Protein AF-A0AAE1GX03-F1 (afdb_monomer_lite)

Organism: NCBI:txid407009

Sequence (521 aa):
MDFDFDEEFEVDSPDGASASSSKTTLKSKRRRRGELNSQEKTEDAKAREKKFCDKWLGEDMFKGWVAPVEGNKKYVRCIPCGRNLAAGRSELMRHADTEVHQKNAKGLKGVKNTAEALQQPPRHRRAEEELKEVVKKSEIKISSFYAEHNIAILTADHLVELCKKCFPDCKIAQNMSLDRTKCTAIIQNVLGATEKEDLANDLRNCKLSVLVDESTDKGNTKNMCAVVVCPRTGSLVTQLLELIELDPTDCSAANIFGKFRETLEGYNIPLTNIVGLACDNAPVMVGVHNSFFSRLKEICPWLILLNCICHSAAIAASHACKKLPAKVEALIRRVANYVSGSPKRSAILEEFQEYYHQAQLKMINPSRTRWLVLHPCVVRLLDNKVPLQEFFTLMALEDKKDAEAAELLDLLRNPIIHANLLFLKYTLQYFNKMNALFQTEDIMIHKLKEVSLTYLKQLCQNYMRPNVLPSVVTIDVPLEEVYLGPGVEEALKDIPLPNDPGKSEIQLVQMRNNEIKTFRL

InterPro domains:
  IPR012337 Ribonuclease H-like superfamily [SSF53098] (207-442)

Secondary structure (DSSP, 8-state):
-----------------------------------------------------GGGGTSTTTTTTEEEPTT-TTEEEETTTTEEEES-HHHHHHHHTSHHHHHHHHTTTT-S--HHHHSS-HHHHHHHHHHHHHHHHHHHHHHHHHHHTT--GGGHHHHHHHHHHH-TT-HHHHH----HHHHHHHIIIIIIHHHHHHHHHHHHHS-EEEEEEEEE-TTS-EEEEEEEEEEETTEEEEEEEEEEEE-TT---HHHHHHHHHHHHHHTT--GGGEEEEEE---HHHH-SSSSHHHHHHHH-TTPEEEE-HHHHHHHHHHHHHTTS-HHHHHHHHHHHHHHHT-HHHHHHHHHHHHHTT---PPPPPPPSS-GGGHHHHHHHHHHTHHHHHHHHHHHHHHSTT-HHHHHHHHHHH-HHHHHHHHHHHHHHHHHHHHHHHHTSSS--GGGHHHHHHHHHHHHHHHHS-GGGGGGTTS----GGG----HHHHHHHHTPPPP--TTS-HHHHHHHHHHHHHHHH-

Structure (mmCIF, N/CA/C/O backbone):
data_AF-A0AAE1GX03-F1
#
_entry.id   AF-A0AAE1GX03-F1
#
loop_
_atom_site.group_PDB
_atom_site.id
_atom_site.type_symbol
_atom_site.label_atom_id
_atom_site.label_alt_id
_atom_site.label_comp_id
_atom_site.label_asym_id
_atom_site.label_entity_id
_atom_site.label_seq_id
_atom_site.pdbx_PDB_ins_code
_atom_site.Cartn_x
_atom_site.Cartn_y
_atom_site.Cartn_z
_atom_site.occupancy
_atom_site.B_iso_or_equiv
_atom_site.auth_seq_id
_atom_site.auth_comp_id
_atom_site.auth_asym_id
_atom_site.auth_atom_id
_atom_site.pdbx_PDB_model_num
ATOM 1 N N . MET A 1 1 ? 27.630 -15.594 4.063 1.00 29.42 1 MET A N 1
ATOM 2 C CA . MET A 1 1 ? 28.737 -14.986 4.828 1.00 29.42 1 M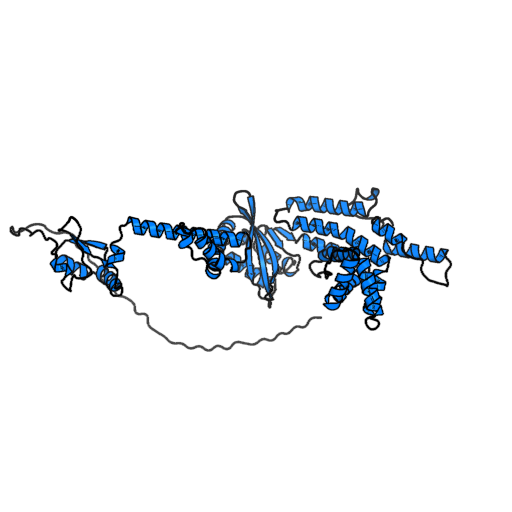ET A CA 1
ATOM 3 C C . MET A 1 1 ? 28.123 -14.672 6.164 1.00 29.42 1 MET A C 1
ATOM 5 O O . MET A 1 1 ? 27.491 -13.634 6.305 1.00 29.42 1 MET A O 1
ATOM 9 N N . ASP A 1 2 ? 28.188 -15.670 7.033 1.00 24.14 2 ASP A N 1
ATOM 10 C CA . ASP A 1 2 ? 27.585 -15.691 8.358 1.00 24.14 2 ASP A CA 1
ATOM 11 C C . ASP A 1 2 ? 28.599 -15.136 9.357 1.00 24.14 2 ASP A C 1
ATOM 13 O O . ASP A 1 2 ? 29.795 -15.398 9.220 1.00 24.14 2 ASP A O 1
ATOM 17 N N . PHE A 1 3 ? 28.128 -14.359 10.327 1.00 25.52 3 PHE A N 1
ATOM 18 C CA . PHE A 1 3 ? 28.898 -14.002 11.512 1.00 25.52 3 PHE A CA 1
ATOM 19 C C . PHE A 1 3 ? 27.971 -14.085 12.723 1.00 25.52 3 PHE A C 1
ATOM 21 O O . PHE A 1 3 ? 27.114 -13.223 12.918 1.00 25.52 3 PHE A O 1
ATOM 28 N N . ASP A 1 4 ? 28.161 -15.167 13.474 1.00 24.17 4 ASP A N 1
ATOM 29 C CA . ASP A 1 4 ? 27.693 -15.385 14.838 1.00 24.17 4 ASP A CA 1
ATOM 30 C C . ASP A 1 4 ? 28.392 -14.415 15.799 1.00 24.17 4 ASP A C 1
ATOM 32 O O . ASP A 1 4 ? 29.588 -14.146 15.654 1.00 24.17 4 ASP A O 1
ATOM 36 N N . PHE A 1 5 ? 27.662 -13.939 16.805 1.00 26.14 5 PHE A N 1
ATOM 37 C CA . PHE A 1 5 ? 28.234 -13.441 18.054 1.00 26.14 5 PHE A CA 1
ATOM 38 C C . PHE A 1 5 ? 27.310 -13.855 19.204 1.00 26.14 5 PHE A C 1
ATOM 40 O O . PHE A 1 5 ? 26.264 -13.247 19.429 1.00 26.14 5 PHE A O 1
ATOM 47 N N . ASP A 1 6 ? 27.715 -14.926 19.885 1.00 22.73 6 ASP A N 1
ATOM 48 C CA . ASP A 1 6 ? 27.314 -15.261 21.247 1.00 22.73 6 ASP A CA 1
ATOM 49 C C . ASP A 1 6 ? 28.040 -14.322 22.220 1.00 22.73 6 ASP A C 1
ATOM 51 O O . ASP A 1 6 ? 29.251 -14.137 22.103 1.00 22.73 6 ASP A O 1
ATOM 55 N N . GLU A 1 7 ? 27.332 -13.782 23.213 1.00 26.62 7 GLU A N 1
ATOM 56 C CA . GLU A 1 7 ? 27.939 -13.456 24.508 1.00 26.62 7 GLU A CA 1
ATOM 57 C C . GLU A 1 7 ? 26.865 -13.466 25.610 1.00 26.62 7 GLU A C 1
ATOM 59 O O . GLU A 1 7 ? 25.967 -12.623 25.668 1.00 26.62 7 GLU A O 1
ATOM 64 N N . GLU A 1 8 ? 26.954 -14.493 26.457 1.00 23.02 8 GLU A N 1
ATOM 65 C CA . GLU A 1 8 ? 26.231 -14.677 27.715 1.00 23.02 8 GLU A CA 1
ATOM 66 C C . GLU A 1 8 ? 26.695 -13.653 28.760 1.00 23.02 8 GLU A C 1
ATOM 68 O O . GLU A 1 8 ? 27.891 -13.409 28.892 1.00 23.02 8 GLU A O 1
ATOM 73 N N . PHE A 1 9 ? 25.780 -13.143 29.591 1.00 25.16 9 PHE A N 1
ATOM 74 C CA . PHE A 1 9 ? 26.140 -12.660 30.927 1.00 25.16 9 PHE A CA 1
ATOM 75 C C . PHE A 1 9 ? 25.072 -13.046 31.954 1.00 25.16 9 PHE A C 1
ATOM 77 O O . PHE A 1 9 ? 23.894 -12.708 31.827 1.00 25.16 9 PHE A O 1
ATOM 84 N N . GLU A 1 10 ? 25.529 -13.790 32.960 1.00 23.91 10 GLU A N 1
ATOM 85 C CA . GLU A 1 10 ? 24.769 -14.287 34.098 1.00 23.91 10 GLU A CA 1
ATOM 86 C C . GLU A 1 10 ? 24.380 -13.197 35.112 1.00 23.91 10 GLU A C 1
ATOM 88 O O . GLU A 1 10 ? 25.053 -12.192 35.331 1.00 23.91 10 GLU A O 1
ATOM 93 N N . VAL A 1 11 ? 23.246 -13.521 35.727 1.00 26.22 11 VAL A N 1
ATOM 94 C CA . VAL A 1 11 ? 22.568 -13.090 36.952 1.00 26.22 11 VAL A CA 1
ATOM 95 C C . VAL A 1 11 ? 23.462 -12.593 38.095 1.00 26.22 11 VAL A C 1
ATOM 97 O O . VAL A 1 11 ? 24.418 -13.258 38.474 1.00 26.22 11 VAL A O 1
ATOM 100 N N . ASP A 1 12 ? 23.002 -11.542 38.786 1.00 24.73 12 ASP A N 1
ATOM 101 C CA . ASP A 1 12 ? 23.151 -11.474 40.244 1.00 24.73 12 ASP A CA 1
ATOM 102 C C . ASP A 1 12 ? 21.962 -10.751 40.907 1.00 24.73 12 ASP A C 1
ATOM 104 O O . ASP A 1 12 ? 21.560 -9.655 40.513 1.00 24.73 12 ASP A O 1
ATOM 108 N N . SER A 1 13 ? 21.374 -11.405 41.911 1.00 27.41 13 SER A N 1
ATOM 109 C CA . SER A 1 13 ? 20.375 -10.857 42.844 1.00 27.41 13 SER A CA 1
ATOM 110 C C . SER A 1 13 ? 21.037 -10.633 44.202 1.00 27.41 13 SER A C 1
ATOM 112 O O . SER A 1 13 ? 21.976 -11.349 44.546 1.00 27.41 13 SER A O 1
ATOM 114 N N . PRO A 1 14 ? 20.486 -9.748 45.049 1.00 30.22 14 PRO A N 1
ATOM 115 C CA . PRO A 1 14 ? 20.321 -10.200 46.427 1.00 30.22 14 PRO A CA 1
ATOM 116 C C . PRO A 1 14 ? 18.992 -9.814 47.083 1.00 30.22 14 PRO A C 1
ATOM 118 O O . PRO A 1 14 ? 18.425 -8.739 46.886 1.00 30.22 14 PRO A O 1
ATOM 121 N N . ASP A 1 15 ? 18.571 -10.753 47.927 1.00 25.36 15 ASP A N 1
ATOM 122 C CA . ASP A 1 15 ? 17.504 -10.718 48.918 1.00 25.36 15 ASP A CA 1
ATOM 123 C C . ASP A 1 15 ? 17.563 -9.535 49.899 1.00 25.36 15 ASP A C 1
ATOM 125 O O . ASP A 1 15 ? 18.625 -9.041 50.279 1.00 25.36 15 ASP A O 1
ATOM 129 N N . GLY A 1 16 ? 16.389 -9.179 50.433 1.00 26.14 16 GLY A N 1
ATOM 130 C CA . GLY A 1 16 ? 16.248 -8.269 51.569 1.00 26.14 16 GLY A CA 1
ATOM 131 C C . GLY A 1 16 ? 14.860 -8.334 52.208 1.00 26.14 16 GLY A C 1
ATOM 132 O O . GLY A 1 16 ? 13.959 -7.581 51.853 1.00 26.14 16 GLY A O 1
ATOM 133 N N . ALA A 1 17 ? 14.697 -9.252 53.160 1.00 25.89 17 ALA A N 1
ATOM 134 C CA . ALA A 1 17 ? 13.492 -9.502 53.948 1.00 25.89 17 ALA A CA 1
ATOM 135 C C . ALA A 1 17 ? 13.091 -8.354 54.904 1.00 25.89 17 ALA A C 1
ATOM 137 O O . ALA A 1 17 ? 13.948 -7.674 55.459 1.00 25.89 17 ALA A O 1
ATOM 138 N N . SER A 1 18 ? 11.796 -8.240 55.237 1.00 26.39 18 SER A N 1
ATOM 139 C CA . SER A 1 18 ? 11.341 -8.101 56.639 1.00 26.39 18 SER A CA 1
ATOM 140 C C . SER A 1 18 ? 9.818 -8.249 56.816 1.00 26.39 18 SER A C 1
ATOM 142 O O . SER A 1 18 ? 9.011 -7.882 55.969 1.00 26.39 18 SER A O 1
ATOM 144 N N . ALA A 1 19 ? 9.473 -8.863 57.951 1.00 26.05 19 ALA A N 1
ATOM 145 C CA . ALA A 1 19 ? 8.168 -9.310 58.445 1.00 26.05 19 ALA A CA 1
ATOM 146 C C . ALA A 1 19 ? 7.257 -8.132 58.907 1.00 26.05 19 ALA A C 1
ATOM 148 O O . ALA A 1 19 ? 7.712 -7.002 58.986 1.00 26.05 19 ALA A O 1
ATOM 149 N N . SER A 1 20 ? 5.983 -8.248 59.310 1.00 24.80 20 SER A N 1
ATOM 150 C CA . SER A 1 20 ? 5.304 -9.285 60.097 1.00 24.80 20 SER A CA 1
ATOM 151 C C . SER A 1 20 ? 3.801 -8.961 60.287 1.00 24.80 20 SER A C 1
ATOM 153 O O . SER A 1 20 ? 3.383 -7.810 60.210 1.00 24.80 20 SER A O 1
ATOM 155 N N . SER A 1 21 ? 3.047 -9.986 60.713 1.00 26.59 21 SER A N 1
ATOM 156 C CA . SER A 1 21 ? 1.960 -9.920 61.713 1.00 26.59 21 SER A CA 1
ATOM 157 C C . SER A 1 21 ? 0.537 -9.504 61.282 1.00 26.59 21 SER A C 1
ATOM 159 O O . SER A 1 21 ? 0.031 -8.427 61.598 1.00 26.59 21 SER A O 1
ATOM 161 N N . SER A 1 22 ? -0.190 -10.488 60.751 1.00 23.47 22 SER A N 1
ATOM 162 C CA . SER A 1 22 ? -1.652 -10.624 60.795 1.00 23.47 22 SER A CA 1
ATOM 163 C C . SER A 1 22 ? -2.140 -11.152 62.160 1.00 23.47 22 SER A C 1
ATOM 165 O O . SER A 1 22 ? -1.664 -12.186 62.629 1.00 23.47 22 SER A O 1
ATOM 167 N N . LYS A 1 23 ? -3.132 -10.488 62.777 1.00 28.56 23 LYS A N 1
ATOM 168 C CA . LYS A 1 23 ? -3.897 -10.993 63.936 1.00 28.56 23 LYS A CA 1
ATOM 169 C C . LYS A 1 23 ? -5.385 -11.116 63.610 1.00 28.56 23 LYS A C 1
ATOM 171 O O . LYS A 1 23 ? -6.007 -10.205 63.073 1.00 28.56 23 LYS A O 1
ATOM 176 N N . THR A 1 24 ? -5.930 -12.262 63.990 1.00 24.70 24 THR A N 1
ATOM 177 C CA . THR A 1 24 ? -7.277 -12.759 63.715 1.00 24.70 24 THR A CA 1
ATOM 178 C C . THR A 1 24 ? -8.225 -12.518 64.900 1.00 24.70 24 THR A C 1
ATOM 180 O O . THR A 1 24 ? -7.845 -12.713 66.050 1.00 24.70 24 THR A O 1
ATOM 183 N N . THR A 1 25 ? -9.502 -12.272 64.573 1.00 23.62 25 THR A N 1
ATOM 184 C CA . THR A 1 25 ? -10.749 -12.606 65.314 1.00 23.62 25 THR A CA 1
ATOM 185 C C . THR A 1 25 ? -11.120 -11.917 66.638 1.00 23.62 25 THR A C 1
ATOM 187 O O . THR A 1 25 ? -10.428 -12.041 67.636 1.00 23.62 25 THR A O 1
ATOM 190 N N . LEU A 1 26 ? -12.373 -11.427 66.700 1.00 25.77 26 LEU A N 1
ATOM 191 C CA . LEU A 1 26 ? -13.435 -12.040 67.523 1.00 25.77 26 LEU A CA 1
ATOM 192 C C . LEU A 1 26 ? -14.845 -11.551 67.124 1.00 25.77 26 LEU A C 1
ATOM 194 O O . LEU A 1 26 ? -15.121 -10.360 67.017 1.00 25.77 26 LEU A O 1
ATOM 198 N N . LYS A 1 27 ? -15.741 -12.521 66.906 1.00 25.91 27 LYS A N 1
ATOM 199 C CA . LYS A 1 27 ? -17.186 -12.371 66.672 1.00 25.91 27 LYS A CA 1
ATOM 200 C C . LYS A 1 27 ? -17.896 -12.070 67.998 1.00 25.91 27 LYS A C 1
ATOM 202 O O . LYS A 1 27 ? -17.660 -12.783 68.970 1.00 25.91 27 LYS A O 1
ATOM 207 N N . SER A 1 28 ? -18.859 -11.144 68.021 1.00 27.75 28 SER A N 1
ATOM 208 C CA . SER A 1 28 ? -19.864 -11.083 69.094 1.00 27.75 28 SER A CA 1
ATOM 209 C C . SER A 1 28 ? -21.295 -11.082 68.537 1.00 27.75 28 SER A C 1
ATOM 211 O O . SER A 1 28 ? -21.634 -10.430 67.551 1.00 27.75 28 SER A O 1
ATOM 213 N N . LYS A 1 29 ? -22.112 -11.944 69.150 1.00 26.94 29 LYS A N 1
ATOM 214 C CA . LYS A 1 29 ? -23.493 -12.306 68.812 1.00 26.94 29 LYS A CA 1
ATOM 215 C C . LYS A 1 29 ? -24.448 -11.122 69.000 1.00 26.94 29 LYS A C 1
ATOM 217 O O . LYS A 1 29 ? -24.586 -10.619 70.111 1.00 26.94 29 LYS A O 1
ATOM 222 N N . ARG A 1 30 ? -25.229 -10.779 67.970 1.00 26.91 30 ARG A N 1
ATOM 223 C CA . ARG A 1 30 ? -26.419 -9.919 68.105 1.00 26.91 30 ARG A CA 1
ATOM 224 C C . ARG A 1 30 ? -27.655 -10.799 68.332 1.00 26.91 30 ARG A C 1
ATOM 226 O O . ARG A 1 30 ? -28.117 -11.481 67.421 1.00 26.91 30 ARG A O 1
ATOM 233 N N . ARG A 1 31 ? -28.166 -10.815 69.567 1.00 27.69 31 ARG A N 1
ATOM 234 C CA . ARG A 1 31 ? -29.454 -11.430 69.935 1.00 27.69 31 ARG A CA 1
ATOM 235 C C . ARG A 1 31 ? -30.603 -10.574 69.388 1.00 27.69 31 ARG A C 1
ATOM 237 O O . ARG A 1 31 ? -30.672 -9.384 69.681 1.00 27.69 31 ARG A O 1
ATOM 244 N N . ARG A 1 32 ? -31.508 -11.192 68.621 1.00 28.06 32 ARG A N 1
ATOM 245 C CA . ARG A 1 32 ? -32.855 -10.671 68.337 1.00 28.06 32 ARG A CA 1
ATOM 246 C C . ARG A 1 32 ? -33.685 -10.733 69.621 1.00 28.06 32 ARG A C 1
ATOM 248 O O . ARG A 1 32 ? -33.669 -11.758 70.298 1.00 28.06 32 ARG A O 1
ATOM 255 N N . ARG A 1 33 ? -34.439 -9.676 69.920 1.00 28.39 33 ARG A N 1
ATOM 256 C CA . ARG A 1 33 ? -35.580 -9.739 70.838 1.00 28.39 33 ARG A CA 1
ATOM 257 C C . ARG A 1 33 ? -36.678 -8.834 70.288 1.00 28.39 33 ARG A C 1
ATOM 259 O O . ARG A 1 33 ? -36.661 -7.626 70.497 1.00 28.39 33 ARG A O 1
ATOM 266 N N . GLY A 1 34 ? -37.542 -9.438 69.480 1.00 26.61 34 GLY A N 1
ATOM 267 C CA . GLY A 1 34 ? -38.905 -8.965 69.307 1.00 26.61 34 GLY A CA 1
ATOM 268 C C . GLY A 1 34 ? -39.743 -9.451 70.486 1.00 26.61 34 GLY A C 1
ATOM 269 O O . GLY A 1 34 ? -39.418 -10.478 71.080 1.00 26.61 34 GLY A O 1
ATOM 270 N N . GLU A 1 35 ? -40.780 -8.668 70.765 1.00 29.36 35 GLU A N 1
ATOM 271 C CA . GLU A 1 35 ? -41.997 -9.029 71.494 1.00 29.36 35 GLU A CA 1
ATOM 272 C C . GLU A 1 35 ? -41.838 -9.321 72.993 1.00 29.36 35 GLU A C 1
ATOM 274 O O . GLU A 1 35 ? -41.256 -10.317 73.412 1.00 29.36 35 GLU A O 1
ATOM 279 N N . LEU A 1 36 ? -42.397 -8.423 73.812 1.00 28.33 36 LEU A N 1
ATOM 280 C CA . LEU A 1 36 ? -43.455 -8.766 74.765 1.00 28.33 36 LEU A CA 1
ATOM 281 C C . LEU A 1 36 ? -44.051 -7.503 75.415 1.00 28.33 36 LEU A C 1
ATOM 283 O O . LEU A 1 36 ? -43.335 -6.632 75.900 1.00 28.33 36 LEU A O 1
ATOM 287 N N . ASN A 1 37 ? -45.383 -7.517 75.433 1.00 26.98 37 ASN A N 1
ATOM 288 C CA . ASN A 1 37 ? -46.336 -6.876 76.337 1.00 26.98 37 ASN A CA 1
ATOM 289 C C . ASN A 1 37 ? -46.520 -5.353 76.367 1.00 26.98 37 ASN A C 1
ATOM 291 O O . ASN A 1 37 ? -45.871 -4.595 77.080 1.00 26.98 37 ASN A O 1
ATOM 295 N N . SER A 1 38 ? -47.585 -4.982 75.658 1.00 27.56 38 SER A N 1
ATOM 296 C CA . SER A 1 38 ? -48.619 -4.026 76.041 1.00 27.56 38 SER A CA 1
ATOM 297 C C . SER A 1 38 ? -49.157 -4.193 77.473 1.00 27.56 38 SER A C 1
ATOM 299 O O . SER A 1 38 ? -49.309 -5.318 77.942 1.00 27.56 38 SER A O 1
ATOM 301 N N . GLN A 1 39 ? -49.601 -3.052 78.020 1.00 28.19 39 GLN A N 1
ATOM 302 C CA . GLN A 1 39 ? -50.439 -2.807 79.210 1.00 28.19 39 GLN A CA 1
ATOM 303 C C . GLN A 1 39 ? -49.694 -2.505 80.522 1.00 28.19 39 GLN A C 1
ATOM 305 O O . GLN A 1 39 ? -49.346 -3.402 81.274 1.00 28.19 39 GLN A O 1
ATOM 310 N N . GLU A 1 40 ? -49.509 -1.215 80.831 1.00 28.78 40 GLU A N 1
ATOM 311 C CA . GLU A 1 40 ? -50.354 -0.481 81.796 1.00 28.78 40 GLU A CA 1
ATOM 312 C C . GLU A 1 40 ? -49.857 0.964 82.029 1.00 28.78 40 GLU A C 1
ATOM 314 O O . GLU A 1 40 ? -48.661 1.177 82.203 1.00 28.78 40 GLU A O 1
ATOM 319 N N . LYS A 1 41 ? -50.828 1.895 82.152 1.00 25.89 41 LYS A N 1
ATOM 320 C CA . LYS A 1 41 ? -50.782 3.222 82.823 1.00 25.89 41 LYS A CA 1
ATOM 321 C C . LYS A 1 41 ? -49.986 4.328 82.095 1.00 25.89 41 LYS A C 1
ATOM 323 O O . LYS A 1 41 ? -48.887 4.100 81.620 1.00 25.89 41 LYS A O 1
ATOM 328 N N . THR A 1 42 ? -50.454 5.564 81.915 1.00 27.34 42 THR A N 1
ATOM 329 C CA . THR A 1 42 ? -51.544 6.369 82.503 1.00 27.34 42 THR A CA 1
ATOM 330 C C . THR A 1 42 ? -51.787 7.584 81.596 1.00 27.34 42 THR A C 1
ATOM 332 O O . THR A 1 42 ? -50.904 7.981 80.834 1.00 27.34 42 THR A O 1
ATOM 335 N N . GLU A 1 43 ? -52.984 8.157 81.686 1.00 34.50 43 GLU A N 1
ATOM 336 C CA . GLU A 1 43 ? -53.406 9.401 81.037 1.00 34.50 43 GLU A CA 1
ATOM 337 C C . GLU A 1 43 ? -52.559 10.625 81.450 1.00 34.50 43 GLU A C 1
ATOM 339 O O . GLU A 1 43 ? -51.859 10.609 82.459 1.00 34.50 43 GLU A O 1
ATOM 344 N N . ASP A 1 44 ? -52.681 11.681 80.638 1.00 34.44 44 ASP A N 1
ATOM 345 C CA . ASP A 1 44 ? -52.125 13.038 80.763 1.00 34.44 44 ASP A CA 1
ATOM 346 C C . ASP A 1 44 ? -50.686 13.317 80.293 1.00 34.44 44 ASP A C 1
ATOM 348 O O . ASP A 1 44 ? -49.773 13.646 81.045 1.00 34.44 44 ASP A O 1
ATOM 352 N N . ALA A 1 45 ? -50.550 13.418 78.967 1.00 30.38 45 ALA A N 1
ATOM 353 C CA . ALA A 1 45 ? -49.832 14.540 78.366 1.00 30.38 45 ALA A CA 1
ATOM 354 C C . ALA A 1 45 ? -50.452 14.867 77.000 1.00 30.38 45 ALA A C 1
ATOM 356 O O . ALA A 1 45 ? -50.216 14.164 76.017 1.00 30.38 45 ALA A O 1
ATOM 357 N N . LYS A 1 46 ? -51.226 15.958 76.896 1.00 35.19 46 LYS A N 1
ATOM 358 C CA . LYS A 1 46 ? -51.528 16.572 75.590 1.00 35.19 46 LYS A CA 1
ATOM 359 C C . LYS A 1 46 ? -50.190 16.860 74.904 1.00 35.19 46 LYS A C 1
ATOM 361 O O . LYS A 1 46 ? -49.500 17.810 75.273 1.00 35.19 46 LYS A O 1
ATOM 366 N N . ALA A 1 47 ? -49.807 16.032 73.932 1.00 39.19 47 ALA A N 1
ATOM 367 C CA . ALA A 1 47 ? -48.595 16.226 73.153 1.00 39.19 47 ALA A CA 1
ATOM 368 C C . ALA A 1 47 ? -48.707 17.571 72.427 1.00 39.19 47 ALA A C 1
ATOM 370 O O . ALA A 1 47 ? -49.442 17.718 71.452 1.00 39.19 47 ALA A O 1
ATOM 371 N N . ARG A 1 48 ? -48.015 18.584 72.957 1.00 49.00 48 ARG A N 1
ATOM 372 C CA . ARG A 1 48 ? -47.935 19.919 72.366 1.00 49.00 48 ARG A CA 1
ATOM 373 C C . ARG A 1 48 ? -47.432 19.746 70.936 1.00 49.00 48 ARG A C 1
ATOM 375 O O . ARG A 1 48 ? -46.342 19.218 70.724 1.00 49.00 48 ARG A O 1
ATOM 382 N N . GLU A 1 49 ? -48.247 20.140 69.966 1.00 50.31 49 GLU A N 1
ATOM 383 C CA . GLU A 1 49 ? -47.930 19.992 68.550 1.00 50.31 49 GLU A CA 1
ATOM 384 C C . GLU A 1 49 ? -46.644 20.779 68.253 1.00 50.31 49 GLU A C 1
ATOM 386 O O . GLU A 1 49 ? -46.632 22.012 68.298 1.00 50.31 49 GLU A O 1
ATOM 391 N N . LYS A 1 50 ? -45.531 20.064 68.050 1.00 64.75 50 LYS A N 1
ATOM 392 C CA . LYS A 1 50 ? -44.211 20.677 67.894 1.00 64.75 50 LYS A CA 1
ATOM 393 C C . LYS A 1 50 ? -44.152 21.343 66.518 1.00 64.75 50 LYS A C 1
ATOM 395 O O . LYS A 1 50 ? -44.226 20.671 65.490 1.00 64.75 50 LYS A O 1
ATOM 400 N N . LYS A 1 51 ? -44.106 22.674 66.514 1.00 70.75 51 LYS A N 1
ATOM 401 C CA . LYS A 1 51 ? -44.042 23.508 65.311 1.00 70.75 51 LYS A CA 1
ATOM 402 C C . LYS A 1 51 ? -42.652 24.118 65.198 1.00 70.75 51 LYS A C 1
ATOM 404 O O . LYS A 1 51 ? -42.011 24.397 66.210 1.00 70.75 51 LYS A O 1
ATOM 409 N N . PHE A 1 52 ? -42.208 24.325 63.965 1.00 74.06 52 PHE A N 1
ATOM 410 C CA . PHE A 1 52 ? -40.952 24.988 63.655 1.00 74.06 52 PHE A CA 1
ATOM 411 C C . PHE A 1 52 ? -40.889 26.360 64.333 1.00 74.06 52 PHE A C 1
ATOM 413 O O . PHE A 1 52 ? -41.864 27.113 64.312 1.00 74.06 52 PHE A O 1
ATOM 420 N N . CYS A 1 53 ? -39.744 26.654 64.947 1.00 73.38 53 CYS A N 1
ATOM 421 C CA . CYS A 1 53 ? -39.474 27.917 65.615 1.00 73.38 53 CYS A CA 1
ATOM 422 C C . CYS A 1 53 ? -38.427 28.689 64.810 1.00 73.38 53 CYS A C 1
ATOM 424 O O . CYS A 1 53 ? -37.287 28.238 64.708 1.00 73.38 53 CYS A O 1
ATOM 426 N N . ASP A 1 54 ? -38.785 29.869 64.299 1.00 69.50 54 ASP A N 1
ATOM 427 C CA . ASP A 1 54 ? -37.896 30.692 63.462 1.00 69.50 54 ASP A CA 1
ATOM 428 C C . ASP A 1 54 ? -36.594 31.086 64.183 1.00 69.50 54 ASP A C 1
ATOM 430 O O . ASP A 1 54 ? -35.557 31.276 63.551 1.00 69.50 54 ASP A O 1
ATOM 434 N N . LYS A 1 55 ? -36.602 31.106 65.526 1.00 71.25 55 LYS A N 1
ATOM 435 C CA . LYS A 1 55 ? -35.403 31.344 66.349 1.00 71.25 55 LYS A CA 1
ATOM 436 C C . LYS A 1 55 ? -34.309 30.290 66.132 1.00 71.25 55 LYS A C 1
ATOM 438 O O . LYS A 1 55 ? -33.136 30.610 66.292 1.00 71.25 55 LYS A O 1
ATOM 443 N N . TRP A 1 56 ? -34.659 29.069 65.711 1.00 75.62 56 TRP A N 1
ATOM 444 C CA . TRP A 1 56 ? -33.683 28.009 65.420 1.00 75.62 56 TRP A CA 1
ATOM 445 C C . TRP A 1 56 ? -32.772 28.341 64.236 1.00 75.62 56 TRP A C 1
ATOM 447 O O . TRP A 1 56 ? -31.665 27.823 64.172 1.00 75.62 56 TRP A O 1
ATOM 457 N N . LEU A 1 57 ? -33.179 29.240 63.334 1.00 68.56 57 LEU A N 1
ATOM 458 C CA . LEU A 1 57 ? -32.318 29.699 62.238 1.00 68.56 57 LEU A CA 1
ATOM 459 C C . LEU A 1 57 ? -31.136 30.548 62.737 1.00 68.56 57 LEU A C 1
ATOM 461 O O . LEU A 1 57 ? -30.136 30.675 62.032 1.00 68.56 57 LEU A O 1
ATOM 465 N N . GLY A 1 58 ? -31.241 31.117 63.943 1.00 57.25 58 GLY A N 1
ATOM 466 C CA . GLY A 1 58 ? -30.206 31.938 64.572 1.00 57.25 58 GLY A CA 1
ATOM 467 C C . GLY A 1 58 ? -29.393 31.233 65.661 1.00 57.25 58 GLY A C 1
ATOM 468 O O . GLY A 1 58 ? -28.375 31.778 66.072 1.00 57.25 58 GLY A O 1
ATOM 469 N N . GLU A 1 59 ? -29.806 30.049 66.129 1.00 75.06 59 GLU A N 1
ATOM 470 C CA . GLU A 1 59 ? -29.077 29.293 67.159 1.00 75.06 59 GLU A CA 1
ATOM 471 C C . GLU A 1 59 ? -27.869 28.571 66.551 1.00 75.06 59 GLU A C 1
ATOM 473 O O . GLU A 1 59 ? -28.035 27.786 65.621 1.00 75.06 59 GLU A O 1
ATOM 478 N N . ASP A 1 60 ? -26.669 28.754 67.108 1.00 68.06 60 ASP A N 1
ATOM 479 C CA . ASP A 1 60 ? -25.415 28.209 66.550 1.00 68.06 60 ASP A CA 1
ATOM 480 C C . ASP A 1 60 ? -25.433 26.689 66.310 1.00 68.06 60 ASP A C 1
ATOM 482 O O . ASP A 1 60 ? -24.764 26.189 65.410 1.00 68.06 60 ASP A O 1
ATOM 486 N N . MET A 1 61 ? -26.242 25.946 67.069 1.00 69.12 61 MET A N 1
ATOM 487 C CA . MET A 1 61 ? -26.396 24.495 66.912 1.00 69.12 61 MET A CA 1
ATOM 488 C C . MET A 1 61 ? -27.250 24.063 65.703 1.00 69.12 61 MET A C 1
ATOM 490 O O . MET A 1 61 ? -27.133 22.927 65.241 1.00 69.12 61 MET A O 1
ATOM 494 N N . PHE A 1 62 ? -28.105 24.942 65.176 1.00 75.44 62 PHE A N 1
ATOM 495 C CA . PHE A 1 62 ? -29.036 24.659 64.068 1.00 75.44 62 PHE A CA 1
ATOM 496 C C . PHE A 1 62 ? -28.820 25.572 62.850 1.00 75.44 62 PHE A C 1
ATOM 498 O O . PHE A 1 62 ? -29.237 25.253 61.732 1.00 75.44 62 PHE A O 1
ATOM 505 N N . LYS A 1 63 ? -28.127 26.693 63.048 1.00 71.00 63 LYS A N 1
ATOM 506 C CA . LYS A 1 63 ? -27.801 27.687 62.032 1.00 71.00 63 LYS A CA 1
ATOM 507 C C . LYS A 1 63 ? -26.990 27.062 60.895 1.00 71.00 63 LYS A C 1
ATOM 509 O O . LYS A 1 63 ? -25.978 26.400 61.105 1.00 71.00 63 LYS A O 1
ATOM 514 N N . GLY A 1 64 ? -27.454 27.283 59.666 1.00 69.00 64 GLY A N 1
ATOM 515 C CA . GLY A 1 64 ? -26.755 26.887 58.439 1.00 69.00 64 GLY A CA 1
ATOM 516 C C . GLY A 1 64 ? -27.076 25.492 57.893 1.00 69.00 64 GLY A C 1
ATOM 517 O O . GLY A 1 64 ? -26.769 25.239 56.732 1.00 69.00 64 GLY A O 1
ATOM 518 N N . TRP A 1 65 ? -27.731 24.603 58.652 1.00 79.69 65 TRP A N 1
ATOM 519 C CA . TRP A 1 65 ? -28.120 23.272 58.148 1.00 79.69 65 TRP A CA 1
ATOM 520 C C . TRP A 1 65 ? -29.619 22.961 58.247 1.00 79.69 65 TRP A C 1
ATOM 522 O O . TRP A 1 65 ? -30.069 21.940 57.726 1.00 79.69 65 TRP A O 1
ATOM 532 N N . VAL A 1 66 ? -30.401 23.844 58.865 1.00 82.19 66 VAL A N 1
ATOM 533 C CA . VAL A 1 66 ? -31.842 23.698 59.096 1.00 82.19 66 VAL A CA 1
ATOM 534 C C . VAL A 1 66 ? -32.607 24.755 58.287 1.00 82.19 66 VAL A C 1
ATOM 536 O O . VAL A 1 66 ? -32.254 25.929 58.336 1.00 82.19 66 VAL A O 1
ATOM 539 N N . ALA A 1 67 ? -33.656 24.360 57.557 1.00 80.44 67 ALA A N 1
ATOM 540 C CA . ALA A 1 67 ? -34.505 25.262 56.765 1.00 80.44 67 ALA A CA 1
ATOM 541 C C . ALA A 1 67 ? -36.012 24.978 56.961 1.00 80.44 67 ALA A C 1
ATOM 543 O O . ALA A 1 67 ? -36.391 23.817 57.164 1.00 80.44 67 ALA A O 1
ATOM 544 N N . PRO A 1 68 ? -36.890 25.998 56.886 1.00 80.25 68 PRO A N 1
ATOM 545 C CA . PRO A 1 68 ? -38.338 25.802 56.958 1.00 80.25 68 PRO A CA 1
ATOM 546 C C . PRO A 1 68 ? -38.872 25.036 55.737 1.00 80.25 68 PRO A C 1
ATOM 548 O O . PRO A 1 68 ? -38.300 25.086 54.649 1.00 80.25 68 PRO A O 1
ATOM 551 N N . VAL A 1 69 ? -39.995 24.334 55.913 1.00 78.12 69 VAL A N 1
ATOM 552 C CA . VAL A 1 69 ? -40.760 23.725 54.814 1.00 78.12 69 VAL A CA 1
ATOM 553 C C . VAL A 1 69 ? -41.980 24.602 54.533 1.00 78.12 69 VAL A C 1
ATOM 555 O O . VAL A 1 69 ? -42.821 24.794 55.415 1.00 78.12 69 VAL A O 1
ATOM 558 N N . GLU A 1 70 ? -42.085 25.140 53.316 1.00 73.31 70 GLU A N 1
ATOM 559 C CA . GLU A 1 70 ? -43.218 25.980 52.908 1.00 73.31 70 GLU A CA 1
ATOM 560 C C . GLU A 1 70 ? -44.554 25.244 53.100 1.00 73.31 70 GLU A C 1
ATOM 562 O O . GLU A 1 70 ? -44.706 24.076 52.742 1.00 73.31 70 GLU A O 1
ATOM 567 N N . GLY A 1 71 ? -45.518 25.914 53.735 1.00 69.69 71 GLY A N 1
ATOM 568 C CA . GLY A 1 71 ? -46.858 25.374 53.987 1.00 69.69 71 GLY A CA 1
ATOM 569 C C . GLY A 1 71 ? -46.967 24.328 55.107 1.00 69.69 71 GLY A C 1
ATOM 570 O O . GLY A 1 71 ? -48.086 23.986 55.484 1.00 69.69 71 GLY A O 1
ATOM 571 N N . ASN A 1 72 ? -45.863 23.841 55.697 1.00 76.19 72 ASN A N 1
ATOM 572 C CA . ASN A 1 72 ? -45.930 22.817 56.745 1.00 76.19 72 ASN A CA 1
ATOM 573 C C . ASN A 1 72 ? -44.972 23.060 57.921 1.00 76.19 72 ASN A C 1
ATOM 575 O O . ASN A 1 72 ? -43.840 22.582 57.956 1.00 76.19 72 ASN A O 1
ATOM 579 N N . LYS A 1 73 ? -45.495 23.716 58.966 1.00 74.62 73 LYS A N 1
ATOM 580 C CA . LYS A 1 73 ? -44.755 24.026 60.201 1.00 74.62 73 LYS A CA 1
ATOM 581 C C . LYS A 1 73 ? -44.436 22.803 61.073 1.00 74.62 73 LYS A C 1
ATOM 583 O O . LYS A 1 73 ? -43.746 22.967 62.072 1.00 74.62 73 LYS A O 1
ATOM 588 N N . LYS A 1 74 ? -44.927 21.597 60.750 1.00 79.12 74 LYS A N 1
ATOM 589 C CA . LYS A 1 74 ? -44.613 20.363 61.503 1.00 79.12 74 LYS A CA 1
ATOM 590 C C . LYS A 1 74 ? -43.287 19.733 61.087 1.00 79.12 74 LYS A C 1
ATOM 592 O O . LYS A 1 74 ? -42.791 18.858 61.797 1.00 79.12 74 LYS A O 1
ATOM 597 N N . TYR A 1 75 ? -42.722 20.166 59.962 1.00 78.81 75 TYR A N 1
ATOM 598 C CA . TYR A 1 75 ? -41.489 19.614 59.427 1.00 78.81 75 TYR A CA 1
ATOM 599 C C . TYR A 1 75 ? -40.438 20.684 59.186 1.00 78.81 75 TYR A C 1
ATOM 601 O O . TYR A 1 75 ? -40.728 21.856 58.965 1.00 78.81 75 TYR A O 1
ATOM 609 N N . VAL A 1 76 ? -39.195 20.232 59.222 1.00 82.69 76 VAL A N 1
ATOM 610 C CA . VAL A 1 76 ? -38.004 21.043 59.041 1.00 82.69 76 VAL A CA 1
ATOM 611 C C . VAL A 1 76 ? -37.078 20.308 58.098 1.00 82.69 76 VAL A C 1
ATOM 613 O O . VAL A 1 76 ? -36.872 19.104 58.243 1.00 82.69 76 VAL A O 1
ATOM 616 N N . ARG A 1 77 ? -36.525 21.000 57.112 1.00 82.56 77 ARG A N 1
ATOM 617 C CA . ARG A 1 77 ? -35.619 20.389 56.147 1.00 82.56 77 ARG A CA 1
ATOM 618 C C . ARG A 1 77 ? -34.186 20.457 56.659 1.00 82.56 77 ARG A C 1
ATOM 620 O O . ARG A 1 77 ? -33.681 21.532 56.970 1.00 82.56 77 ARG A O 1
ATOM 627 N N . CYS A 1 78 ? -33.526 19.306 56.708 1.00 84.19 78 CYS A N 1
ATOM 628 C CA . CYS A 1 78 ? -32.080 19.232 56.874 1.00 84.19 78 CYS A CA 1
ATOM 629 C C . CYS A 1 78 ? -31.411 19.456 55.512 1.00 84.19 78 CYS A C 1
ATOM 631 O O . CYS A 1 78 ? -31.622 18.668 54.588 1.00 84.19 78 CYS A O 1
ATOM 633 N N . ILE A 1 79 ? -30.603 20.508 55.397 1.00 76.81 79 ILE A N 1
ATOM 634 C CA . ILE A 1 79 ? -29.901 20.907 54.172 1.00 76.81 79 ILE A CA 1
ATOM 635 C C . ILE A 1 79 ? -28.848 19.854 53.760 1.00 76.81 79 ILE A C 1
ATOM 637 O O . ILE A 1 79 ? -28.949 19.368 52.636 1.00 76.81 79 ILE A O 1
ATOM 641 N N . PRO A 1 80 ? -27.914 19.401 54.634 1.00 78.81 80 PRO A N 1
ATOM 642 C CA . PRO A 1 80 ? -26.940 18.359 54.280 1.00 78.81 80 PRO A CA 1
ATOM 643 C C . PRO A 1 80 ? -27.560 17.024 53.854 1.00 78.81 80 PRO A C 1
ATOM 645 O O . PRO A 1 80 ? -26.994 16.295 53.046 1.00 78.81 80 PRO A O 1
ATOM 648 N N . CYS A 1 81 ? -28.701 16.658 54.442 1.00 77.62 81 CYS A N 1
ATOM 649 C CA . CYS A 1 81 ? -29.302 15.338 54.246 1.00 77.62 81 CYS A CA 1
ATOM 650 C C . CYS A 1 81 ? -30.439 15.330 53.220 1.00 77.62 81 CYS A C 1
ATOM 652 O O . CYS A 1 81 ? -30.896 14.248 52.857 1.00 77.62 81 CYS A O 1
ATOM 654 N N . GLY A 1 82 ? -30.946 16.496 52.804 1.00 75.88 82 GLY A N 1
ATOM 655 C CA . GLY A 1 82 ? -32.075 16.623 51.876 1.00 75.88 82 GLY A CA 1
ATOM 656 C C . GLY A 1 82 ? -33.395 16.023 52.384 1.00 75.88 82 GLY A C 1
ATOM 657 O O . GLY A 1 82 ? -34.280 15.729 51.586 1.00 75.88 82 GLY A O 1
ATOM 658 N N . ARG A 1 83 ? -33.541 15.802 53.699 1.00 78.31 83 ARG A N 1
ATOM 659 C CA . ARG A 1 83 ? -34.695 15.111 54.311 1.00 78.31 83 ARG A CA 1
ATOM 660 C C . ARG A 1 83 ? -35.513 16.048 55.195 1.00 78.31 83 ARG A C 1
ATOM 662 O O . ARG A 1 83 ? -34.959 16.920 55.862 1.00 78.31 83 ARG A O 1
ATOM 669 N N . ASN A 1 84 ? -36.825 15.817 55.233 1.00 83.50 84 ASN A N 1
ATOM 670 C CA . ASN A 1 84 ? -37.745 16.495 56.145 1.00 83.50 84 ASN A CA 1
ATOM 671 C C . ASN A 1 84 ? -37.782 15.744 57.488 1.00 83.50 84 ASN A C 1
ATOM 673 O O . ASN A 1 84 ? -38.037 14.542 57.533 1.00 83.50 84 ASN A O 1
ATOM 677 N N . LEU A 1 85 ? -37.526 16.458 58.576 1.00 83.31 85 LEU A N 1
ATOM 678 C CA . LEU A 1 85 ? -37.505 15.980 59.956 1.00 83.31 85 LEU A CA 1
ATOM 679 C C . LEU A 1 85 ? -38.682 16.582 60.718 1.00 83.31 85 LEU A C 1
ATOM 681 O O . LEU A 1 85 ? -39.144 17.668 60.375 1.00 83.31 85 LEU A O 1
ATOM 685 N N . ALA A 1 86 ? -39.162 15.905 61.758 1.00 84.06 86 ALA A N 1
ATOM 686 C CA . ALA A 1 86 ? -40.176 16.479 62.638 1.00 84.06 86 ALA A CA 1
ATOM 687 C C . ALA A 1 86 ? -39.632 17.739 63.335 1.00 84.06 86 ALA A C 1
ATOM 689 O O . ALA A 1 86 ? -38.478 17.765 63.768 1.00 84.06 86 ALA A O 1
ATOM 690 N N . ALA A 1 87 ? -40.466 18.773 63.458 1.00 79.69 87 ALA A N 1
ATOM 691 C CA . ALA A 1 87 ? -40.104 20.073 64.017 1.00 79.69 87 ALA A CA 1
ATOM 692 C C . ALA A 1 87 ? -39.996 20.062 65.549 1.00 79.69 87 ALA A C 1
ATOM 694 O O . ALA A 1 87 ? -40.730 20.763 66.240 1.00 79.69 87 ALA A O 1
ATOM 695 N N . GLY A 1 88 ? -39.073 19.264 66.087 1.00 80.31 88 GLY A N 1
ATOM 696 C CA . GLY A 1 88 ? -38.776 19.183 67.512 1.00 80.31 88 GLY A CA 1
ATOM 697 C C . GLY A 1 88 ? -37.276 19.259 67.797 1.00 80.31 88 GLY A C 1
ATOM 698 O O . GLY A 1 88 ? -36.461 18.665 67.096 1.00 80.31 88 GLY A O 1
ATOM 699 N N . ARG A 1 89 ? -36.906 20.007 68.844 1.00 79.94 89 ARG A N 1
ATOM 700 C CA . ARG A 1 89 ? -35.503 20.261 69.220 1.00 79.94 89 ARG A CA 1
ATOM 701 C C . ARG A 1 89 ? -34.733 18.960 69.481 1.00 79.94 89 ARG A C 1
ATOM 703 O O . ARG A 1 89 ? -33.627 18.792 68.982 1.00 79.94 89 ARG A O 1
ATOM 710 N N . SER A 1 90 ? -35.335 18.023 70.212 1.00 77.88 90 SER A N 1
ATOM 711 C CA . SER A 1 90 ? -34.738 16.715 70.516 1.00 77.88 90 SER A CA 1
ATOM 712 C C . SER A 1 90 ? -34.547 15.859 69.261 1.00 77.88 90 SER A C 1
ATOM 714 O O . SER A 1 90 ? -33.542 15.168 69.123 1.00 77.88 90 SER A O 1
ATOM 716 N N . GLU A 1 91 ? -35.491 15.921 68.324 1.00 80.62 91 GLU A N 1
ATOM 717 C CA . GLU A 1 91 ? -35.442 15.203 67.053 1.00 80.62 91 GLU A CA 1
ATOM 718 C C . GLU A 1 91 ? -34.346 15.746 66.128 1.00 80.62 91 GLU A C 1
ATOM 720 O O . GLU A 1 91 ? -33.658 14.957 65.477 1.00 80.62 91 GLU A O 1
ATOM 725 N N . LEU A 1 92 ? -34.146 17.068 66.116 1.00 81.69 92 LEU A N 1
ATOM 726 C CA . LEU A 1 92 ? -33.062 17.724 65.385 1.00 81.69 92 LEU A CA 1
ATOM 727 C C . LEU A 1 92 ? -31.690 17.390 65.983 1.00 81.69 92 LEU A C 1
ATOM 729 O O . LEU A 1 92 ? -30.791 17.032 65.228 1.00 81.69 92 LEU A O 1
ATOM 733 N N . MET A 1 93 ? -31.538 17.421 67.313 1.00 81.62 93 MET A N 1
ATOM 734 C CA . MET A 1 93 ? -30.275 17.028 67.959 1.00 81.62 93 MET A CA 1
ATOM 735 C C . MET A 1 93 ? -29.944 15.555 67.698 1.00 81.62 93 MET A C 1
ATOM 737 O O . MET A 1 93 ? -28.847 15.234 67.257 1.00 81.62 93 MET A O 1
ATOM 741 N N . ARG A 1 94 ? -30.931 14.661 67.832 1.00 83.38 94 ARG A N 1
ATOM 742 C CA . ARG A 1 94 ? -30.742 13.238 67.520 1.00 83.38 94 ARG A CA 1
ATOM 743 C C . ARG A 1 94 ? -30.364 13.008 66.056 1.00 83.38 94 ARG A C 1
ATOM 745 O O . ARG A 1 94 ? -29.623 12.079 65.762 1.00 83.38 94 ARG A O 1
ATOM 752 N N . HIS A 1 95 ? -30.890 13.814 65.132 1.00 83.94 95 HIS A N 1
ATOM 753 C CA . HIS A 1 95 ? -30.494 13.746 63.728 1.00 83.94 95 HIS A CA 1
ATOM 754 C C . HIS A 1 95 ? -29.055 14.231 63.513 1.00 83.94 95 HIS A C 1
ATOM 756 O O . HIS A 1 95 ? -28.319 13.589 62.762 1.00 83.94 95 HIS A O 1
ATOM 762 N N . ALA A 1 96 ? -28.655 15.318 64.181 1.00 82.06 96 ALA A N 1
ATOM 763 C CA . ALA A 1 96 ? -27.304 15.868 64.103 1.00 82.06 96 ALA A CA 1
ATOM 764 C C . ALA A 1 96 ? -26.232 14.854 64.548 1.00 82.06 96 ALA A C 1
ATOM 766 O O . ALA A 1 96 ? -25.163 14.777 63.941 1.00 82.06 96 ALA A O 1
ATOM 767 N N . ASP A 1 97 ? -26.562 14.007 65.526 1.00 82.25 97 ASP A N 1
ATOM 768 C CA . ASP A 1 97 ? -25.681 12.951 66.039 1.00 82.25 97 ASP A CA 1
ATOM 769 C C . ASP A 1 97 ? -25.592 11.705 65.141 1.00 82.25 97 ASP A C 1
ATOM 771 O O . ASP A 1 97 ? -24.804 10.798 65.408 1.00 82.25 97 ASP A O 1
ATOM 775 N N . THR A 1 98 ? -26.374 11.618 64.059 1.00 83.50 98 THR A N 1
ATOM 776 C CA . THR A 1 98 ? -26.294 10.462 63.154 1.00 83.50 98 THR A CA 1
ATOM 777 C C . THR A 1 98 ? -25.027 10.496 62.299 1.00 83.50 98 THR A C 1
ATOM 779 O O . THR A 1 98 ? -24.668 11.532 61.741 1.00 83.50 98 THR A O 1
ATOM 782 N N . GLU A 1 99 ? -24.392 9.337 62.091 1.00 76.19 99 GLU A N 1
ATOM 783 C CA . GLU A 1 99 ? -23.205 9.217 61.224 1.00 76.19 99 GLU A CA 1
ATOM 784 C C . GLU A 1 99 ? -23.452 9.737 59.799 1.00 76.19 99 GLU A C 1
ATOM 786 O O . GLU A 1 99 ? -22.562 10.314 59.173 1.00 76.19 99 GLU A O 1
ATOM 791 N N . VAL A 1 100 ? -24.680 9.563 59.295 1.00 75.31 100 VAL A N 1
ATOM 792 C CA . VAL A 1 100 ? -25.113 10.059 57.981 1.00 75.31 100 VAL A CA 1
ATOM 793 C C . VAL A 1 100 ? -25.074 11.586 57.944 1.00 75.31 100 VAL A C 1
ATOM 795 O O . VAL A 1 100 ? -24.513 12.163 57.013 1.00 75.31 100 VAL A O 1
ATOM 798 N N . HIS A 1 101 ? -25.622 12.246 58.967 1.00 81.50 101 HIS A N 1
ATOM 799 C CA . HIS A 1 101 ? -25.580 13.700 59.058 1.00 81.50 101 HIS A CA 1
ATOM 800 C C . HIS A 1 101 ? -24.148 14.205 59.234 1.00 81.50 101 HIS A C 1
ATOM 802 O O . HIS A 1 101 ? -23.735 15.108 58.515 1.00 81.50 101 HIS A O 1
ATOM 808 N N . GLN A 1 102 ? -23.354 13.596 60.116 1.00 79.06 102 GLN A N 1
ATOM 809 C CA . GLN A 1 102 ? -21.973 14.019 60.361 1.00 79.06 102 GLN A CA 1
ATOM 810 C C . GLN A 1 102 ? -21.080 13.890 59.118 1.00 79.06 102 GLN A C 1
ATOM 812 O O . GLN A 1 102 ? -20.253 14.770 58.870 1.00 79.06 102 GLN A O 1
ATOM 817 N N . LYS A 1 103 ? -21.253 12.836 58.305 1.00 77.62 103 LYS A N 1
ATOM 818 C CA . LYS A 1 103 ? -20.557 12.696 57.013 1.00 77.62 103 LYS A CA 1
ATOM 819 C C . LYS A 1 103 ? -20.975 13.788 56.026 1.00 77.62 103 LYS A C 1
ATOM 821 O O . LYS A 1 103 ? -20.110 14.460 55.470 1.00 77.62 103 LYS A O 1
ATOM 826 N N . ASN A 1 104 ? -22.277 14.016 55.864 1.00 75.31 104 ASN A N 1
ATOM 827 C CA . ASN A 1 104 ? -22.792 14.998 54.906 1.00 75.31 104 ASN A CA 1
ATOM 828 C C . ASN A 1 104 ? -22.496 16.449 55.332 1.00 75.31 104 ASN A C 1
ATOM 830 O O . ASN A 1 104 ? -22.193 17.296 54.496 1.00 75.31 104 ASN A O 1
ATOM 834 N N . ALA A 1 105 ? -22.523 16.740 56.635 1.00 72.75 105 ALA A N 1
ATOM 835 C CA . ALA A 1 105 ? -22.222 18.055 57.196 1.00 72.75 105 ALA A CA 1
ATOM 836 C C . ALA A 1 105 ? -20.723 18.396 57.133 1.00 72.75 105 ALA A C 1
ATOM 838 O O . ALA A 1 105 ? -20.367 19.562 56.958 1.00 72.75 105 ALA A O 1
ATOM 839 N N . LYS A 1 106 ? -19.825 17.398 57.212 1.00 69.00 106 LYS A N 1
ATOM 840 C CA . LYS A 1 106 ? -18.380 17.602 56.989 1.00 69.00 106 LYS A CA 1
ATOM 841 C C . LYS A 1 106 ? -18.079 18.107 55.572 1.00 69.00 106 LYS A C 1
ATOM 843 O O . LYS A 1 106 ? -17.200 18.950 55.429 1.00 69.00 106 LYS A O 1
ATOM 848 N N . GLY A 1 107 ? -18.845 17.675 54.565 1.00 59.06 107 GLY A N 1
ATOM 849 C CA . GLY A 1 107 ? -18.718 18.145 53.177 1.00 59.06 107 GLY A CA 1
ATOM 850 C C . GLY A 1 107 ? -19.129 19.608 52.945 1.00 59.06 107 GLY A C 1
ATOM 851 O O . GLY A 1 107 ? -18.748 20.197 51.940 1.00 59.06 107 GLY A O 1
ATOM 852 N N . LEU A 1 108 ? -19.862 20.224 53.881 1.00 57.00 108 LEU A N 1
ATOM 853 C CA . LEU A 1 108 ? -20.355 21.606 53.776 1.00 57.00 108 LEU A CA 1
ATOM 854 C C . LEU A 1 108 ? -19.430 22.656 54.411 1.00 57.00 108 LEU A C 1
ATOM 856 O O . LEU A 1 108 ? -19.585 23.841 54.127 1.00 57.00 108 LEU A O 1
ATOM 860 N N . LYS A 1 109 ? -18.442 22.258 55.228 1.00 52.31 109 LYS A N 1
ATOM 861 C CA . LYS A 1 109 ? -17.564 23.201 55.956 1.00 52.31 109 LYS A CA 1
ATOM 862 C C . LYS A 1 109 ? -16.630 24.038 55.060 1.00 52.31 109 LYS A C 1
ATOM 864 O O . LYS A 1 109 ? -15.991 24.953 55.569 1.00 52.31 109 LYS A O 1
ATOM 869 N N . GLY A 1 110 ? -16.561 23.756 53.756 1.00 50.25 110 GLY A N 1
ATOM 870 C CA . GLY A 1 110 ? -15.681 24.444 52.802 1.00 50.25 110 GLY A CA 1
ATOM 871 C C . GLY A 1 110 ? -16.366 25.334 51.758 1.00 50.25 110 GLY A C 1
ATOM 872 O O . GLY A 1 110 ? -15.663 25.974 50.983 1.00 50.25 110 GLY A O 1
ATOM 873 N N . VAL A 1 111 ? -17.703 25.405 51.699 1.00 47.38 111 VAL A N 1
ATOM 874 C CA . VAL A 1 111 ? -18.402 26.095 50.596 1.00 47.38 111 VAL A CA 1
ATOM 875 C C . VAL A 1 111 ? -19.173 27.301 51.124 1.00 47.38 111 VAL A C 1
ATOM 877 O O . VAL A 1 111 ? -20.219 27.157 51.748 1.00 47.38 111 VAL A O 1
ATOM 880 N N . LYS A 1 112 ? -18.655 28.509 50.872 1.00 47.12 112 LYS A N 1
ATOM 881 C CA . LYS A 1 112 ? -19.234 29.763 51.383 1.00 47.12 112 LYS A CA 1
ATOM 882 C C . LYS A 1 112 ? -20.542 30.200 50.700 1.00 47.12 112 LYS A C 1
ATOM 884 O O . LYS A 1 112 ? -21.195 31.068 51.253 1.00 47.12 112 LYS A O 1
ATOM 889 N N . ASN A 1 113 ? -20.965 29.591 49.584 1.00 51.03 113 ASN A N 1
ATOM 890 C CA . ASN A 1 113 ? -22.175 29.996 48.842 1.00 51.03 113 ASN A CA 1
ATOM 891 C C . ASN A 1 113 ? -22.980 28.804 48.273 1.00 51.03 113 ASN A C 1
ATOM 893 O O . ASN A 1 113 ? -23.064 28.612 47.065 1.00 51.03 113 ASN A O 1
ATOM 897 N N . THR A 1 114 ? -23.601 27.980 49.123 1.00 48.34 114 THR A N 1
ATOM 898 C CA . THR A 1 114 ? -24.530 26.909 48.677 1.00 48.34 114 THR A CA 1
ATOM 899 C C . THR A 1 114 ? -26.009 27.295 48.734 1.00 48.34 114 THR A C 1
ATOM 901 O O . THR A 1 114 ? -26.836 26.608 48.133 1.00 48.34 114 THR A O 1
ATOM 904 N N . ALA A 1 115 ? -26.366 28.394 49.407 1.00 47.75 115 ALA A N 1
ATOM 905 C CA . ALA A 1 115 ? -27.760 28.820 49.524 1.00 47.75 115 ALA A CA 1
ATOM 906 C C . ALA A 1 115 ? -28.365 29.230 48.166 1.00 47.75 115 ALA A C 1
ATOM 908 O O . ALA A 1 115 ? -29.505 28.875 47.885 1.00 47.75 115 ALA A O 1
ATOM 909 N N . GLU A 1 116 ? -27.589 29.868 47.285 1.00 45.69 116 GLU A N 1
ATOM 910 C CA . GLU A 1 116 ? -28.037 30.269 45.939 1.00 45.69 116 GLU A CA 1
ATOM 911 C C . GLU A 1 116 ? -28.119 29.084 44.957 1.00 45.69 116 GLU A C 1
ATOM 913 O O . GLU A 1 116 ? -29.039 29.008 44.144 1.00 45.69 116 GLU A O 1
ATOM 918 N N . ALA A 1 117 ? -27.228 28.092 45.075 1.00 44.41 117 ALA A N 1
ATOM 919 C CA . ALA A 1 117 ? -27.225 26.903 44.212 1.00 44.41 117 ALA A CA 1
ATOM 920 C C . ALA A 1 117 ? -28.409 25.948 44.482 1.00 44.41 117 ALA A C 1
ATOM 922 O O . ALA A 1 117 ? -28.834 25.196 43.603 1.00 44.41 117 ALA A O 1
ATOM 923 N N . LEU A 1 118 ? -28.967 25.977 45.697 1.00 49.69 118 LEU A N 1
ATOM 924 C CA . LEU A 1 118 ? -30.105 25.142 46.098 1.00 49.69 118 LEU A CA 1
ATOM 925 C C . LEU A 1 118 ? -31.469 25.831 45.926 1.00 49.69 118 LEU A C 1
ATOM 927 O O . LEU A 1 118 ? -32.482 25.133 45.943 1.00 49.69 118 LEU A O 1
ATOM 931 N N . GLN A 1 119 ? -31.498 27.153 45.719 1.00 50.59 119 GLN A N 1
ATOM 932 C CA . GLN A 1 119 ? -32.723 27.938 45.504 1.00 50.59 119 GLN A CA 1
ATOM 933 C C . GLN A 1 119 ? -33.192 27.974 44.040 1.00 50.59 119 GLN A C 1
ATOM 935 O O . GLN A 1 119 ? -34.307 28.418 43.772 1.00 50.59 119 GLN A O 1
ATOM 940 N N . GLN A 1 120 ? -32.403 27.468 43.084 1.00 47.47 120 GLN A N 1
ATOM 941 C CA . GLN A 1 120 ? -32.872 27.362 41.702 1.00 47.47 120 GLN A CA 1
ATOM 942 C C . GLN A 1 120 ? -33.937 26.258 41.565 1.00 47.47 120 GLN A C 1
ATOM 944 O O . GLN A 1 120 ? -33.705 25.123 42.011 1.00 47.47 120 GLN A O 1
ATOM 949 N N . PRO A 1 121 ? -35.092 26.548 40.932 1.00 48.81 121 PRO A N 1
ATOM 950 C CA . PRO A 1 121 ? -36.174 25.585 40.784 1.00 48.81 121 PRO A CA 1
ATOM 951 C C . PRO A 1 121 ? -35.700 24.343 40.002 1.00 48.81 121 PRO A C 1
ATOM 953 O O . PRO A 1 121 ? -34.886 24.478 39.085 1.00 48.81 121 PRO A O 1
ATOM 956 N N . PRO A 1 122 ? -36.226 23.133 40.290 1.00 57.91 122 PRO A N 1
ATOM 957 C CA . PRO A 1 122 ? -35.776 21.867 39.687 1.00 57.91 122 PRO A CA 1
ATOM 958 C C . PRO A 1 122 ? -35.712 21.868 38.151 1.00 57.91 122 PRO A C 1
ATOM 960 O O . PRO A 1 122 ? -34.909 21.151 37.559 1.00 57.91 122 PRO A O 1
ATOM 963 N N . ARG A 1 123 ? -36.541 22.695 37.499 1.00 57.12 123 ARG A N 1
ATOM 964 C CA . ARG A 1 123 ? -36.567 22.862 36.039 1.00 57.12 123 ARG A CA 1
ATOM 965 C C . ARG A 1 123 ? -35.305 23.521 35.470 1.00 57.12 123 ARG A C 1
ATOM 967 O O . ARG A 1 123 ? -34.906 23.155 34.373 1.00 57.12 123 ARG A O 1
ATOM 974 N N . HIS A 1 124 ? -34.674 24.451 36.189 1.00 63.34 124 HIS A N 1
ATOM 975 C CA . HIS A 1 124 ? -33.497 25.172 35.686 1.00 63.34 124 HIS A CA 1
ATOM 976 C C . HIS A 1 124 ? -32.243 24.285 35.702 1.00 63.34 124 HIS A C 1
ATOM 978 O O . HIS A 1 124 ? -31.520 24.223 34.714 1.00 63.34 124 HIS A O 1
ATOM 984 N N . ARG A 1 125 ? -32.060 23.498 36.775 1.00 70.38 125 ARG A N 1
ATOM 985 C CA . ARG A 1 125 ? -30.981 22.498 36.868 1.00 70.38 125 ARG A CA 1
ATOM 986 C C . ARG A 1 125 ? -31.068 21.445 35.764 1.00 70.38 125 ARG A C 1
ATOM 988 O O . ARG A 1 125 ? -30.074 21.167 35.106 1.00 70.38 125 ARG A O 1
ATOM 995 N N . ARG A 1 126 ? -32.273 20.925 35.518 1.00 76.56 126 ARG A N 1
ATOM 996 C CA . ARG A 1 126 ? -32.512 19.946 34.452 1.00 76.56 126 ARG A CA 1
ATOM 997 C C . ARG A 1 126 ? -32.207 20.515 33.061 1.00 76.56 126 ARG A C 1
ATOM 999 O O . ARG A 1 126 ? -31.545 19.853 32.275 1.00 76.56 126 ARG A O 1
ATOM 1006 N N . ALA A 1 127 ? -32.637 21.745 32.777 1.00 80.94 127 ALA A N 1
ATOM 1007 C CA . ALA A 1 127 ? -32.361 22.396 31.494 1.00 80.94 127 ALA A CA 1
ATOM 1008 C C . ALA A 1 127 ? -30.858 22.661 31.272 1.00 80.94 127 ALA A C 1
ATOM 1010 O O . ALA A 1 127 ? -30.367 22.564 30.149 1.00 80.94 127 ALA A O 1
ATOM 1011 N N . GLU A 1 128 ? -30.111 22.981 32.331 1.00 82.38 128 GLU A N 1
ATOM 1012 C CA . GLU A 1 128 ? -28.661 23.185 32.253 1.00 82.38 128 GLU A CA 1
ATOM 1013 C C . GLU A 1 128 ? -27.899 21.869 32.016 1.00 82.38 128 GLU A C 1
ATOM 1015 O O . GLU A 1 128 ? -26.947 21.830 31.236 1.00 82.38 128 GLU A O 1
ATOM 1020 N N . GLU A 1 129 ? -28.329 20.778 32.653 1.00 86.94 129 GLU A N 1
ATOM 1021 C CA . GLU A 1 129 ? -27.797 19.430 32.410 1.00 86.94 129 GLU A CA 1
ATOM 1022 C C . GLU A 1 129 ? -28.093 18.955 30.981 1.00 86.94 129 GLU A C 1
ATOM 1024 O O . GLU A 1 129 ? -27.193 18.472 30.294 1.00 86.94 129 GLU A O 1
ATOM 1029 N N . GLU A 1 130 ? -29.321 19.166 30.498 1.00 90.12 130 GLU A N 1
ATOM 1030 C CA . GLU A 1 130 ? -29.716 18.859 29.119 1.00 90.12 130 GLU A CA 1
ATOM 1031 C C . GLU A 1 130 ? -28.861 19.641 28.106 1.00 90.12 130 GLU A C 1
ATOM 1033 O O . GLU A 1 130 ? -28.368 19.059 27.137 1.00 90.12 130 GLU A O 1
ATOM 1038 N N . LEU A 1 131 ? -28.596 20.931 28.355 1.00 91.56 131 LEU A N 1
ATOM 1039 C CA . LEU A 1 131 ? -27.712 21.732 27.505 1.00 91.56 131 LEU A CA 1
ATOM 1040 C C . LEU A 1 131 ? -26.277 21.183 27.489 1.00 91.56 131 LEU A C 1
ATOM 1042 O O . LEU A 1 131 ? -25.689 21.065 26.414 1.00 91.56 131 LEU A O 1
ATOM 1046 N N . LYS A 1 132 ? -25.717 20.813 28.649 1.00 92.69 132 LYS A N 1
ATOM 1047 C CA . LYS A 1 132 ? -24.362 20.234 28.739 1.00 92.69 132 LYS A CA 1
ATOM 1048 C C . LYS A 1 132 ? -24.242 18.940 27.938 1.00 92.69 132 LYS A C 1
ATOM 1050 O O . LYS A 1 132 ? -23.248 18.751 27.240 1.00 92.69 132 LYS A O 1
ATOM 1055 N N . GLU A 1 133 ? -25.248 18.072 27.994 1.00 94.75 133 GLU A N 1
ATOM 1056 C CA . GLU A 1 133 ? -25.265 16.832 27.212 1.00 94.75 133 GLU A CA 1
ATOM 1057 C C . GLU A 1 133 ? -25.350 17.091 25.702 1.00 94.75 133 GLU A C 1
ATOM 1059 O O . GLU A 1 133 ? -24.647 16.451 24.918 1.00 94.75 133 GLU A O 1
ATOM 1064 N N . VAL A 1 134 ? -26.154 18.067 25.271 1.00 94.94 134 VAL A N 1
ATOM 1065 C CA . VAL A 1 134 ? -26.231 18.447 23.852 1.00 94.94 134 VAL A CA 1
ATOM 1066 C C . VAL A 1 134 ? -24.916 19.060 23.361 1.00 94.94 134 VAL A C 1
ATOM 1068 O O . VAL A 1 134 ? -24.481 18.753 22.248 1.00 94.94 134 VAL A O 1
ATOM 1071 N N . VAL A 1 135 ? -24.244 19.871 24.184 1.00 95.50 135 VAL A N 1
ATOM 1072 C CA . VAL A 1 135 ? -22.919 20.428 23.863 1.00 95.50 135 VAL A CA 1
ATOM 1073 C C . VAL A 1 135 ? -21.895 19.308 23.681 1.00 95.50 135 VAL A C 1
ATOM 1075 O O . VAL A 1 135 ? -21.251 19.262 22.637 1.00 95.50 135 VAL A O 1
ATOM 1078 N N . LYS A 1 136 ? -21.809 18.345 24.611 1.00 95.12 136 LYS A N 1
ATOM 1079 C CA . LYS A 1 136 ? -20.904 17.185 24.476 1.00 95.12 136 LYS A CA 1
ATOM 1080 C C . LYS A 1 136 ? -21.162 16.399 23.192 1.00 95.12 136 LYS A C 1
ATOM 1082 O O . LYS A 1 136 ? -20.229 16.092 22.459 1.00 95.12 136 LYS A O 1
ATOM 1087 N N . LYS A 1 137 ? -22.432 16.101 22.885 1.00 95.50 137 LYS A N 1
ATOM 1088 C CA . LYS A 1 137 ? -22.806 15.411 21.637 1.00 95.50 137 LYS A CA 1
ATOM 1089 C C . LYS A 1 137 ? -22.385 16.201 20.401 1.00 95.50 137 LYS A C 1
ATOM 1091 O O . LYS A 1 137 ? -21.979 15.603 19.412 1.00 95.50 137 LYS A O 1
ATOM 1096 N N . SER A 1 138 ? -22.489 17.526 20.451 1.00 94.88 138 SER A N 1
ATOM 1097 C CA . SER A 1 138 ? -22.077 18.401 19.351 1.00 94.88 138 SER A CA 1
ATOM 1098 C C . SER A 1 138 ? -20.561 18.371 19.162 1.00 94.88 138 SER A C 1
ATOM 1100 O O . SER A 1 138 ? -20.095 18.211 18.041 1.00 94.88 138 SER A O 1
ATOM 1102 N N . GLU A 1 139 ? -19.793 18.430 20.250 1.00 95.81 139 GLU A N 1
ATOM 1103 C CA . GLU A 1 139 ? -18.331 18.313 20.212 1.00 95.81 139 GLU A CA 1
ATOM 1104 C C . GLU A 1 139 ? -17.879 16.953 19.670 1.00 95.81 139 GLU A C 1
ATOM 1106 O O . GLU A 1 139 ? -17.014 16.915 18.802 1.00 95.81 139 GLU A O 1
ATOM 1111 N N . ILE A 1 140 ? -18.513 15.851 20.093 1.00 96.69 140 ILE A N 1
ATOM 1112 C CA . ILE A 1 140 ? -18.236 14.505 19.561 1.00 96.69 140 ILE A CA 1
ATOM 1113 C C . ILE A 1 140 ? -18.522 14.439 18.058 1.00 96.69 140 ILE A C 1
ATOM 1115 O O . ILE A 1 140 ? -17.701 13.922 17.306 1.00 96.69 140 ILE A O 1
ATOM 1119 N N . LYS A 1 141 ? -19.652 14.993 17.598 1.00 95.69 141 LYS A N 1
ATOM 1120 C CA . LYS A 1 141 ? -19.991 15.038 16.166 1.00 95.69 141 LYS A CA 1
ATOM 1121 C C . LYS A 1 141 ? -18.983 15.848 15.358 1.00 95.69 141 LYS A C 1
ATOM 1123 O O . LYS A 1 141 ? -18.594 15.419 14.278 1.00 95.69 141 LYS A O 1
ATOM 1128 N N . ILE A 1 142 ? -18.542 16.993 15.879 1.00 95.06 142 ILE A N 1
ATOM 1129 C CA . ILE A 1 142 ? -17.506 17.800 15.228 1.00 95.06 142 ILE A CA 1
ATOM 1130 C C . ILE A 1 142 ? -16.191 17.015 15.188 1.00 95.06 142 ILE A C 1
ATOM 1132 O O . ILE A 1 142 ? -15.590 16.911 14.129 1.00 95.06 142 ILE A O 1
ATOM 1136 N N . SER A 1 143 ? -15.761 16.399 16.289 1.00 96.69 143 SER A N 1
ATOM 1137 C CA . SER A 1 143 ? -14.559 15.555 16.301 1.00 96.69 143 SER A CA 1
ATOM 1138 C C . SER A 1 143 ? -14.649 14.374 15.329 1.00 96.69 143 SER A C 1
ATOM 1140 O O . SER A 1 143 ? -13.672 14.082 14.644 1.00 96.69 143 SER A O 1
ATOM 1142 N N . SER A 1 144 ? -15.820 13.744 15.207 1.00 96.12 144 SER A N 1
ATOM 1143 C CA . SER A 1 144 ? -16.075 12.691 14.217 1.00 96.12 144 SER A CA 1
ATOM 1144 C C . SER A 1 144 ? -15.912 13.209 12.791 1.00 96.12 144 SER A C 1
ATOM 1146 O O . SER A 1 144 ? -15.255 12.560 11.991 1.00 96.12 144 SER A O 1
ATOM 1148 N N . PHE A 1 145 ? -16.428 14.404 12.490 1.00 95.62 145 PHE A N 1
ATOM 1149 C CA . PHE A 1 145 ? -16.266 15.046 11.182 1.00 95.62 145 PHE A CA 1
ATOM 1150 C C . PHE A 1 145 ? -14.787 15.294 10.835 1.00 95.62 145 PHE A C 1
ATOM 1152 O O . PHE A 1 145 ? -14.373 15.090 9.696 1.00 95.62 145 PHE A O 1
ATOM 1159 N N . TYR A 1 146 ? -13.966 15.687 11.816 1.00 95.31 146 TYR A N 1
ATOM 1160 C CA . TYR A 1 146 ? -12.518 15.823 11.610 1.00 95.31 146 TYR A CA 1
ATOM 1161 C C . TYR A 1 146 ? -11.856 14.490 11.264 1.00 95.31 146 TYR A C 1
ATOM 1163 O O . TYR A 1 146 ? -11.031 14.446 10.351 1.00 95.31 146 TYR A O 1
ATOM 1171 N N . ALA A 1 147 ? -12.208 13.427 11.992 1.00 93.88 147 ALA A N 1
ATOM 1172 C CA . ALA A 1 147 ? -11.663 12.094 11.768 1.00 93.88 147 ALA A CA 1
ATOM 1173 C C . ALA A 1 147 ? -12.095 11.524 10.405 1.00 93.88 147 ALA A C 1
ATOM 1175 O O . ALA A 1 147 ? -11.251 11.076 9.636 1.00 93.88 147 ALA A O 1
ATOM 1176 N N . GLU A 1 148 ? -13.386 11.610 10.081 1.00 93.62 148 GLU A N 1
ATOM 1177 C CA . GLU A 1 148 ? -13.987 11.071 8.855 1.00 93.62 148 GLU A CA 1
ATOM 1178 C C . GLU A 1 148 ? -13.421 11.716 7.585 1.00 93.62 148 GLU A C 1
ATOM 1180 O O . GLU A 1 148 ? -13.170 11.037 6.593 1.00 93.62 148 GLU A O 1
ATOM 1185 N N . HIS A 1 149 ? -13.164 13.025 7.618 1.00 93.81 149 HIS A N 1
ATOM 1186 C CA . HIS A 1 149 ? -12.655 13.762 6.459 1.00 93.81 149 HIS A CA 1
ATOM 1187 C C . HIS A 1 149 ? -11.145 14.008 6.488 1.00 93.81 149 HIS A C 1
ATOM 1189 O O . HIS A 1 149 ? -10.640 14.758 5.652 1.00 93.81 149 HIS A O 1
ATOM 1195 N N . ASN A 1 150 ? -10.420 13.398 7.433 1.00 91.88 150 ASN A N 1
ATOM 1196 C CA . ASN A 1 150 ? -8.973 13.565 7.588 1.00 91.88 150 ASN A CA 1
ATOM 1197 C C . ASN A 1 150 ? -8.547 15.050 7.625 1.00 91.88 150 ASN A C 1
ATOM 1199 O O . ASN A 1 150 ? -7.608 15.485 6.952 1.00 91.88 150 ASN A O 1
ATOM 1203 N N . ILE A 1 151 ? -9.287 15.859 8.386 1.00 93.94 151 ILE A N 1
ATOM 1204 C CA . ILE A 1 151 ? -9.036 17.296 8.513 1.00 93.94 151 ILE A CA 1
ATOM 1205 C C . ILE A 1 151 ? -7.940 17.518 9.552 1.00 93.94 151 ILE A C 1
ATOM 1207 O O . ILE A 1 151 ? -7.951 16.930 10.635 1.00 93.94 151 ILE A O 1
ATOM 1211 N N . ALA A 1 152 ? -7.007 18.426 9.259 1.00 93.62 152 ALA A N 1
ATOM 1212 C CA . ALA A 1 152 ? -5.964 18.804 10.204 1.00 93.62 152 ALA A CA 1
ATOM 1213 C C . ALA A 1 152 ? -6.577 19.326 11.518 1.00 93.62 152 ALA A C 1
ATOM 1215 O O . ALA A 1 152 ? -7.175 20.404 11.552 1.00 93.62 152 ALA A O 1
ATOM 1216 N N . ILE A 1 153 ? -6.367 18.589 12.616 1.00 93.56 153 ILE A N 1
ATOM 1217 C CA . ILE A 1 153 ? -6.940 18.881 13.945 1.00 93.56 153 ILE A CA 1
ATOM 1218 C C . ILE A 1 153 ? -6.519 20.263 14.470 1.00 93.56 153 ILE A C 1
ATOM 1220 O O . ILE A 1 153 ? -7.248 20.873 15.247 1.00 93.56 153 ILE A O 1
ATOM 1224 N N . LEU A 1 154 ? -5.397 20.814 13.986 1.00 92.00 154 LEU A N 1
ATOM 1225 C CA . LEU A 1 154 ? -4.971 22.185 14.296 1.00 92.00 154 LEU A CA 1
ATOM 1226 C C . LEU A 1 154 ? -6.042 23.236 13.956 1.00 92.00 154 LEU A C 1
ATOM 1228 O O . LEU A 1 154 ? -6.074 24.296 14.569 1.00 92.00 154 LEU A O 1
ATOM 1232 N N . THR A 1 155 ? -6.931 22.952 13.003 1.00 92.56 155 THR A N 1
ATOM 1233 C CA . THR A 1 155 ? -8.002 23.881 12.617 1.00 92.56 155 THR A CA 1
ATOM 1234 C C . THR A 1 155 ? -9.170 23.919 13.613 1.00 92.56 155 THR A C 1
ATOM 1236 O O . THR A 1 155 ? -9.956 24.870 13.583 1.00 92.56 155 THR A O 1
ATOM 1239 N N . ALA A 1 156 ? -9.247 22.968 14.557 1.00 91.62 156 ALA A N 1
ATOM 1240 C CA . ALA A 1 156 ? -10.297 22.914 15.578 1.00 91.62 156 ALA A CA 1
ATOM 1241 C C . ALA A 1 156 ? -10.317 24.166 16.467 1.00 91.62 156 ALA A C 1
ATOM 1243 O O . ALA A 1 156 ? -11.397 24.673 16.776 1.00 91.62 156 ALA A O 1
ATOM 1244 N N . ASP A 1 157 ? -9.136 24.711 16.782 1.00 87.38 157 ASP A N 1
ATOM 1245 C CA . ASP A 1 157 ? -8.969 25.918 17.603 1.00 87.38 157 ASP A CA 1
ATOM 1246 C C . ASP A 1 157 ? -9.719 27.126 17.010 1.00 87.38 157 ASP A C 1
ATOM 1248 O O . ASP A 1 157 ? -10.286 27.947 17.732 1.00 87.38 157 ASP A O 1
ATOM 1252 N N . HIS A 1 158 ? -9.765 27.222 15.679 1.00 91.81 158 HIS A N 1
ATOM 1253 C CA . HIS A 1 158 ? -10.405 28.329 14.971 1.00 91.81 158 HIS A CA 1
ATOM 1254 C C . HIS A 1 158 ? -11.884 28.069 14.678 1.00 91.81 158 HIS A C 1
ATOM 1256 O O . HIS A 1 158 ? -12.681 29.010 14.653 1.00 91.81 158 HIS A O 1
ATOM 1262 N N . LEU A 1 159 ? -12.268 26.805 14.476 1.00 92.81 159 LEU A N 1
ATOM 1263 C CA . LEU A 1 159 ? -13.636 26.443 14.114 1.00 92.81 159 LEU A CA 1
ATOM 1264 C C . LEU A 1 159 ? -14.640 26.818 15.209 1.00 92.81 159 LEU A C 1
ATOM 1266 O O . LEU A 1 159 ? -15.690 27.379 14.907 1.00 92.81 159 LEU A O 1
ATOM 1270 N N . VAL A 1 160 ? -14.333 26.538 16.479 1.00 89.75 160 VAL A N 1
ATOM 1271 C CA . VAL A 1 160 ? -15.258 26.856 17.582 1.00 89.75 160 VAL A CA 1
ATOM 1272 C C . VAL A 1 160 ? -15.459 28.357 17.726 1.00 89.75 160 VAL A C 1
ATOM 1274 O O . VAL A 1 160 ? -16.588 28.811 17.905 1.00 89.75 160 VAL A O 1
ATOM 1277 N N . GLU A 1 161 ? -14.383 29.131 17.610 1.00 91.56 161 GLU A N 1
ATOM 1278 C CA . GLU A 1 161 ? -14.441 30.590 17.668 1.00 91.56 161 GLU A CA 1
ATOM 1279 C C . GLU A 1 161 ? -15.273 31.164 16.512 1.00 91.56 161 GLU A C 1
ATOM 1281 O O . GLU A 1 161 ? -16.086 32.071 16.709 1.00 91.56 161 GLU A O 1
ATOM 1286 N N . LEU A 1 162 ? -15.128 30.598 15.311 1.00 94.31 162 LEU A N 1
ATOM 1287 C CA . LEU A 1 162 ? -15.960 30.952 14.166 1.00 94.31 162 LEU A CA 1
ATOM 1288 C C . LEU A 1 162 ? -17.435 30.617 14.424 1.00 94.31 162 LEU A C 1
ATOM 1290 O O . LEU A 1 162 ? -18.290 31.480 14.240 1.00 94.31 162 LEU A O 1
ATOM 1294 N N . CYS A 1 163 ? -17.742 29.415 14.920 1.00 92.88 163 CYS A N 1
ATOM 1295 C CA . CYS A 1 163 ? -19.109 29.014 15.262 1.00 92.88 163 CYS A CA 1
ATOM 1296 C C . CYS A 1 163 ? -19.751 29.964 16.285 1.00 92.88 163 CYS A C 1
ATOM 1298 O O . CYS A 1 163 ? -20.919 30.320 16.138 1.00 92.88 163 CYS A O 1
ATOM 1300 N N . LYS A 1 164 ? -18.998 30.433 17.288 1.00 93.88 164 LYS A N 1
ATOM 1301 C CA . LYS A 1 164 ? -19.497 31.413 18.268 1.00 93.88 164 LYS A CA 1
ATOM 1302 C C . LYS A 1 164 ? -19.847 32.756 17.631 1.00 93.88 164 LYS A C 1
ATOM 1304 O O . LYS A 1 164 ? -20.843 33.363 18.018 1.00 93.88 164 LYS A O 1
ATOM 1309 N N . LYS A 1 165 ? -19.061 33.208 16.651 1.00 95.38 165 LYS A N 1
ATOM 1310 C CA . LYS A 1 165 ? -19.307 34.462 15.920 1.00 95.38 165 LYS A CA 1
ATOM 1311 C C . LYS A 1 165 ? -20.454 34.343 14.920 1.00 95.38 165 LYS A C 1
ATOM 1313 O O . LYS A 1 165 ? -21.240 35.275 14.794 1.00 95.38 165 LYS A O 1
ATOM 1318 N N . CYS A 1 166 ? -20.556 33.211 14.227 1.00 96.19 166 CYS A N 1
ATOM 1319 C CA . CYS A 1 166 ? -21.609 32.959 13.246 1.00 96.19 166 CYS A CA 1
ATOM 1320 C C . CYS A 1 166 ? -22.978 32.707 13.892 1.00 96.19 166 CYS A C 1
ATOM 1322 O O . CYS A 1 166 ? -23.992 33.033 13.282 1.00 96.19 166 CYS A O 1
ATOM 1324 N N . PHE A 1 167 ? -23.014 32.154 15.111 1.00 95.62 167 PHE A N 1
ATOM 1325 C CA . PHE A 1 167 ? -24.250 31.769 15.804 1.00 95.62 167 PHE A CA 1
ATOM 1326 C C . PHE A 1 167 ? -24.328 32.374 17.224 1.00 95.62 167 PHE A C 1
ATOM 1328 O O . PHE A 1 167 ? -24.250 31.643 18.221 1.00 95.62 167 PHE A O 1
ATOM 1335 N N . PRO A 1 168 ? -24.461 33.709 17.354 1.00 93.56 168 PRO A N 1
ATOM 1336 C CA . PRO A 1 168 ? -24.449 34.401 18.649 1.00 93.56 168 PRO A CA 1
ATOM 1337 C C . PRO A 1 168 ? -25.645 34.052 19.554 1.00 93.56 168 PRO A C 1
ATOM 1339 O O . PRO A 1 168 ? -25.539 34.095 20.776 1.00 93.56 168 PRO A O 1
ATOM 1342 N N . ASP A 1 169 ? -26.778 33.678 18.967 1.00 94.81 169 ASP A N 1
ATOM 1343 C CA . ASP A 1 169 ? -28.022 33.286 19.638 1.00 94.81 169 ASP A CA 1
ATOM 1344 C C . ASP A 1 169 ? -28.070 31.792 20.017 1.00 94.81 169 ASP A C 1
ATOM 1346 O O . ASP A 1 169 ? -28.872 31.366 20.856 1.00 94.81 169 ASP A O 1
ATOM 1350 N N . CYS A 1 170 ? -27.177 30.980 19.446 1.00 93.62 170 CYS A N 1
ATOM 1351 C CA . CYS A 1 170 ? -27.114 29.549 19.698 1.00 93.62 170 CYS A CA 1
ATOM 1352 C C . CYS A 1 170 ? -26.347 29.237 20.988 1.00 93.62 170 CYS A C 1
ATOM 1354 O O . CYS A 1 170 ? -25.117 29.168 21.006 1.00 93.62 170 CYS A O 1
ATOM 1356 N N . LYS A 1 171 ? -27.079 28.937 22.070 1.00 93.06 171 LYS A N 1
ATOM 1357 C CA . LYS A 1 171 ? -26.485 28.530 23.360 1.00 93.06 171 LYS A CA 1
ATOM 1358 C C . LYS A 1 171 ? -25.509 27.354 23.228 1.00 93.06 171 LYS A C 1
ATOM 1360 O O . LYS A 1 171 ? -24.498 27.329 23.912 1.00 93.06 171 LYS A O 1
ATOM 1365 N N . ILE A 1 172 ? -25.769 26.402 22.329 1.00 93.38 172 ILE A N 1
ATOM 1366 C CA . ILE A 1 172 ? -24.873 25.256 22.110 1.00 93.38 172 ILE A CA 1
ATOM 1367 C C . ILE A 1 172 ? -23.511 25.739 21.595 1.00 93.38 172 ILE A C 1
ATOM 1369 O O . ILE A 1 172 ? -22.487 25.389 22.175 1.00 93.38 172 ILE A O 1
ATOM 1373 N N . ALA A 1 173 ? -23.500 26.586 20.560 1.00 91.94 173 ALA A N 1
ATOM 1374 C CA . ALA A 1 173 ? -22.272 27.131 19.985 1.00 91.94 173 ALA A CA 1
ATOM 1375 C C . ALA A 1 173 ? -21.497 27.980 21.005 1.00 91.94 173 ALA A C 1
ATOM 1377 O O . ALA A 1 173 ? -20.282 27.834 21.133 1.00 91.94 173 ALA A O 1
ATOM 1378 N N . GLN A 1 174 ? -22.200 28.806 21.787 1.00 94.31 174 GLN A N 1
ATOM 1379 C CA . GLN A 1 174 ? -21.578 29.631 22.829 1.00 94.31 174 GLN A CA 1
ATOM 1380 C C . GLN A 1 174 ? -20.928 28.793 23.939 1.00 94.31 174 GLN A C 1
ATOM 1382 O O . GLN A 1 174 ? -19.857 29.145 24.437 1.00 94.31 174 GLN A O 1
ATOM 1387 N N . ASN A 1 175 ? -21.536 27.660 24.294 1.00 93.19 175 ASN A N 1
ATOM 1388 C CA . ASN A 1 175 ? -21.049 26.766 25.341 1.00 93.19 175 ASN A CA 1
ATOM 1389 C C . ASN A 1 175 ? -20.052 25.699 24.855 1.00 93.19 175 ASN A C 1
ATOM 1391 O O . ASN A 1 175 ? -19.464 25.016 25.693 1.00 93.19 175 ASN A O 1
ATOM 1395 N N . MET A 1 176 ? -19.830 25.559 23.546 1.00 92.56 176 MET A N 1
ATOM 1396 C CA . MET A 1 176 ? -18.802 24.668 23.007 1.00 92.56 176 MET A CA 1
ATOM 1397 C C . MET A 1 176 ? -17.394 25.135 23.393 1.00 92.56 176 MET A C 1
ATOM 1399 O O . MET A 1 176 ? -17.045 26.321 23.329 1.00 92.56 176 MET A O 1
ATOM 1403 N N . SER A 1 177 ? -16.559 24.168 23.756 1.00 91.94 177 SER A N 1
ATOM 1404 C CA . SER A 1 177 ? -15.149 24.350 24.075 1.00 91.94 177 SER A CA 1
ATOM 1405 C C . SER A 1 177 ? -14.403 23.151 23.511 1.00 91.94 177 SER A C 1
ATOM 1407 O O . SER A 1 177 ? -14.137 22.188 24.221 1.00 91.94 177 SER A O 1
ATOM 1409 N N . LEU A 1 178 ? -14.120 23.197 22.211 1.00 93.50 178 LEU A N 1
ATOM 1410 C CA . LEU A 1 178 ? -13.370 22.175 21.491 1.00 93.50 178 LEU A CA 1
ATOM 1411 C C . LEU A 1 178 ? -12.107 22.812 20.915 1.00 93.50 178 LEU A C 1
ATOM 1413 O O . LEU A 1 178 ? -12.171 23.563 19.950 1.00 93.50 178 LEU A O 1
ATOM 1417 N N . ASP A 1 179 ? -10.977 22.525 21.541 1.00 93.38 179 ASP A N 1
ATOM 1418 C CA . ASP A 1 179 ? -9.651 22.855 21.024 1.00 93.38 179 ASP A CA 1
ATOM 1419 C C . ASP A 1 179 ? -9.004 21.610 20.399 1.00 93.38 179 ASP A C 1
ATOM 1421 O O . ASP A 1 179 ? -9.551 20.501 20.457 1.00 93.38 179 ASP A O 1
ATOM 1425 N N . ARG A 1 180 ? -7.820 21.775 19.808 1.00 94.00 180 ARG A N 1
ATOM 1426 C CA . ARG A 1 180 ? -7.050 20.683 19.199 1.00 94.00 180 ARG A CA 1
ATOM 1427 C C . ARG A 1 180 ? -6.790 19.520 20.162 1.00 94.00 180 ARG A C 1
ATOM 1429 O O . ARG A 1 180 ? -6.826 18.362 19.749 1.00 94.00 180 ARG A O 1
ATOM 1436 N N . THR A 1 181 ? -6.535 19.809 21.438 1.00 95.25 181 THR A N 1
ATOM 1437 C CA . THR A 1 181 ? -6.150 18.811 22.445 1.00 95.25 181 THR A CA 1
ATOM 1438 C C . THR A 1 181 ? -7.363 17.979 22.822 1.00 95.25 181 THR A C 1
ATOM 1440 O O . THR A 1 181 ? -7.308 16.752 22.821 1.00 95.25 181 THR A O 1
ATOM 1443 N N . LYS A 1 182 ? -8.493 18.643 23.068 1.00 95.44 182 LYS A N 1
ATOM 1444 C CA . LYS A 1 182 ? -9.764 17.995 23.362 1.00 95.44 182 LYS A CA 1
ATOM 1445 C C . LYS A 1 182 ? -10.295 17.239 22.151 1.00 95.44 182 LYS A C 1
ATOM 1447 O O . LYS A 1 182 ? -10.766 16.121 22.318 1.00 95.44 182 LYS A O 1
ATOM 1452 N N . CYS A 1 183 ? -10.183 17.798 20.947 1.00 96.25 183 CYS A N 1
ATOM 1453 C CA . CYS A 1 183 ? -10.570 17.108 19.719 1.00 96.25 183 CYS A CA 1
ATOM 1454 C C . CYS A 1 183 ? -9.761 15.817 19.541 1.00 96.25 183 CYS A C 1
ATOM 1456 O O . CYS A 1 183 ? -10.346 14.751 19.368 1.00 96.25 183 CYS A O 1
ATOM 1458 N N . THR A 1 184 ? -8.436 15.888 19.710 1.00 96.25 184 THR A N 1
ATOM 1459 C CA . THR A 1 184 ? -7.558 14.706 19.696 1.00 96.25 184 THR A CA 1
ATOM 1460 C C . THR A 1 184 ? -7.976 13.688 20.759 1.00 96.25 184 THR A C 1
ATOM 1462 O O . THR A 1 184 ? -8.135 12.509 20.454 1.00 96.25 184 THR A O 1
ATOM 1465 N N . ALA A 1 185 ? -8.230 14.137 21.992 1.00 96.69 185 ALA A N 1
ATOM 1466 C CA . ALA A 1 185 ? -8.633 13.261 23.085 1.00 96.69 185 ALA A CA 1
ATOM 1467 C C . ALA A 1 185 ? -9.997 12.591 22.847 1.00 96.69 185 ALA A C 1
ATOM 1469 O O . ALA A 1 185 ? -10.161 11.430 23.214 1.00 96.69 185 ALA A O 1
ATOM 1470 N N . ILE A 1 186 ? -10.961 13.288 22.233 1.00 96.81 186 ILE A N 1
ATOM 1471 C CA . ILE A 1 186 ? -12.256 12.711 21.845 1.00 96.81 186 ILE A CA 1
ATOM 1472 C C . ILE A 1 186 ? -12.059 11.668 20.743 1.00 96.81 186 ILE A C 1
ATOM 1474 O O . ILE A 1 186 ? -12.597 10.568 20.851 1.00 96.81 186 ILE A O 1
ATOM 1478 N N . ILE A 1 187 ? -11.271 11.980 19.710 1.00 96.31 187 ILE A N 1
ATOM 1479 C CA . ILE A 1 187 ? -11.004 11.046 18.608 1.00 96.31 187 ILE A CA 1
ATOM 1480 C C . ILE A 1 187 ? -10.334 9.772 19.134 1.00 96.31 187 ILE A C 1
ATOM 1482 O O . ILE A 1 187 ? -10.778 8.679 18.807 1.00 96.31 187 ILE A O 1
ATOM 1486 N N . GLN A 1 188 ? -9.314 9.893 19.983 1.00 94.69 188 GLN A N 1
ATOM 1487 C CA . GLN A 1 188 ? -8.554 8.741 20.473 1.00 94.69 188 GLN A CA 1
ATOM 1488 C C . GLN A 1 188 ? -9.299 7.958 21.562 1.00 94.69 188 GLN A C 1
ATOM 1490 O O . GLN A 1 188 ? -9.503 6.753 21.434 1.00 94.69 188 GLN A O 1
ATOM 1495 N N . ASN A 1 189 ? -9.720 8.637 22.631 1.00 96.12 189 ASN A N 1
ATOM 1496 C CA . ASN A 1 189 ? -10.174 7.975 23.859 1.00 96.12 189 ASN A CA 1
ATOM 1497 C C . ASN A 1 189 ? -11.685 7.736 23.908 1.00 96.12 189 ASN A C 1
ATOM 1499 O O . ASN A 1 189 ? -12.155 7.045 24.807 1.00 96.12 189 ASN A O 1
ATOM 1503 N N . VAL A 1 190 ? -12.454 8.339 22.995 1.00 95.56 190 VAL A N 1
ATOM 1504 C CA . VAL A 1 190 ? -13.909 8.153 22.928 1.00 95.56 190 VAL A CA 1
ATOM 1505 C C . VAL A 1 190 ? -14.277 7.443 21.636 1.00 95.56 190 VAL A C 1
ATOM 1507 O O . VAL A 1 190 ? -14.722 6.304 21.697 1.00 95.56 190 VAL A O 1
ATOM 1510 N N . LEU A 1 191 ? -14.064 8.076 20.479 1.00 95.12 191 LEU A N 1
ATOM 1511 C CA . LEU A 1 191 ? -14.460 7.509 19.185 1.00 95.12 191 LEU A CA 1
ATOM 1512 C C . LEU A 1 191 ? -13.661 6.239 18.873 1.00 95.12 191 LEU A C 1
ATOM 1514 O O . LEU A 1 191 ? -14.249 5.173 18.740 1.00 95.12 191 LEU A O 1
ATOM 1518 N N . GLY A 1 192 ? -12.330 6.330 18.853 1.00 93.56 192 GLY A N 1
ATOM 1519 C CA . GLY A 1 192 ? -11.452 5.195 18.567 1.00 93.56 192 GLY A CA 1
ATOM 1520 C C . GLY A 1 192 ? -11.617 4.051 19.566 1.00 93.56 192 GLY A C 1
ATOM 1521 O O . GLY A 1 192 ? -11.708 2.898 19.159 1.00 93.56 192 GLY A O 1
ATOM 1522 N N . ALA A 1 193 ? -11.718 4.357 20.862 1.00 93.06 193 ALA A N 1
ATOM 1523 C CA . ALA A 1 193 ? -11.958 3.344 21.891 1.00 93.06 193 ALA A CA 1
ATOM 1524 C C . ALA A 1 193 ? -13.319 2.638 21.728 1.00 93.06 193 ALA A C 1
ATOM 1526 O O . ALA A 1 193 ? -13.391 1.421 21.880 1.00 93.06 193 ALA A O 1
ATOM 1527 N N . THR A 1 194 ? -14.381 3.385 21.398 1.00 94.19 194 THR A N 1
ATOM 1528 C CA . THR A 1 194 ? -15.724 2.814 21.191 1.00 94.19 194 THR A CA 1
ATOM 1529 C C . THR A 1 194 ? -15.760 1.945 19.937 1.00 94.19 194 THR A C 1
ATOM 1531 O O . THR A 1 194 ? -16.182 0.799 20.017 1.00 94.19 194 THR A O 1
ATOM 1534 N N . GLU A 1 195 ? -15.245 2.439 18.807 1.00 92.00 195 GLU A N 1
ATOM 1535 C CA . GLU A 1 195 ? -15.208 1.678 17.549 1.00 92.00 195 GLU A CA 1
ATOM 1536 C C . GLU A 1 195 ? -14.365 0.402 17.672 1.00 92.00 195 GLU A C 1
ATOM 1538 O O . GLU A 1 195 ? -14.756 -0.649 17.163 1.00 92.00 195 GLU A O 1
ATOM 1543 N N . LYS A 1 196 ? -13.234 0.456 18.392 1.00 92.38 196 LYS A N 1
ATOM 1544 C CA . LYS A 1 196 ? -12.411 -0.730 18.665 1.00 92.38 196 LYS A CA 1
ATOM 1545 C C . LYS A 1 196 ? -13.145 -1.762 19.516 1.00 92.38 196 LYS A C 1
ATOM 1547 O O . LYS A 1 196 ? -13.068 -2.949 19.210 1.00 92.38 196 LYS A O 1
ATOM 1552 N N . GLU A 1 197 ? -13.851 -1.340 20.563 1.00 93.38 197 GLU A N 1
ATOM 1553 C CA . GLU A 1 197 ? -14.619 -2.266 21.403 1.00 93.38 197 GLU A CA 1
ATOM 1554 C C . GLU A 1 197 ? -15.816 -2.853 20.642 1.00 93.38 197 GLU A C 1
ATOM 1556 O O . GLU A 1 197 ? -16.071 -4.053 20.741 1.00 93.38 197 GLU A O 1
ATOM 1561 N N . ASP A 1 198 ? -16.514 -2.054 19.834 1.00 92.81 198 ASP A N 1
ATOM 1562 C CA . ASP A 1 198 ? -17.604 -2.525 18.973 1.00 92.81 198 ASP A CA 1
ATOM 1563 C C . ASP A 1 198 ? -17.099 -3.550 17.948 1.00 92.81 198 ASP A C 1
ATOM 1565 O O . ASP A 1 198 ? -17.678 -4.630 17.811 1.00 92.81 198 AS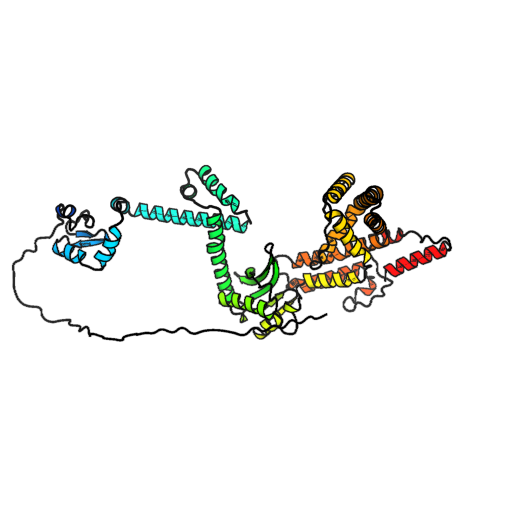P A O 1
ATOM 1569 N N . LEU A 1 199 ? -15.970 -3.268 17.289 1.00 93.75 199 LEU A N 1
ATOM 1570 C CA . LEU A 1 199 ? -15.322 -4.217 16.389 1.00 93.75 199 LEU A CA 1
ATOM 1571 C C . LEU A 1 199 ? -14.900 -5.489 17.136 1.00 93.75 199 LEU A C 1
ATOM 1573 O O . LEU A 1 199 ? -15.178 -6.593 16.673 1.00 93.75 199 LEU A O 1
ATOM 1577 N N . ALA A 1 200 ? -14.273 -5.370 18.308 1.00 94.50 200 ALA A N 1
ATOM 1578 C CA . ALA A 1 200 ? -13.884 -6.526 19.111 1.00 94.50 200 ALA A CA 1
ATOM 1579 C C . ALA A 1 200 ? -15.100 -7.387 19.493 1.00 94.50 200 ALA A C 1
ATOM 1581 O O . ALA A 1 200 ? -15.030 -8.614 19.413 1.00 94.50 200 ALA A O 1
ATOM 1582 N N . ASN A 1 201 ? -16.230 -6.768 19.848 1.00 93.69 201 ASN A N 1
ATOM 1583 C CA . ASN A 1 201 ? -17.487 -7.463 20.128 1.00 93.69 201 ASN A CA 1
ATOM 1584 C C . ASN A 1 201 ? -18.000 -8.270 18.930 1.00 93.69 201 ASN A C 1
ATOM 1586 O O . ASN A 1 201 ? -18.420 -9.420 19.107 1.00 93.69 201 ASN A O 1
ATOM 1590 N N . ASP A 1 202 ? -17.912 -7.712 17.723 1.00 92.62 202 ASP A N 1
ATOM 1591 C CA . ASP A 1 202 ? -18.262 -8.423 16.494 1.00 92.62 202 ASP A CA 1
ATOM 1592 C C . ASP A 1 202 ? -17.311 -9.619 16.272 1.00 92.62 202 ASP A C 1
ATOM 1594 O O . ASP A 1 202 ? -17.755 -10.756 16.082 1.00 92.62 202 ASP A O 1
ATOM 1598 N N . LEU A 1 203 ? -15.995 -9.406 16.383 1.00 95.06 203 LEU A N 1
ATOM 1599 C CA . LEU A 1 203 ? -14.958 -10.420 16.126 1.00 95.06 203 LEU A CA 1
ATOM 1600 C C . LEU A 1 203 ? -14.936 -11.571 17.148 1.00 95.06 203 LEU A C 1
ATOM 1602 O O . LEU A 1 203 ? -14.567 -12.700 16.809 1.00 95.06 203 LEU A O 1
ATOM 1606 N N . ARG A 1 204 ? -15.373 -11.326 18.391 1.00 95.50 204 ARG A N 1
ATOM 1607 C CA . ARG A 1 204 ? -15.557 -12.370 19.419 1.00 95.50 204 ARG A CA 1
ATOM 1608 C C . ARG A 1 204 ? -16.559 -13.440 18.975 1.00 95.50 204 ARG A C 1
ATOM 1610 O O . ARG A 1 204 ? -16.398 -14.613 19.310 1.00 95.50 204 ARG A O 1
ATOM 1617 N N . ASN A 1 205 ? -17.567 -13.044 18.197 1.00 91.56 205 ASN A N 1
ATOM 1618 C CA . ASN A 1 205 ? -18.743 -13.863 17.904 1.00 91.56 205 ASN A CA 1
ATOM 1619 C C . ASN A 1 205 ? -18.873 -14.280 16.431 1.00 91.56 205 ASN A C 1
ATOM 1621 O O . ASN A 1 205 ? -19.806 -15.008 16.088 1.00 91.56 205 ASN A O 1
ATOM 1625 N N . CYS A 1 206 ? -17.961 -13.858 15.554 1.00 92.62 206 CYS A N 1
ATOM 1626 C CA . CYS A 1 206 ? -18.002 -14.197 14.134 1.00 92.62 206 CYS A CA 1
ATOM 1627 C C . CYS A 1 206 ? -16.686 -14.799 13.634 1.00 92.62 206 CYS A C 1
ATOM 1629 O O . CYS A 1 206 ? -15.637 -14.684 14.263 1.00 92.62 206 CYS A O 1
ATOM 1631 N N . LYS A 1 207 ? -16.748 -15.468 12.478 1.00 94.44 207 LYS A N 1
ATOM 1632 C CA . LYS A 1 207 ? -15.546 -15.879 11.748 1.00 94.44 207 LYS A CA 1
ATOM 1633 C C . LYS A 1 207 ? -14.991 -14.695 10.968 1.00 94.44 207 LYS A C 1
ATOM 1635 O O . LYS A 1 207 ? -15.757 -13.942 10.369 1.00 94.44 207 LYS A O 1
ATOM 1640 N N . LEU A 1 208 ? -13.668 -14.570 10.954 1.00 95.56 208 LEU A N 1
ATOM 1641 C CA . LEU A 1 208 ? -12.974 -13.443 10.338 1.00 95.56 208 LEU A CA 1
ATOM 1642 C C . LEU A 1 208 ? -11.769 -13.892 9.509 1.00 95.56 208 LEU A C 1
ATOM 1644 O O . LEU A 1 208 ? -11.186 -14.952 9.740 1.00 95.56 208 LEU A O 1
ATOM 1648 N N . SER A 1 209 ? -11.385 -13.070 8.541 1.00 95.56 209 SER A N 1
ATOM 1649 C CA . SER A 1 209 ? -10.079 -13.163 7.883 1.00 95.56 209 SER A CA 1
ATOM 1650 C C . SER A 1 209 ? -9.209 -11.995 8.320 1.00 95.56 209 SER A C 1
ATOM 1652 O O . SER A 1 209 ? -9.727 -10.912 8.575 1.00 95.56 209 SER A O 1
ATOM 1654 N N . VAL A 1 210 ? -7.902 -12.212 8.405 1.00 96.00 210 VAL A N 1
ATOM 1655 C CA . VAL A 1 210 ? -6.935 -11.194 8.820 1.00 96.00 210 VAL A CA 1
ATOM 1656 C C . VAL A 1 210 ? -6.020 -10.884 7.646 1.00 96.00 210 VAL A C 1
ATOM 1658 O O . VAL A 1 210 ? -5.515 -11.794 6.993 1.00 96.00 210 VAL A O 1
ATOM 1661 N N . LEU A 1 211 ? -5.819 -9.603 7.378 1.00 94.44 211 LEU A N 1
ATOM 1662 C CA . LEU A 1 211 ? -4.839 -9.077 6.448 1.00 94.44 211 LEU A CA 1
ATOM 1663 C C . LEU A 1 211 ? -3.734 -8.435 7.283 1.00 94.44 211 LEU A C 1
ATOM 1665 O O . LEU A 1 211 ? -4.010 -7.573 8.118 1.00 94.44 211 LEU A O 1
ATOM 1669 N N . VAL A 1 212 ? -2.501 -8.877 7.072 1.00 93.56 212 VAL A N 1
ATOM 1670 C CA . VAL A 1 212 ? -1.332 -8.420 7.818 1.00 93.56 212 VAL A CA 1
ATOM 1671 C C . VAL A 1 212 ? -0.314 -7.850 6.843 1.00 93.56 212 VAL A C 1
ATOM 1673 O O . VAL A 1 212 ? 0.079 -8.534 5.898 1.00 93.56 212 VAL A O 1
ATOM 1676 N N . ASP A 1 213 ? 0.115 -6.614 7.082 1.00 90.06 213 ASP A N 1
ATOM 1677 C CA . ASP A 1 213 ? 1.182 -5.966 6.313 1.00 90.06 213 ASP A CA 1
ATOM 1678 C C . ASP A 1 213 ? 2.158 -5.245 7.247 1.00 90.06 213 ASP A C 1
ATOM 1680 O O . ASP A 1 213 ? 1.749 -4.627 8.233 1.00 90.06 213 ASP A O 1
ATOM 1684 N N . GLU A 1 214 ? 3.452 -5.318 6.944 1.00 86.38 214 GLU A N 1
ATOM 1685 C CA . GLU A 1 214 ? 4.501 -4.662 7.726 1.00 86.38 214 GLU A CA 1
ATOM 1686 C C . GLU A 1 214 ? 4.911 -3.339 7.073 1.00 86.38 214 GLU A C 1
ATOM 1688 O O . GLU A 1 214 ? 5.194 -3.260 5.876 1.00 86.38 214 GLU A O 1
ATOM 1693 N N . SER A 1 215 ? 5.008 -2.278 7.873 1.00 80.50 215 SER A N 1
ATOM 1694 C CA . SER A 1 215 ? 5.501 -0.979 7.421 1.00 80.50 215 SER A CA 1
ATOM 1695 C C . SER A 1 215 ? 6.371 -0.320 8.483 1.00 80.50 215 SER A C 1
ATOM 1697 O O . SER A 1 215 ? 6.192 -0.519 9.678 1.00 80.50 215 SER A O 1
ATOM 1699 N N . THR A 1 216 ? 7.296 0.526 8.043 1.00 78.44 216 THR A N 1
ATOM 1700 C CA . THR A 1 216 ? 8.061 1.417 8.922 1.00 78.44 216 THR A CA 1
ATOM 1701 C C . THR A 1 216 ? 7.492 2.823 8.802 1.00 78.44 216 THR A C 1
ATOM 1703 O O . THR A 1 216 ? 7.264 3.304 7.687 1.00 78.44 216 THR A O 1
ATOM 1706 N N . ASP A 1 217 ? 7.209 3.470 9.928 1.00 75.62 217 ASP A N 1
ATOM 1707 C CA . ASP A 1 217 ? 6.702 4.840 9.942 1.00 75.62 217 ASP A CA 1
ATOM 1708 C C . ASP A 1 217 ? 7.829 5.888 9.810 1.00 75.62 217 ASP A C 1
ATOM 1710 O O . ASP A 1 217 ? 9.014 5.571 9.686 1.00 75.62 217 ASP A O 1
ATOM 1714 N N . LYS A 1 218 ? 7.465 7.179 9.812 1.00 71.81 218 LYS A N 1
ATOM 1715 C CA . LYS A 1 218 ? 8.439 8.284 9.708 1.00 71.81 218 LYS A CA 1
ATOM 1716 C C . LYS A 1 218 ? 9.346 8.415 10.938 1.00 71.81 218 LYS A C 1
ATOM 1718 O O . LYS A 1 218 ? 10.393 9.048 10.829 1.00 71.81 218 LYS A O 1
ATOM 1723 N N . GLY A 1 219 ? 8.932 7.870 12.081 1.00 73.00 219 GLY A N 1
ATOM 1724 C CA . GLY A 1 219 ? 9.710 7.819 13.317 1.00 73.00 219 GLY A CA 1
ATOM 1725 C C . GLY A 1 219 ? 10.697 6.653 13.357 1.00 73.00 219 GLY A C 1
ATOM 1726 O O . GLY A 1 219 ? 11.413 6.519 14.343 1.00 73.00 219 GLY A O 1
ATOM 1727 N N . ASN A 1 220 ? 10.769 5.853 12.285 1.00 77.44 220 ASN A N 1
ATOM 1728 C CA . ASN A 1 220 ? 11.538 4.614 12.210 1.00 77.44 220 ASN A CA 1
ATOM 1729 C C . ASN A 1 220 ? 11.017 3.515 13.156 1.00 77.44 220 ASN A C 1
ATOM 1731 O O . ASN A 1 220 ? 11.748 2.581 13.484 1.00 77.44 220 ASN A O 1
ATOM 1735 N N . THR A 1 221 ? 9.748 3.602 13.559 1.00 80.75 221 THR A N 1
ATOM 1736 C CA . THR A 1 221 ? 9.055 2.546 14.297 1.00 80.75 221 THR A CA 1
ATOM 1737 C C . THR A 1 221 ? 8.514 1.532 13.300 1.00 80.75 221 THR A C 1
ATOM 1739 O O . THR A 1 221 ? 7.886 1.889 12.294 1.00 80.75 221 THR A O 1
ATOM 1742 N N . LYS A 1 222 ? 8.783 0.249 13.549 1.00 86.19 222 LYS A N 1
ATOM 1743 C CA . LYS A 1 222 ? 8.257 -0.841 12.732 1.00 86.19 222 LYS A CA 1
ATOM 1744 C C . LYS A 1 222 ? 6.876 -1.219 13.253 1.00 86.19 222 LYS A C 1
ATOM 1746 O O . LYS A 1 222 ? 6.731 -1.540 14.423 1.00 86.19 222 LYS A O 1
ATOM 1751 N N . ASN A 1 223 ? 5.880 -1.200 12.380 1.00 90.06 223 ASN A N 1
ATOM 1752 C CA . ASN A 1 223 ? 4.494 -1.484 12.718 1.00 90.06 223 ASN A CA 1
ATOM 1753 C C . ASN A 1 223 ? 3.951 -2.587 11.815 1.00 90.06 223 ASN A C 1
ATOM 1755 O O . ASN A 1 223 ? 4.181 -2.599 10.605 1.00 90.06 223 ASN A O 1
ATOM 1759 N N . MET A 1 224 ? 3.182 -3.486 12.409 1.00 91.88 224 MET A N 1
ATOM 1760 C CA . MET A 1 224 ? 2.365 -4.458 11.707 1.00 91.88 224 MET A CA 1
ATOM 1761 C C . MET A 1 224 ? 0.923 -3.961 11.686 1.00 91.88 224 MET A C 1
ATOM 1763 O O . MET A 1 224 ? 0.269 -3.834 12.719 1.00 91.88 224 MET A O 1
ATOM 1767 N N . CYS A 1 225 ? 0.423 -3.676 10.492 1.00 94.00 225 CYS A N 1
ATOM 1768 C CA . CYS A 1 225 ? -0.964 -3.314 10.275 1.00 94.00 225 CYS A CA 1
ATOM 1769 C C . CYS A 1 225 ? -1.816 -4.583 10.257 1.00 94.00 225 CYS A C 1
ATOM 1771 O O . CYS A 1 225 ? -1.655 -5.419 9.366 1.00 94.00 225 CYS A O 1
ATOM 1773 N N . ALA A 1 226 ? -2.710 -4.726 11.236 1.00 95.12 226 ALA A N 1
ATOM 1774 C CA . ALA A 1 226 ? -3.682 -5.808 11.292 1.00 95.12 226 ALA A CA 1
ATOM 1775 C C . ALA A 1 226 ? -5.057 -5.281 10.873 1.00 95.12 226 ALA A C 1
ATOM 1777 O O . ALA A 1 226 ? -5.705 -4.520 11.593 1.00 95.12 226 ALA A O 1
ATOM 1778 N N . VAL A 1 227 ? -5.517 -5.712 9.704 1.00 94.94 227 VAL A N 1
ATOM 1779 C CA . VAL A 1 227 ? -6.847 -5.413 9.167 1.00 94.94 227 VAL A CA 1
ATOM 1780 C C . VAL A 1 227 ? -7.672 -6.691 9.192 1.00 94.94 227 VAL A C 1
ATOM 1782 O O . VAL A 1 227 ? -7.165 -7.777 8.927 1.00 94.94 227 VAL A O 1
ATOM 1785 N N . VAL A 1 228 ? -8.954 -6.587 9.512 1.00 95.12 228 VAL A N 1
ATOM 1786 C CA . VAL A 1 228 ? -9.871 -7.724 9.567 1.00 95.12 228 VAL A CA 1
ATOM 1787 C C . VAL A 1 228 ? -10.971 -7.578 8.530 1.00 95.12 228 VAL A C 1
ATOM 1789 O O . VAL A 1 228 ? -11.450 -6.480 8.252 1.00 95.12 228 VAL A O 1
ATOM 1792 N N . VAL A 1 229 ? -11.388 -8.710 7.973 1.00 94.12 229 VAL A N 1
ATOM 1793 C CA . VAL A 1 229 ? -12.589 -8.827 7.151 1.00 94.12 229 VAL A CA 1
ATOM 1794 C C . VAL A 1 229 ? -13.566 -9.727 7.885 1.00 94.12 229 VAL A C 1
ATOM 1796 O O . VAL A 1 229 ? -13.283 -10.908 8.111 1.00 94.12 229 VAL A O 1
ATOM 1799 N N . CYS A 1 230 ? -14.711 -9.171 8.263 1.00 92.88 230 CYS A N 1
ATOM 1800 C CA . CYS A 1 230 ? -15.732 -9.867 9.037 1.00 92.88 230 CYS A CA 1
ATOM 1801 C C . CYS A 1 230 ? -17.146 -9.514 8.547 1.00 92.88 230 CYS A C 1
ATOM 1803 O O . CYS A 1 230 ? -17.353 -8.466 7.929 1.00 92.88 230 CYS A O 1
ATOM 1805 N N . PRO A 1 231 ? -18.140 -10.384 8.784 1.00 90.75 231 PRO A N 1
ATOM 1806 C CA . PRO A 1 231 ? -19.530 -10.066 8.494 1.00 90.75 231 PRO A CA 1
ATOM 1807 C C . PRO A 1 231 ? -20.068 -9.031 9.493 1.00 90.75 231 PRO A C 1
ATOM 1809 O O . PRO A 1 231 ? -20.017 -9.249 10.700 1.00 90.75 231 PRO A O 1
ATOM 1812 N N . ARG A 1 232 ? -20.641 -7.934 8.991 1.00 87.00 232 ARG A N 1
ATOM 1813 C CA . ARG A 1 232 ? -21.361 -6.918 9.772 1.00 87.00 232 ARG A CA 1
ATOM 1814 C C . ARG A 1 232 ? -22.611 -6.503 8.994 1.00 87.00 232 ARG A C 1
ATOM 1816 O O . ARG A 1 232 ? -22.547 -6.290 7.789 1.00 87.00 232 ARG A O 1
ATOM 1823 N N . THR A 1 233 ? -23.767 -6.483 9.664 1.00 83.62 233 THR A N 1
ATOM 1824 C CA . THR A 1 233 ? -25.069 -6.064 9.087 1.00 83.62 233 THR A CA 1
ATOM 1825 C C . THR A 1 233 ? -25.459 -6.722 7.747 1.00 83.62 233 THR A C 1
ATOM 1827 O O . THR A 1 233 ? -26.158 -6.125 6.934 1.00 83.62 233 THR A O 1
ATOM 1830 N N . GLY A 1 234 ? -25.060 -7.981 7.524 1.00 82.88 234 GLY A 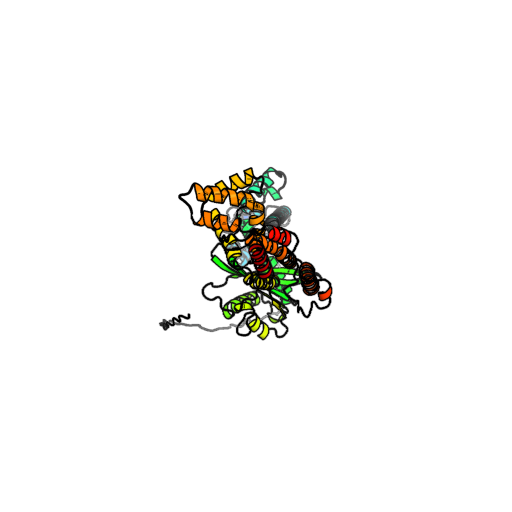N 1
ATOM 1831 C CA . GLY A 1 234 ? -25.393 -8.742 6.308 1.00 82.88 234 GLY A CA 1
ATOM 1832 C C . GLY A 1 234 ? -24.426 -8.547 5.134 1.00 82.88 234 GLY A C 1
ATOM 1833 O O . GLY A 1 234 ? -24.597 -9.197 4.105 1.00 82.88 234 GLY A O 1
ATOM 1834 N N . SER A 1 235 ? -23.390 -7.725 5.307 1.00 87.06 235 SER A N 1
ATOM 1835 C CA . SER A 1 235 ? -22.314 -7.509 4.339 1.00 87.06 235 SER A CA 1
ATOM 1836 C C . SER A 1 235 ? -20.961 -7.858 4.956 1.00 87.06 235 SER A C 1
ATOM 1838 O O . SER A 1 235 ? -20.813 -7.924 6.174 1.00 87.06 235 SER A O 1
ATOM 1840 N N . LEU A 1 236 ? -19.951 -8.101 4.125 1.00 90.25 236 LEU A N 1
ATOM 1841 C CA . LEU A 1 236 ? -18.573 -8.174 4.605 1.00 90.25 236 LEU A CA 1
ATOM 1842 C C . LEU A 1 236 ? -18.004 -6.759 4.681 1.00 90.25 236 LEU A C 1
ATOM 1844 O O . LEU A 1 236 ? -18.164 -5.984 3.739 1.00 90.25 236 LEU A O 1
ATOM 1848 N N . VAL A 1 237 ? -17.343 -6.440 5.788 1.00 91.00 237 VAL A N 1
ATOM 1849 C CA . VAL A 1 237 ? -16.674 -5.153 5.995 1.00 91.00 237 VAL A CA 1
ATOM 1850 C C . VAL A 1 237 ? -15.193 -5.374 6.254 1.00 91.00 237 VAL A C 1
ATOM 1852 O O . VAL A 1 237 ? -14.813 -6.344 6.911 1.00 91.00 237 VAL A O 1
ATOM 1855 N N . THR A 1 238 ? -14.374 -4.461 5.743 1.00 92.75 238 THR A N 1
ATOM 1856 C CA . THR A 1 238 ? -12.935 -4.394 6.006 1.00 92.75 238 THR A CA 1
ATOM 1857 C C . THR A 1 238 ? -12.701 -3.313 7.053 1.00 92.75 238 THR A C 1
ATOM 1859 O O . THR A 1 238 ? -13.142 -2.182 6.866 1.00 92.75 238 THR A O 1
ATOM 1862 N N . GLN A 1 239 ? -12.057 -3.655 8.165 1.00 92.75 239 GLN A N 1
ATOM 1863 C CA . GLN A 1 239 ? -11.847 -2.742 9.291 1.00 92.75 239 GLN A CA 1
ATOM 1864 C C . GLN A 1 239 ? -10.419 -2.862 9.820 1.00 92.75 239 GLN A C 1
ATOM 1866 O O . GLN A 1 239 ? -9.875 -3.962 9.920 1.00 92.75 239 GLN A O 1
ATOM 1871 N N . LEU A 1 240 ? -9.808 -1.733 10.173 1.00 93.31 240 LEU A N 1
ATOM 1872 C CA . LEU A 1 240 ? -8.525 -1.729 10.871 1.00 93.31 240 LEU A CA 1
ATOM 1873 C C . LEU A 1 240 ? -8.746 -2.210 12.308 1.00 93.31 240 LEU A C 1
ATOM 1875 O O . LEU A 1 240 ? -9.528 -1.608 13.039 1.00 93.31 240 LEU A O 1
ATOM 1879 N N . LEU A 1 241 ? -8.049 -3.272 12.713 1.00 94.00 241 LEU A N 1
ATOM 1880 C CA . LEU A 1 241 ? -8.068 -3.740 14.096 1.00 94.00 241 LEU A CA 1
ATOM 1881 C C . LEU A 1 241 ? -7.056 -2.951 14.929 1.00 94.00 241 LEU A C 1
ATOM 1883 O O . LEU A 1 241 ? -7.419 -2.317 15.917 1.00 94.00 241 LEU A O 1
ATOM 1887 N N . GLU A 1 242 ? -5.785 -2.990 14.526 1.00 93.19 242 GLU A N 1
ATOM 1888 C CA . GLU A 1 242 ? -4.707 -2.338 15.265 1.00 93.19 242 GLU A CA 1
ATOM 1889 C C . GLU A 1 242 ? -3.473 -2.096 14.388 1.00 93.19 242 GLU A C 1
ATOM 1891 O O . GLU A 1 242 ? -3.183 -2.864 13.465 1.00 93.19 242 GLU A O 1
ATOM 1896 N N . LEU A 1 243 ? -2.726 -1.039 14.713 1.00 92.81 243 LEU A N 1
ATOM 1897 C CA . LEU A 1 243 ? -1.336 -0.880 14.287 1.00 92.81 243 LEU A CA 1
ATOM 1898 C C . LEU A 1 243 ? -0.443 -1.394 15.416 1.00 92.81 243 LEU A C 1
ATOM 1900 O O . LEU A 1 243 ? -0.250 -0.723 16.425 1.00 92.81 243 LEU A O 1
ATOM 1904 N N . ILE A 1 244 ? 0.052 -2.616 15.260 1.00 93.19 244 ILE A N 1
ATOM 1905 C CA . ILE A 1 244 ? 0.813 -3.315 16.290 1.00 93.19 244 ILE A CA 1
ATOM 1906 C C . ILE A 1 244 ? 2.275 -2.901 16.163 1.00 93.19 244 ILE A C 1
ATOM 1908 O O . ILE A 1 244 ? 2.930 -3.233 15.175 1.00 93.19 244 ILE A O 1
ATOM 1912 N N . GLU A 1 245 ? 2.784 -2.185 17.159 1.00 91.38 245 GLU A N 1
ATOM 1913 C CA . GLU A 1 245 ? 4.201 -1.831 17.227 1.00 91.38 245 GLU A CA 1
ATOM 1914 C C . GLU A 1 245 ? 5.048 -3.101 17.399 1.00 91.38 245 GLU A C 1
ATOM 1916 O O . GLU A 1 245 ? 4.790 -3.943 18.266 1.00 91.38 245 GLU A O 1
ATOM 1921 N N . LEU A 1 246 ? 6.051 -3.252 16.538 1.00 89.38 246 LEU A N 1
ATOM 1922 C CA . LEU A 1 246 ? 7.000 -4.356 16.548 1.00 89.38 246 LEU A CA 1
ATOM 1923 C C . LEU A 1 246 ? 8.357 -3.869 17.047 1.00 89.38 246 LEU A C 1
ATOM 1925 O O . LEU A 1 246 ? 8.805 -2.773 16.709 1.00 89.38 246 LEU A O 1
ATOM 1929 N N . ASP A 1 247 ? 9.044 -4.732 17.790 1.00 83.81 247 ASP A N 1
ATOM 1930 C CA . ASP A 1 247 ? 10.427 -4.485 18.172 1.00 83.81 247 ASP A CA 1
ATOM 1931 C C . ASP A 1 247 ? 11.338 -4.638 16.937 1.00 83.81 247 ASP A C 1
ATOM 1933 O O . ASP A 1 247 ? 11.400 -5.725 16.349 1.00 83.81 247 ASP A O 1
ATOM 1937 N N . PRO A 1 248 ? 12.049 -3.580 16.506 1.00 80.88 248 PRO A N 1
ATOM 1938 C CA . PRO A 1 248 ? 12.948 -3.671 15.362 1.00 80.88 248 PRO A CA 1
ATOM 1939 C C . PRO A 1 248 ? 14.166 -4.572 15.622 1.00 80.88 248 PRO A C 1
ATOM 1941 O O . PRO A 1 248 ? 14.813 -4.975 14.657 1.00 80.88 248 PRO A O 1
ATOM 1944 N N . THR A 1 249 ? 14.491 -4.887 16.882 1.00 81.88 249 THR A N 1
ATOM 1945 C CA . THR A 1 249 ? 15.630 -5.747 17.242 1.00 81.88 249 THR A CA 1
ATOM 1946 C C . THR A 1 249 ? 15.343 -7.235 17.025 1.00 81.88 249 THR A C 1
ATOM 1948 O O . THR A 1 249 ? 16.256 -7.975 16.665 1.00 81.88 249 THR A O 1
ATOM 1951 N N . ASP A 1 250 ? 14.079 -7.661 17.139 1.00 81.50 250 ASP A N 1
ATOM 1952 C CA . ASP A 1 250 ? 13.644 -9.038 16.889 1.00 81.50 250 ASP A CA 1
ATOM 1953 C C . ASP A 1 250 ? 12.404 -9.075 15.985 1.00 81.50 250 ASP A C 1
ATOM 1955 O O . ASP A 1 250 ? 11.254 -9.063 16.427 1.00 81.50 250 ASP A O 1
ATOM 1959 N N . CYS A 1 251 ? 12.653 -9.171 14.679 1.00 81.50 251 CYS A N 1
ATOM 1960 C CA . CYS A 1 251 ? 11.627 -9.365 13.654 1.00 81.50 251 CYS A CA 1
ATOM 1961 C C . CYS A 1 251 ? 11.405 -10.848 13.311 1.00 81.50 251 CYS A C 1
ATOM 1963 O O . CYS A 1 251 ? 11.048 -11.177 12.177 1.00 81.50 251 CYS A O 1
ATOM 1965 N N . SER A 1 252 ? 11.661 -11.763 14.249 1.00 87.81 252 SER A N 1
ATOM 1966 C CA . SER A 1 252 ? 11.370 -13.177 14.045 1.00 87.81 252 SER A CA 1
ATOM 1967 C C . SER A 1 252 ? 9.864 -13.420 13.939 1.00 87.81 252 SER A C 1
ATOM 1969 O O . SER A 1 252 ? 9.032 -12.747 14.553 1.00 87.81 252 SER A O 1
ATOM 1971 N N . ALA A 1 253 ? 9.496 -14.464 13.201 1.00 88.69 253 ALA A N 1
ATOM 1972 C CA . ALA A 1 253 ? 8.104 -14.885 13.083 1.00 88.69 253 ALA A CA 1
ATOM 1973 C C . ALA A 1 253 ? 7.468 -15.222 14.442 1.00 88.69 253 ALA A C 1
ATOM 1975 O O . ALA A 1 253 ? 6.253 -15.122 14.598 1.00 88.69 253 ALA A O 1
ATOM 1976 N N . ALA A 1 254 ? 8.280 -15.645 15.419 1.00 90.56 254 ALA A N 1
ATOM 1977 C CA . ALA A 1 254 ? 7.829 -15.935 16.774 1.00 90.56 254 ALA A CA 1
ATOM 1978 C C . ALA A 1 254 ? 7.374 -14.663 17.494 1.00 90.56 254 ALA A C 1
ATOM 1980 O O . ALA A 1 254 ? 6.277 -14.654 18.050 1.00 90.56 254 ALA A O 1
ATOM 1981 N N . ASN A 1 255 ? 8.179 -13.599 17.440 1.00 90.44 255 ASN A N 1
ATOM 1982 C CA . ASN A 1 255 ? 7.861 -12.335 18.095 1.00 90.44 255 ASN A CA 1
ATOM 1983 C C . ASN A 1 255 ? 6.671 -11.636 17.423 1.00 90.44 255 ASN A C 1
ATOM 1985 O O . ASN A 1 255 ? 5.723 -11.236 18.095 1.00 90.44 255 ASN A O 1
ATOM 1989 N N . ILE A 1 256 ? 6.656 -11.593 16.086 1.00 92.50 256 ILE A N 1
ATOM 1990 C CA . ILE A 1 256 ? 5.555 -10.997 15.311 1.00 92.50 256 ILE A CA 1
ATOM 1991 C C . ILE A 1 256 ? 4.229 -11.706 15.622 1.00 92.50 256 ILE A C 1
ATOM 1993 O O . ILE A 1 256 ? 3.225 -11.064 15.941 1.00 92.50 256 ILE A O 1
ATOM 1997 N N . PHE A 1 257 ? 4.226 -13.042 15.591 1.00 94.44 257 PHE A N 1
ATOM 1998 C CA . PHE A 1 257 ? 3.049 -13.823 15.962 1.00 94.44 257 PHE A CA 1
ATOM 1999 C C . PHE A 1 257 ? 2.675 -13.646 17.440 1.00 94.44 257 PHE A C 1
ATOM 2001 O O . PHE A 1 257 ? 1.492 -13.558 17.764 1.00 94.44 257 PHE A O 1
ATOM 2008 N N . GLY A 1 258 ? 3.664 -13.570 18.335 1.00 94.81 258 GLY A N 1
ATOM 2009 C CA . GLY A 1 258 ? 3.466 -13.314 19.760 1.00 94.81 258 GLY A CA 1
ATOM 2010 C C . GLY A 1 258 ? 2.723 -12.003 20.006 1.00 94.81 258 GLY A C 1
ATOM 2011 O O . GLY A 1 258 ? 1.683 -12.016 20.658 1.00 94.81 258 GLY A O 1
ATOM 2012 N N . LYS A 1 259 ? 3.178 -10.904 19.394 1.00 94.75 259 LYS A N 1
ATOM 2013 C CA . LYS A 1 259 ? 2.541 -9.578 19.480 1.00 94.75 259 LYS A CA 1
ATOM 2014 C C . LYS A 1 259 ? 1.139 -9.554 18.886 1.00 94.75 259 LYS A C 1
ATOM 2016 O O . LYS A 1 259 ? 0.223 -8.966 19.463 1.00 94.75 259 LYS A O 1
ATOM 2021 N N . PHE A 1 260 ? 0.944 -10.233 17.759 1.00 95.81 260 PHE A N 1
ATOM 2022 C CA . PHE A 1 260 ? -0.383 -10.411 17.178 1.00 95.81 260 PHE A CA 1
ATOM 2023 C C . PHE A 1 260 ? -1.335 -11.147 18.128 1.00 95.81 260 PHE A C 1
ATOM 2025 O O . PHE A 1 260 ? -2.461 -10.702 18.357 1.00 95.81 260 PHE A O 1
ATOM 2032 N N . ARG A 1 261 ? -0.869 -12.256 18.710 1.00 96.31 261 ARG A N 1
ATOM 2033 C CA . ARG A 1 261 ? -1.633 -13.054 19.670 1.00 96.31 261 ARG A CA 1
ATOM 2034 C C . ARG A 1 261 ? -1.970 -12.247 20.922 1.00 96.31 261 ARG A C 1
ATOM 2036 O O . ARG A 1 261 ? -3.136 -12.215 21.293 1.00 96.31 261 ARG A O 1
ATOM 2043 N N . GLU A 1 262 ? -0.992 -11.560 21.513 1.00 96.31 262 GLU A N 1
ATOM 2044 C CA . GLU A 1 262 ? -1.182 -10.676 22.675 1.00 96.31 262 GLU A CA 1
ATOM 2045 C C . GLU A 1 262 ? -2.253 -9.615 22.403 1.00 96.31 262 GLU A C 1
ATOM 2047 O O . GLU A 1 262 ? -3.107 -9.357 23.250 1.00 96.31 262 GLU A O 1
ATOM 2052 N N . THR A 1 263 ? -2.249 -9.040 21.197 1.00 95.44 263 THR A N 1
ATOM 2053 C CA . THR A 1 263 ? -3.236 -8.034 20.787 1.00 95.44 263 THR A CA 1
ATOM 2054 C C . THR A 1 263 ? -4.648 -8.626 20.747 1.00 95.44 263 THR A C 1
ATOM 2056 O O . THR A 1 263 ? -5.573 -8.066 21.333 1.00 95.44 263 THR A O 1
ATOM 2059 N N . LEU A 1 264 ? -4.835 -9.780 20.097 1.00 96.00 264 LEU A N 1
ATOM 2060 C CA . LEU A 1 264 ? -6.141 -10.448 20.032 1.00 96.00 264 LEU A CA 1
ATOM 2061 C C . LEU A 1 264 ? -6.637 -10.898 21.409 1.00 96.00 264 LEU A C 1
ATOM 2063 O O . LEU A 1 264 ? -7.810 -10.705 21.730 1.00 96.00 264 LEU A O 1
ATOM 2067 N N . GLU A 1 265 ? -5.752 -11.467 22.225 1.00 95.94 265 GLU A N 1
ATOM 2068 C CA . GLU A 1 265 ? -6.057 -11.887 23.594 1.00 95.94 265 GLU A CA 1
ATOM 2069 C C . GLU A 1 265 ? -6.440 -10.688 24.471 1.00 95.94 265 GLU A C 1
ATOM 2071 O O . GLU A 1 265 ? -7.415 -10.774 25.216 1.00 95.94 265 GLU A O 1
ATOM 2076 N N . GLY A 1 266 ? -5.769 -9.541 24.311 1.00 95.44 266 GLY A N 1
ATOM 2077 C CA . GLY A 1 266 ? -6.121 -8.287 24.984 1.00 95.44 266 GLY A CA 1
ATOM 2078 C C . GLY A 1 266 ? -7.541 -7.804 24.667 1.00 95.44 266 GLY A C 1
ATOM 2079 O O . GLY A 1 266 ? -8.236 -7.299 25.549 1.00 95.44 266 GLY A O 1
ATOM 2080 N N . TYR A 1 267 ? -8.017 -8.036 23.441 1.00 94.94 267 TYR A N 1
ATOM 2081 C CA . TYR A 1 267 ? -9.398 -7.755 23.029 1.00 94.94 267 TYR A CA 1
ATOM 2082 C C . TYR A 1 267 ? -10.378 -8.911 23.299 1.00 94.94 267 TYR A C 1
ATOM 2084 O O . TYR A 1 267 ? -11.562 -8.802 22.962 1.00 94.94 267 TYR A O 1
ATOM 2092 N N . ASN A 1 268 ? -9.930 -10.004 23.925 1.00 96.50 268 ASN A N 1
ATOM 2093 C CA . ASN A 1 268 ? -10.678 -11.249 24.130 1.00 96.50 268 ASN A CA 1
ATOM 2094 C C . ASN A 1 268 ? -11.187 -11.897 22.828 1.00 96.50 268 ASN A C 1
ATOM 2096 O O . ASN A 1 268 ? -12.214 -12.575 22.839 1.00 96.50 268 ASN A O 1
ATOM 2100 N N . ILE A 1 269 ? -10.505 -11.690 21.700 1.00 96.81 269 ILE A N 1
ATOM 2101 C CA . ILE A 1 269 ? -10.886 -12.260 20.402 1.00 96.81 269 ILE A CA 1
ATOM 2102 C C . ILE A 1 269 ? -10.278 -13.667 20.278 1.00 96.81 269 ILE A C 1
ATOM 2104 O O . ILE A 1 269 ? -9.053 -13.806 20.289 1.00 96.81 269 ILE A O 1
ATOM 2108 N N . PRO A 1 270 ? -11.087 -14.732 20.119 1.00 96.50 270 PRO A N 1
ATOM 2109 C CA . PRO A 1 270 ? -10.557 -16.081 19.962 1.00 96.50 270 PRO A CA 1
ATOM 2110 C C . PRO A 1 270 ? -9.780 -16.227 18.650 1.00 96.50 270 PRO A C 1
ATOM 2112 O O . PRO A 1 270 ? -10.344 -16.048 17.570 1.00 96.50 270 PRO A O 1
ATOM 2115 N N . LEU A 1 271 ? -8.514 -16.654 18.714 1.00 96.50 271 LEU A N 1
ATOM 2116 C CA . LEU A 1 271 ? -7.718 -16.925 17.507 1.00 96.50 271 LEU A CA 1
ATOM 2117 C C . LEU A 1 271 ? -8.391 -17.976 16.606 1.00 96.50 271 LEU A C 1
ATOM 2119 O O . LEU A 1 271 ? -8.324 -17.877 15.386 1.00 96.50 271 LEU A O 1
ATOM 2123 N N . THR A 1 272 ? -9.127 -18.924 17.195 1.00 96.56 272 THR A N 1
ATOM 2124 C CA . THR A 1 272 ? -9.911 -19.960 16.496 1.00 96.56 272 THR A CA 1
ATOM 2125 C C . THR A 1 272 ? -11.075 -19.412 15.653 1.00 96.56 272 THR A C 1
ATOM 2127 O O . THR A 1 272 ? -11.748 -20.157 14.930 1.00 96.56 272 THR A O 1
ATOM 2130 N N . ASN A 1 273 ? -11.352 -18.108 15.706 1.00 96.31 273 ASN A N 1
ATOM 2131 C CA . ASN A 1 273 ? -12.283 -17.460 14.787 1.00 96.31 273 ASN A CA 1
ATOM 2132 C C . ASN A 1 273 ? -11.652 -17.078 13.447 1.00 96.31 273 ASN A C 1
ATOM 2134 O O . ASN A 1 273 ? -12.388 -16.806 12.496 1.00 96.31 273 ASN A O 1
ATOM 2138 N N . ILE A 1 274 ? -10.325 -17.119 13.337 1.00 97.44 274 ILE A N 1
ATOM 2139 C CA . ILE A 1 274 ? -9.626 -16.792 12.100 1.00 97.44 274 ILE A CA 1
ATOM 2140 C C . ILE A 1 274 ? -9.775 -17.950 11.108 1.00 97.44 274 ILE A C 1
ATOM 2142 O O . ILE A 1 274 ? -9.446 -19.102 11.400 1.00 97.44 274 ILE A O 1
ATOM 2146 N N . VAL A 1 275 ? -10.296 -17.642 9.920 1.00 96.31 275 VAL A N 1
ATOM 2147 C CA . VAL A 1 275 ? -10.480 -18.600 8.816 1.00 96.31 275 VAL A CA 1
ATOM 2148 C C . VAL A 1 275 ? -9.564 -18.322 7.631 1.00 96.31 275 VAL A C 1
ATOM 2150 O O . VAL A 1 275 ? -9.249 -19.241 6.878 1.00 96.31 275 VAL A O 1
ATOM 2153 N N . GLY A 1 276 ? -9.099 -17.082 7.486 1.00 95.38 276 GLY A N 1
ATOM 2154 C CA . GLY A 1 276 ? -8.218 -16.663 6.404 1.00 95.38 276 GLY A CA 1
ATOM 2155 C C . GLY A 1 276 ? -7.101 -15.757 6.903 1.00 95.38 276 GLY A C 1
ATOM 2156 O O . GLY A 1 276 ? -7.319 -14.936 7.792 1.00 95.38 276 GLY A O 1
ATOM 2157 N N . LEU A 1 277 ? -5.922 -15.902 6.310 1.00 95.69 277 LEU A N 1
ATOM 2158 C CA . LEU A 1 277 ? -4.787 -15.004 6.475 1.00 95.69 277 LEU A CA 1
ATOM 2159 C C . LEU A 1 277 ? -4.363 -14.512 5.094 1.00 95.69 277 LEU A C 1
ATOM 2161 O O . LEU A 1 277 ? -4.091 -15.333 4.219 1.00 95.69 277 LEU A O 1
ATOM 2165 N N . ALA A 1 278 ? -4.266 -13.199 4.913 1.00 93.44 278 ALA A N 1
ATOM 2166 C CA . ALA A 1 278 ? -3.569 -12.607 3.785 1.00 93.44 278 ALA A CA 1
ATOM 2167 C C . ALA A 1 278 ? -2.359 -11.814 4.276 1.00 93.44 278 ALA A C 1
ATOM 2169 O O . ALA A 1 278 ? -2.481 -10.994 5.181 1.00 93.44 278 ALA A O 1
ATOM 2170 N N . CYS A 1 279 ? -1.196 -12.062 3.691 1.00 92.00 279 CYS A N 1
ATOM 2171 C CA . CYS A 1 279 ? 0.050 -11.403 4.071 1.00 92.00 279 CYS A CA 1
ATOM 2172 C C . CYS A 1 279 ? 1.023 -11.340 2.890 1.00 92.00 279 CYS A C 1
ATOM 2174 O O . CYS A 1 279 ? 0.751 -11.871 1.804 1.00 92.00 279 CYS A O 1
ATOM 2176 N N . ASP A 1 280 ? 2.142 -10.643 3.084 1.00 86.06 280 ASP A N 1
ATOM 2177 C CA . ASP A 1 280 ? 3.244 -10.662 2.130 1.00 86.06 280 ASP A CA 1
ATOM 2178 C C . ASP A 1 280 ? 3.844 -12.073 1.977 1.00 86.06 280 ASP A C 1
ATOM 2180 O O . ASP A 1 280 ? 3.582 -12.992 2.754 1.00 86.06 280 ASP A O 1
ATOM 2184 N N . ASN A 1 281 ? 4.647 -12.269 0.932 1.00 86.38 281 ASN A N 1
ATOM 2185 C CA . ASN A 1 281 ? 5.237 -13.579 0.661 1.00 86.38 281 ASN A CA 1
ATOM 2186 C C . ASN A 1 281 ? 6.607 -13.735 1.347 1.00 86.38 281 ASN A C 1
ATOM 2188 O O . ASN A 1 281 ? 7.435 -14.523 0.880 1.00 86.38 281 ASN A O 1
ATOM 2192 N N . ALA A 1 282 ? 6.894 -12.968 2.405 1.00 85.75 282 ALA A N 1
ATOM 2193 C CA . ALA A 1 282 ? 8.177 -13.049 3.084 1.00 85.75 282 ALA A CA 1
ATOM 2194 C C . ALA A 1 282 ? 8.318 -14.402 3.807 1.00 85.75 282 ALA A C 1
ATOM 2196 O O . ALA A 1 282 ? 7.343 -14.903 4.375 1.00 85.75 282 ALA A O 1
ATOM 2197 N N . PRO A 1 283 ? 9.525 -14.997 3.868 1.00 87.31 283 PRO A N 1
ATOM 2198 C CA . PRO A 1 283 ? 9.739 -16.262 4.576 1.00 87.31 283 PRO A CA 1
ATOM 2199 C C . PRO A 1 283 ? 9.276 -16.236 6.041 1.00 87.31 283 PRO A C 1
ATOM 2201 O O . PRO A 1 283 ? 8.774 -17.234 6.546 1.00 87.31 283 PRO A O 1
ATOM 2204 N N . VAL A 1 284 ? 9.387 -15.081 6.700 1.00 88.38 284 VAL A N 1
ATOM 2205 C CA . VAL A 1 284 ? 8.907 -14.857 8.073 1.00 88.38 284 VAL A CA 1
ATOM 2206 C C . VAL A 1 284 ? 7.383 -15.014 8.176 1.00 88.38 284 VAL A C 1
ATOM 2208 O O . VAL A 1 284 ? 6.883 -15.560 9.158 1.00 88.38 284 VAL A O 1
ATOM 2211 N N . MET A 1 285 ? 6.639 -14.614 7.143 1.00 90.38 285 MET A N 1
ATOM 2212 C CA . MET A 1 285 ? 5.176 -14.649 7.131 1.00 90.38 285 MET A CA 1
ATOM 2213 C C . MET A 1 285 ? 4.614 -15.975 6.615 1.00 90.38 285 MET A C 1
ATOM 2215 O O . MET A 1 285 ? 3.688 -16.515 7.220 1.00 90.38 285 MET A O 1
ATOM 2219 N N . VAL A 1 286 ? 5.186 -16.532 5.540 1.00 91.19 286 VAL A N 1
ATOM 2220 C CA . VAL A 1 286 ? 4.629 -17.700 4.820 1.00 91.19 286 VAL A CA 1
ATOM 2221 C C . VAL A 1 286 ? 5.564 -18.909 4.728 1.00 91.19 286 VAL A C 1
ATOM 2223 O O . VAL A 1 286 ? 5.243 -19.888 4.055 1.00 91.19 286 VAL A O 1
ATOM 2226 N N . GLY A 1 287 ? 6.730 -18.866 5.376 1.00 86.44 287 GLY A N 1
ATOM 2227 C CA . GLY A 1 287 ? 7.690 -19.970 5.384 1.00 86.44 287 GLY A CA 1
ATOM 2228 C C . GLY A 1 287 ? 7.086 -21.296 5.860 1.00 86.44 287 GLY A C 1
ATOM 2229 O O . GLY A 1 287 ? 6.150 -21.330 6.657 1.00 86.44 287 GLY A O 1
ATOM 2230 N N . VAL A 1 288 ? 7.636 -22.411 5.373 1.00 82.88 288 VAL A N 1
ATOM 2231 C CA . VAL A 1 288 ? 7.127 -23.761 5.686 1.00 82.88 288 VAL A CA 1
ATOM 2232 C C . VAL A 1 288 ? 7.255 -24.082 7.177 1.00 82.88 288 VAL A C 1
ATOM 2234 O O . VAL A 1 288 ? 6.369 -24.702 7.761 1.00 82.88 288 VAL A O 1
ATOM 2237 N N . HIS A 1 289 ? 8.351 -23.640 7.791 1.00 84.69 289 HIS A N 1
ATOM 2238 C CA . HIS A 1 289 ? 8.658 -23.869 9.196 1.00 84.69 289 HIS A CA 1
ATOM 2239 C C . HIS A 1 289 ? 8.812 -22.537 9.917 1.00 84.69 289 HIS A C 1
ATOM 2241 O O . HIS A 1 289 ? 9.434 -21.620 9.383 1.00 84.69 289 HIS A O 1
ATOM 2247 N N . ASN A 1 290 ? 8.294 -22.465 11.144 1.00 87.75 290 ASN A N 1
ATOM 2248 C CA . ASN A 1 290 ? 8.452 -21.317 12.034 1.00 87.75 290 ASN A CA 1
ATOM 2249 C C . ASN A 1 290 ? 8.080 -19.972 11.392 1.00 87.75 290 ASN A C 1
ATOM 2251 O O . ASN A 1 290 ? 8.759 -18.984 11.641 1.00 87.75 290 ASN A O 1
ATOM 2255 N N . SER A 1 291 ? 7.012 -19.918 10.599 1.00 92.88 291 SER A N 1
ATOM 2256 C CA . SER A 1 291 ? 6.464 -18.672 10.060 1.00 92.88 291 SER A CA 1
ATOM 2257 C C . SER A 1 291 ? 5.229 -18.220 10.832 1.00 92.88 291 SER A C 1
ATOM 2259 O O . SER A 1 291 ? 4.643 -18.985 11.605 1.00 92.88 291 SER A O 1
ATOM 2261 N N . PHE A 1 292 ? 4.801 -16.978 10.605 1.00 93.56 292 PHE A N 1
ATOM 2262 C CA . PHE A 1 292 ? 3.532 -16.478 11.130 1.00 93.56 292 PHE A CA 1
ATOM 2263 C C . PHE A 1 292 ? 2.369 -17.397 10.725 1.00 93.56 292 PHE A C 1
ATOM 2265 O O . PHE A 1 292 ? 1.565 -17.803 11.566 1.00 93.56 292 PHE A O 1
ATOM 2272 N N . PHE A 1 293 ? 2.315 -17.787 9.446 1.00 95.19 293 PHE A N 1
ATOM 2273 C CA . PHE A 1 293 ? 1.303 -18.706 8.937 1.00 95.19 293 PHE A CA 1
ATOM 2274 C C . PHE A 1 293 ? 1.384 -20.082 9.600 1.00 95.19 293 PHE A C 1
ATOM 2276 O O . PHE A 1 293 ? 0.351 -20.578 10.046 1.00 95.19 293 PHE A O 1
ATOM 2283 N N . SER A 1 294 ? 2.570 -20.700 9.696 1.00 94.88 294 SER A N 1
ATOM 2284 C CA . SER A 1 294 ? 2.690 -22.050 10.267 1.00 94.88 294 SER A CA 1
ATOM 2285 C C . SER A 1 294 ? 2.235 -22.074 11.730 1.00 94.88 294 SER A C 1
ATOM 2287 O O . SER A 1 294 ? 1.478 -22.958 12.119 1.00 94.88 294 SER A O 1
ATOM 2289 N N . ARG A 1 295 ? 2.602 -21.048 12.510 1.00 95.25 295 ARG A N 1
ATOM 2290 C CA . ARG A 1 295 ? 2.185 -20.885 13.913 1.00 95.25 295 ARG A CA 1
ATOM 2291 C C . ARG A 1 295 ? 0.680 -20.674 14.051 1.00 95.25 295 ARG A C 1
ATOM 2293 O O . ARG A 1 295 ? 0.042 -21.291 14.899 1.00 95.25 295 ARG A O 1
ATOM 2300 N N . LEU A 1 296 ? 0.078 -19.842 13.199 1.00 95.62 296 LEU A N 1
ATOM 2301 C CA . LEU A 1 296 ? -1.371 -19.640 13.228 1.00 95.62 296 LEU A CA 1
ATOM 2302 C C . LEU A 1 296 ? -2.133 -20.895 12.766 1.00 95.62 296 LEU A C 1
ATOM 2304 O O . LEU A 1 296 ? -3.206 -21.194 13.288 1.00 95.62 296 LEU A O 1
ATOM 2308 N N . LYS A 1 297 ? -1.569 -21.658 11.823 1.00 95.88 297 LYS A N 1
ATOM 2309 C CA . LYS A 1 297 ? -2.130 -22.914 11.305 1.00 95.88 297 LYS A CA 1
ATOM 2310 C C . LYS A 1 297 ? -2.168 -24.022 12.362 1.00 95.88 297 LYS A C 1
ATOM 2312 O O . LYS A 1 297 ? -3.101 -24.820 12.340 1.00 95.88 297 LYS A O 1
ATOM 2317 N N . GLU A 1 298 ? -1.213 -24.046 13.295 1.00 95.62 298 GLU A N 1
ATOM 2318 C CA . GLU A 1 298 ? -1.225 -24.959 14.451 1.00 95.62 298 GLU A CA 1
ATOM 2319 C C . GLU A 1 298 ? -2.456 -24.734 15.345 1.00 95.62 298 GLU A C 1
ATOM 2321 O O . GLU A 1 298 ? -3.054 -25.693 15.828 1.00 95.62 298 GLU A O 1
ATOM 2326 N N . ILE A 1 299 ? -2.881 -23.477 15.513 1.00 95.56 299 ILE A N 1
ATOM 2327 C CA . ILE A 1 299 ? -4.078 -23.113 16.291 1.00 95.56 299 ILE A CA 1
ATOM 2328 C C . ILE A 1 299 ? -5.357 -23.274 15.458 1.00 95.56 299 ILE A C 1
ATOM 2330 O O . ILE A 1 299 ? -6.395 -23.692 15.971 1.00 95.56 299 ILE A O 1
ATOM 2334 N N . CYS A 1 300 ? -5.289 -22.938 14.168 1.00 95.62 300 CYS A N 1
ATOM 2335 C CA . CYS A 1 300 ? -6.417 -22.943 13.238 1.00 95.62 300 CYS A CA 1
ATOM 2336 C C . CYS A 1 300 ? -6.146 -23.888 12.055 1.00 95.62 300 CYS A C 1
ATOM 2338 O O . CYS A 1 300 ? -5.774 -23.423 10.973 1.00 95.62 300 CYS A O 1
ATOM 2340 N N . PRO A 1 301 ? -6.388 -25.207 12.185 1.00 95.69 301 PRO A N 1
ATOM 2341 C CA . PRO A 1 301 ? -6.111 -26.163 11.110 1.00 95.69 301 PRO A CA 1
ATOM 2342 C C . PRO A 1 301 ? -6.855 -25.874 9.795 1.00 95.69 301 PRO A C 1
ATOM 2344 O O . PRO A 1 301 ? -6.374 -26.224 8.718 1.00 95.69 301 PRO A O 1
ATOM 2347 N N . TRP A 1 302 ? -7.999 -25.185 9.840 1.00 95.94 302 TRP A N 1
ATOM 2348 C CA . TRP A 1 302 ? -8.786 -24.773 8.666 1.00 95.94 302 TRP A CA 1
ATOM 2349 C C . TRP A 1 302 ? -8.284 -23.492 7.978 1.00 95.94 302 TRP A C 1
ATOM 2351 O O . TRP A 1 302 ? -8.847 -23.108 6.958 1.00 95.94 302 TRP A O 1
ATOM 2361 N N . LEU A 1 303 ? -7.246 -22.831 8.503 1.00 96.50 303 LEU A N 1
ATOM 2362 C CA . LEU A 1 303 ? -6.768 -21.535 8.011 1.00 96.50 303 LEU A CA 1
ATOM 2363 C C . LEU A 1 303 ? -6.399 -21.566 6.520 1.00 96.50 303 LEU A C 1
ATOM 2365 O O . LEU A 1 303 ? -5.585 -22.390 6.092 1.00 96.50 303 LEU A O 1
ATOM 2369 N N . ILE A 1 304 ? -6.953 -20.639 5.745 1.00 94.69 304 ILE A N 1
ATOM 2370 C CA . ILE A 1 304 ? -6.644 -20.458 4.325 1.00 94.69 304 ILE A CA 1
ATOM 2371 C C . ILE A 1 304 ? -5.620 -19.331 4.180 1.00 94.69 304 ILE A C 1
ATOM 2373 O O . ILE A 1 304 ? -5.857 -18.221 4.648 1.00 94.69 304 ILE A O 1
ATOM 2377 N N . LEU A 1 305 ? -4.498 -19.610 3.517 1.00 93.88 305 LEU A N 1
ATOM 2378 C CA . LEU A 1 305 ? -3.495 -18.601 3.182 1.00 93.88 305 LEU A CA 1
ATOM 2379 C C . LEU A 1 305 ? -3.795 -17.986 1.814 1.00 93.88 305 LEU A C 1
ATOM 2381 O O . LEU A 1 305 ? -3.909 -18.703 0.818 1.00 93.88 305 LEU A O 1
ATOM 2385 N N . LEU A 1 306 ? -3.864 -16.660 1.764 1.00 91.62 306 LEU A N 1
ATOM 2386 C CA . LEU A 1 306 ? -3.880 -15.873 0.542 1.00 91.62 306 LEU A CA 1
ATOM 2387 C C . LEU A 1 306 ? -2.601 -15.037 0.470 1.00 91.62 306 LEU A C 1
ATOM 2389 O O . LEU A 1 306 ? -2.495 -13.977 1.079 1.00 91.62 306 LEU A O 1
ATOM 2393 N N . ASN A 1 307 ? -1.640 -15.501 -0.319 1.00 89.94 307 ASN A N 1
ATOM 2394 C CA . ASN A 1 307 ? -0.438 -14.728 -0.611 1.00 89.94 307 ASN A CA 1
ATOM 2395 C C . ASN A 1 307 ? -0.796 -13.390 -1.271 1.00 89.94 307 ASN A C 1
ATOM 2397 O O . ASN A 1 307 ? -1.737 -13.311 -2.069 1.00 89.94 307 ASN A O 1
ATOM 2401 N N . CYS A 1 308 ? -0.013 -12.349 -0.994 1.00 88.38 308 CYS A N 1
ATOM 2402 C CA . CYS A 1 308 ? -0.227 -11.036 -1.583 1.00 88.38 308 CYS A CA 1
ATOM 2403 C C . CYS A 1 308 ? -0.152 -11.111 -3.118 1.00 88.38 308 CYS A C 1
ATOM 2405 O O . CYS A 1 308 ? 0.906 -11.342 -3.716 1.00 88.38 308 CYS A O 1
ATOM 2407 N N . ILE A 1 309 ? -1.299 -10.890 -3.768 1.00 88.12 309 ILE A N 1
ATOM 2408 C CA . ILE A 1 309 ? -1.457 -10.948 -5.229 1.00 88.12 309 ILE A CA 1
ATOM 2409 C C . ILE A 1 309 ? -0.533 -9.923 -5.892 1.00 88.12 309 ILE A C 1
ATOM 2411 O O . ILE A 1 309 ? 0.202 -10.246 -6.824 1.00 88.12 309 ILE A O 1
ATOM 2415 N N . CYS A 1 310 ? -0.514 -8.700 -5.356 1.00 85.19 310 CYS A N 1
ATOM 2416 C CA . CYS A 1 310 ? 0.293 -7.598 -5.872 1.00 85.19 310 CYS A CA 1
ATOM 2417 C C . CYS A 1 310 ? 1.795 -7.871 -5.756 1.00 85.19 310 CYS A C 1
ATOM 2419 O O . CYS A 1 310 ? 2.553 -7.557 -6.674 1.00 85.19 310 CYS A O 1
ATOM 2421 N N . HIS A 1 311 ? 2.227 -8.466 -4.642 1.00 84.00 311 HIS A N 1
ATOM 2422 C CA . HIS A 1 311 ? 3.620 -8.849 -4.444 1.00 84.00 311 HIS A CA 1
ATOM 2423 C C . HIS A 1 311 ? 4.008 -10.007 -5.369 1.00 84.00 311 HIS A C 1
ATOM 2425 O O . HIS A 1 311 ? 5.048 -9.957 -6.019 1.00 84.00 311 HIS A O 1
ATOM 2431 N N . SER A 1 312 ? 3.134 -11.005 -5.517 1.00 87.12 312 SER A N 1
ATOM 2432 C CA . SER A 1 312 ? 3.337 -12.137 -6.429 1.00 87.12 312 SER A CA 1
ATOM 2433 C C . SER A 1 312 ? 3.471 -11.674 -7.888 1.00 87.12 312 SER A C 1
ATOM 2435 O O . SER A 1 312 ? 4.401 -12.078 -8.588 1.00 87.12 312 SER A O 1
ATOM 2437 N N . ALA A 1 313 ? 2.603 -10.759 -8.332 1.00 86.75 313 ALA A N 1
ATOM 2438 C CA . ALA A 1 313 ? 2.676 -10.141 -9.654 1.00 86.75 313 ALA A CA 1
ATOM 2439 C C . ALA A 1 313 ? 3.962 -9.313 -9.837 1.00 86.75 313 ALA A C 1
ATOM 2441 O O . ALA A 1 313 ? 4.608 -9.387 -10.885 1.00 86.75 313 ALA A O 1
ATOM 2442 N N . ALA A 1 314 ? 4.377 -8.568 -8.807 1.00 84.62 314 ALA A N 1
ATOM 2443 C CA . ALA A 1 314 ? 5.622 -7.805 -8.817 1.00 84.62 314 ALA A CA 1
ATOM 2444 C C . ALA A 1 314 ? 6.867 -8.706 -8.906 1.00 84.62 314 ALA A C 1
ATOM 2446 O O . ALA A 1 314 ? 7.773 -8.400 -9.682 1.00 84.62 314 ALA A O 1
ATOM 2447 N N . ILE A 1 315 ? 6.904 -9.829 -8.176 1.00 85.19 315 ILE A N 1
ATOM 2448 C CA . ILE A 1 315 ? 7.978 -10.830 -8.272 1.00 85.19 315 ILE A CA 1
ATOM 2449 C C . ILE A 1 315 ? 8.043 -11.393 -9.692 1.00 85.19 315 ILE A C 1
ATOM 2451 O O . ILE A 1 315 ? 9.129 -11.439 -10.271 1.00 85.19 315 ILE A O 1
ATOM 2455 N N . ALA A 1 316 ? 6.902 -11.788 -10.268 1.00 87.50 316 ALA A N 1
ATOM 2456 C CA . ALA A 1 316 ? 6.848 -12.333 -11.623 1.00 87.50 316 ALA A CA 1
ATOM 2457 C C . ALA A 1 316 ? 7.399 -11.334 -12.655 1.00 87.50 316 ALA A C 1
ATOM 2459 O O . ALA A 1 316 ? 8.279 -11.682 -13.444 1.00 87.50 316 ALA A O 1
ATOM 2460 N N . ALA A 1 317 ? 6.956 -10.073 -12.595 1.00 87.69 317 ALA A N 1
ATOM 2461 C CA . ALA A 1 317 ? 7.462 -9.007 -13.456 1.00 87.69 317 ALA A CA 1
ATOM 2462 C C . ALA A 1 317 ? 8.967 -8.762 -13.254 1.00 87.69 317 ALA A C 1
ATOM 2464 O O . ALA A 1 317 ? 9.705 -8.635 -14.230 1.00 87.69 317 ALA A O 1
ATOM 2465 N N . SER A 1 318 ? 9.436 -8.723 -12.003 1.00 86.25 318 SER A N 1
ATOM 2466 C CA . SER A 1 318 ? 10.851 -8.509 -11.680 1.00 86.25 318 SER A CA 1
ATOM 2467 C C . SER A 1 318 ? 11.731 -9.639 -12.207 1.00 86.25 318 SER A C 1
ATOM 2469 O O . SER A 1 318 ? 12.745 -9.384 -12.855 1.00 86.25 318 SER A O 1
ATOM 2471 N N . HIS A 1 319 ? 11.325 -10.895 -12.006 1.00 87.62 319 HIS A N 1
ATOM 2472 C CA . HIS A 1 319 ? 12.044 -12.054 -12.531 1.00 87.62 319 HIS A CA 1
ATOM 2473 C C . HIS A 1 319 ? 12.078 -12.077 -14.059 1.00 87.62 319 HIS A C 1
ATOM 2475 O O . HIS A 1 319 ? 13.131 -12.374 -14.621 1.00 87.62 319 HIS A O 1
ATOM 2481 N N . ALA A 1 320 ? 10.978 -11.720 -14.726 1.00 86.25 320 ALA A N 1
ATOM 2482 C CA . ALA A 1 320 ? 10.954 -11.594 -16.180 1.00 86.25 320 ALA A CA 1
ATOM 2483 C C . ALA A 1 320 ? 11.912 -10.493 -16.669 1.00 86.25 320 ALA A C 1
ATOM 2485 O O . ALA A 1 320 ? 12.687 -10.713 -17.595 1.00 86.25 320 ALA A O 1
ATOM 2486 N N . CYS A 1 321 ? 11.945 -9.338 -15.998 1.00 86.31 321 CYS A N 1
ATOM 2487 C CA . CYS A 1 321 ? 12.824 -8.229 -16.373 1.00 86.31 321 CYS A CA 1
ATOM 2488 C C . CYS A 1 321 ? 14.320 -8.543 -16.208 1.00 86.31 321 CYS A C 1
ATOM 2490 O O . CYS A 1 321 ? 15.129 -7.918 -16.885 1.00 86.31 321 CYS A O 1
ATOM 2492 N N . LYS A 1 322 ? 14.707 -9.537 -15.391 1.00 86.25 322 LYS A N 1
ATOM 2493 C CA . LYS A 1 322 ? 16.105 -10.014 -15.315 1.00 86.25 322 LYS A CA 1
ATOM 2494 C C . LYS A 1 322 ? 16.614 -10.603 -16.638 1.00 86.25 322 LYS A C 1
ATOM 2496 O O . LYS A 1 322 ? 17.817 -10.793 -16.781 1.00 86.25 322 LYS A O 1
ATOM 2501 N N . LYS A 1 323 ? 15.719 -10.929 -17.580 1.00 86.94 323 LYS A N 1
ATOM 2502 C CA . LYS A 1 323 ? 16.078 -11.358 -18.939 1.00 86.94 323 LYS A CA 1
ATOM 2503 C C . LYS A 1 323 ? 16.428 -10.192 -19.862 1.00 86.94 323 LYS A C 1
ATOM 2505 O O . LYS A 1 323 ? 17.092 -10.411 -20.867 1.00 86.94 323 LYS A O 1
ATOM 2510 N N . LEU A 1 324 ? 16.028 -8.969 -19.515 1.00 86.12 324 LEU A N 1
ATOM 2511 C CA . LEU A 1 324 ? 16.387 -7.776 -20.273 1.00 86.12 324 LEU A CA 1
ATOM 2512 C C . LEU A 1 324 ? 17.832 -7.351 -19.965 1.00 86.12 324 LEU A C 1
ATOM 2514 O O . LEU A 1 324 ? 18.355 -7.655 -18.888 1.00 86.12 324 LEU A O 1
ATOM 2518 N N . PRO A 1 325 ? 18.487 -6.592 -20.862 1.00 88.12 325 PRO A N 1
ATOM 2519 C CA . PRO A 1 325 ? 19.826 -6.084 -20.603 1.00 88.12 325 PRO A CA 1
ATOM 2520 C C . PRO A 1 325 ? 19.870 -5.221 -19.334 1.00 88.12 325 PRO A C 1
ATOM 2522 O O . PRO A 1 325 ? 19.134 -4.240 -19.214 1.00 88.12 325 PRO A O 1
ATOM 2525 N N . ALA A 1 326 ? 20.806 -5.514 -18.423 1.00 87.62 326 ALA A N 1
ATOM 2526 C CA . ALA A 1 326 ? 20.968 -4.781 -17.158 1.00 87.62 326 ALA A CA 1
ATOM 2527 C C . ALA A 1 326 ? 21.153 -3.260 -17.347 1.00 87.62 326 ALA A C 1
ATOM 2529 O O . ALA A 1 326 ? 20.793 -2.465 -16.477 1.00 87.62 326 ALA A O 1
ATOM 2530 N N . LYS A 1 327 ? 21.663 -2.847 -18.517 1.00 89.00 327 LYS A N 1
ATOM 2531 C CA . LYS A 1 327 ? 21.815 -1.440 -18.914 1.00 89.00 327 LYS A CA 1
ATOM 2532 C C . LYS A 1 327 ? 20.489 -0.668 -18.925 1.00 89.00 327 LYS A C 1
ATOM 2534 O O . LYS A 1 327 ? 20.508 0.529 -18.668 1.00 89.00 327 LYS A O 1
ATOM 2539 N N . VAL A 1 328 ? 19.354 -1.325 -19.184 1.00 89.25 328 VAL A N 1
ATOM 2540 C CA . VAL A 1 328 ? 18.030 -0.675 -19.239 1.00 89.25 328 VAL A CA 1
ATOM 2541 C C . VAL A 1 328 ? 17.606 -0.199 -17.849 1.00 89.25 328 VAL A C 1
ATOM 2543 O O . VAL A 1 328 ? 17.288 0.974 -17.664 1.00 89.25 328 VAL A O 1
ATOM 2546 N N . GLU A 1 329 ? 17.656 -1.081 -16.847 1.00 86.94 329 GLU A N 1
ATOM 2547 C CA . GLU A 1 329 ? 17.335 -0.703 -15.466 1.00 86.94 329 GLU A CA 1
ATOM 2548 C C . GLU A 1 329 ? 18.376 0.274 -14.900 1.00 86.94 329 GLU A C 1
ATOM 2550 O O . GLU A 1 329 ? 18.021 1.246 -14.226 1.00 86.94 329 GLU A O 1
ATOM 2555 N N . ALA A 1 330 ? 19.658 0.049 -15.211 1.00 88.81 330 ALA A N 1
ATOM 2556 C CA . ALA A 1 330 ? 20.735 0.940 -14.801 1.00 88.81 330 ALA A CA 1
ATOM 2557 C C . ALA A 1 330 ? 20.535 2.361 -15.345 1.00 88.81 330 ALA A C 1
ATOM 2559 O O . ALA A 1 330 ? 20.699 3.312 -14.585 1.00 88.81 330 ALA A O 1
ATOM 2560 N N . LEU A 1 331 ? 20.124 2.517 -16.610 1.00 92.19 331 LEU A N 1
ATOM 2561 C CA . LEU A 1 331 ? 19.831 3.822 -17.203 1.00 92.19 331 LEU A CA 1
ATOM 2562 C C . LEU A 1 331 ? 18.751 4.565 -16.407 1.00 92.19 331 LEU A C 1
ATOM 2564 O O . LEU A 1 331 ? 18.962 5.707 -16.007 1.00 92.19 331 LEU A O 1
ATOM 2568 N N . ILE A 1 332 ? 17.624 3.905 -16.127 1.00 90.88 332 ILE A N 1
ATOM 2569 C CA . ILE A 1 332 ? 16.500 4.508 -15.396 1.00 90.88 332 ILE A CA 1
ATOM 2570 C C . ILE A 1 332 ? 16.954 5.001 -14.013 1.00 90.88 332 ILE A C 1
ATOM 2572 O O . ILE A 1 332 ? 16.664 6.136 -13.632 1.00 90.88 332 ILE A O 1
ATOM 2576 N N . ARG A 1 333 ? 17.698 4.166 -13.272 1.00 90.19 333 ARG A N 1
ATOM 2577 C CA . ARG A 1 333 ? 18.237 4.517 -11.945 1.00 90.19 333 ARG A CA 1
ATOM 2578 C C . ARG A 1 333 ? 19.240 5.666 -12.016 1.00 90.19 333 ARG A C 1
ATOM 2580 O O . ARG A 1 333 ? 19.165 6.593 -11.215 1.00 90.19 333 ARG A O 1
ATOM 2587 N N . ARG A 1 334 ? 20.184 5.608 -12.957 1.00 92.62 334 ARG A N 1
ATOM 2588 C CA . ARG A 1 334 ? 21.261 6.598 -13.071 1.00 92.62 334 ARG A CA 1
ATOM 2589 C C . ARG A 1 334 ? 20.736 7.961 -13.495 1.00 92.62 334 ARG A C 1
ATOM 2591 O O . ARG A 1 334 ? 21.096 8.939 -12.858 1.00 92.62 334 ARG A O 1
ATOM 2598 N N . VAL A 1 335 ? 19.819 8.033 -14.465 1.00 92.25 335 VAL A N 1
ATOM 2599 C CA . VAL A 1 335 ? 19.179 9.304 -14.849 1.00 92.25 335 VAL A CA 1
ATOM 2600 C C . VAL A 1 335 ? 18.458 9.928 -13.652 1.00 92.25 335 VAL A C 1
ATOM 2602 O O . VAL A 1 335 ? 18.661 11.104 -13.353 1.00 92.25 335 VAL A O 1
ATOM 2605 N N . ALA A 1 336 ? 17.655 9.144 -12.926 1.00 90.31 336 ALA A N 1
ATOM 2606 C CA . ALA A 1 336 ? 16.922 9.649 -11.770 1.00 90.31 336 ALA A CA 1
ATOM 2607 C C . ALA A 1 336 ? 17.856 10.142 -10.649 1.00 90.31 336 ALA A C 1
ATOM 2609 O O . ALA A 1 336 ? 17.636 11.231 -10.112 1.00 90.31 336 ALA A O 1
ATOM 2610 N N . ASN A 1 337 ? 18.917 9.392 -10.334 1.00 90.31 337 ASN A N 1
ATOM 2611 C CA . ASN A 1 337 ? 19.918 9.786 -9.339 1.00 90.31 337 ASN A CA 1
ATOM 2612 C C . ASN A 1 337 ? 20.734 11.008 -9.770 1.00 90.31 337 ASN A C 1
ATOM 2614 O O . ASN A 1 337 ? 20.962 11.896 -8.954 1.00 90.31 337 ASN A O 1
ATOM 2618 N N . TYR A 1 338 ? 21.139 11.080 -11.037 1.00 90.75 338 TYR A N 1
ATOM 2619 C CA . TYR A 1 338 ? 21.946 12.175 -11.566 1.00 90.75 338 TYR A CA 1
ATOM 2620 C C . TYR A 1 338 ? 21.216 13.518 -11.458 1.00 90.75 338 TYR A C 1
ATOM 2622 O O . TYR A 1 338 ? 21.800 14.511 -11.017 1.00 90.75 338 TYR A O 1
ATOM 2630 N N . VAL A 1 339 ? 19.927 13.533 -11.818 1.00 89.06 339 VAL A N 1
ATOM 2631 C CA . VAL A 1 339 ? 19.070 14.725 -11.749 1.00 89.06 339 VAL A CA 1
ATOM 2632 C C . VAL A 1 339 ? 18.710 15.059 -10.299 1.00 89.06 339 VAL A C 1
ATOM 2634 O O . VAL A 1 339 ? 18.858 16.205 -9.878 1.00 89.06 339 VAL A O 1
ATOM 2637 N N . SER A 1 340 ? 18.281 14.063 -9.512 1.00 87.12 340 SER A N 1
ATOM 2638 C CA . SER A 1 340 ? 17.818 14.279 -8.128 1.00 87.12 340 SER A CA 1
ATOM 2639 C C . SER A 1 340 ? 18.955 14.564 -7.144 1.00 87.12 340 SER A C 1
ATOM 2641 O O . SER A 1 340 ? 18.716 15.121 -6.076 1.00 87.12 340 SER A O 1
ATOM 2643 N N . GLY A 1 341 ? 20.190 14.190 -7.485 1.00 85.94 341 GLY A N 1
ATOM 2644 C CA . GLY A 1 341 ? 21.376 14.429 -6.664 1.00 85.94 341 GLY A CA 1
ATOM 2645 C C . GLY A 1 341 ? 21.802 15.897 -6.600 1.00 85.94 341 GLY A C 1
ATOM 2646 O O . GLY A 1 341 ? 22.652 16.243 -5.785 1.00 85.94 341 GLY A O 1
ATOM 2647 N N . SER A 1 342 ? 21.227 16.774 -7.432 1.00 87.62 342 SER A N 1
ATOM 2648 C CA . SER A 1 342 ? 21.533 18.204 -7.428 1.00 87.62 342 SER A CA 1
ATOM 2649 C C . SER A 1 342 ? 20.287 19.050 -7.706 1.00 87.62 342 SER A C 1
ATOM 2651 O O . SER A 1 342 ? 19.704 18.941 -8.789 1.00 87.62 342 SER A O 1
ATOM 2653 N N . PRO A 1 343 ? 19.912 19.968 -6.792 1.00 88.25 343 PRO A N 1
ATOM 2654 C CA . PRO A 1 343 ? 18.826 20.918 -7.031 1.00 88.25 343 PRO A CA 1
ATOM 2655 C C . PRO A 1 343 ? 19.039 21.757 -8.296 1.00 88.25 343 PRO A C 1
ATOM 2657 O O . PRO A 1 343 ? 18.087 22.015 -9.024 1.00 88.25 343 PRO A O 1
ATOM 2660 N N . LYS A 1 344 ? 20.296 22.116 -8.605 1.00 89.25 344 LYS A N 1
ATOM 2661 C CA . LYS A 1 344 ? 20.648 22.850 -9.830 1.00 89.25 344 LYS A CA 1
ATOM 2662 C C . LYS A 1 344 ? 20.315 22.034 -11.082 1.00 89.25 344 LYS A C 1
ATOM 2664 O O . LYS A 1 344 ? 19.716 22.558 -12.010 1.00 89.25 344 LYS A O 1
ATOM 2669 N N . ARG A 1 345 ? 20.678 20.746 -11.102 1.00 89.56 345 ARG A N 1
ATOM 2670 C CA . ARG A 1 345 ? 20.389 19.849 -12.235 1.00 89.56 345 ARG A CA 1
ATOM 2671 C C . ARG A 1 345 ? 18.888 19.633 -12.414 1.00 89.56 345 ARG A C 1
ATOM 2673 O O . ARG A 1 345 ? 18.416 19.602 -13.542 1.00 89.56 345 ARG A O 1
ATOM 2680 N N . SER A 1 346 ? 18.151 19.522 -11.310 1.00 89.69 346 SER A N 1
ATOM 2681 C CA . SER A 1 346 ? 16.689 19.431 -11.340 1.00 89.69 346 SER A CA 1
ATOM 2682 C C . SER A 1 346 ? 16.048 20.687 -11.944 1.00 89.69 346 SER A C 1
ATOM 2684 O O . SER A 1 346 ? 15.217 20.550 -12.832 1.00 89.69 346 SER A O 1
ATOM 2686 N N . ALA A 1 347 ? 16.485 21.885 -11.540 1.00 89.75 347 ALA A N 1
ATOM 2687 C CA . ALA A 1 347 ? 15.968 23.144 -12.084 1.00 89.75 347 ALA A CA 1
ATOM 2688 C C . ALA A 1 347 ? 16.246 23.297 -13.592 1.00 89.75 347 ALA A C 1
ATOM 2690 O O . ALA A 1 347 ? 15.349 23.638 -14.351 1.00 89.75 347 ALA A O 1
ATOM 2691 N N . ILE A 1 348 ? 17.458 22.957 -14.048 1.00 90.50 348 ILE A N 1
ATOM 2692 C CA . ILE A 1 348 ? 17.803 23.014 -15.480 1.00 90.50 348 ILE A CA 1
ATOM 2693 C C . ILE A 1 348 ? 16.938 22.039 -16.292 1.00 90.50 348 ILE A C 1
ATOM 2695 O O . ILE A 1 348 ? 16.486 22.369 -17.386 1.00 90.50 348 ILE A O 1
ATOM 2699 N N . LEU A 1 349 ? 16.678 20.830 -15.776 1.00 90.69 349 LEU A N 1
ATOM 2700 C CA . LEU A 1 349 ? 15.773 19.902 -16.453 1.00 90.69 349 LEU A CA 1
ATOM 2701 C C . LEU A 1 349 ? 14.346 20.466 -16.538 1.00 90.69 349 LEU A C 1
ATOM 2703 O O . LEU A 1 349 ? 13.715 20.309 -17.577 1.00 90.69 349 LEU A O 1
ATOM 2707 N N . GLU A 1 350 ? 13.851 21.124 -15.486 1.00 90.44 350 GLU A N 1
ATOM 2708 C CA . GLU A 1 350 ? 12.524 21.759 -15.483 1.00 90.44 350 GLU A CA 1
ATOM 2709 C C . GLU A 1 350 ? 12.406 22.851 -16.565 1.00 90.44 350 GLU A C 1
ATOM 2711 O O . GLU A 1 350 ? 11.374 22.920 -17.237 1.00 90.44 350 GLU A O 1
ATOM 2716 N N . GLU A 1 351 ? 13.470 23.624 -16.816 1.00 91.81 351 GLU A N 1
ATOM 2717 C CA . GLU A 1 351 ? 13.532 24.605 -17.914 1.00 91.81 351 GLU A CA 1
ATOM 2718 C C . GLU A 1 351 ? 13.440 23.930 -19.295 1.00 91.81 351 GLU A C 1
ATOM 2720 O O . GLU A 1 351 ? 12.663 24.358 -20.153 1.00 91.81 351 GLU A O 1
ATOM 2725 N N . PHE A 1 352 ? 14.173 22.830 -19.514 1.00 91.25 352 PHE A N 1
ATOM 2726 C CA . PHE A 1 352 ? 14.057 22.055 -20.756 1.00 91.25 352 PHE A CA 1
ATOM 2727 C C . PHE A 1 352 ? 12.667 21.427 -20.913 1.00 91.25 352 PHE A C 1
ATOM 2729 O O . PHE A 1 352 ? 12.115 21.415 -22.013 1.00 91.25 352 PHE A O 1
ATOM 2736 N N . GLN A 1 353 ? 12.081 20.906 -19.832 1.00 90.31 353 GLN A N 1
ATOM 2737 C CA . GLN A 1 353 ? 10.723 20.359 -19.849 1.00 90.31 353 GLN A CA 1
ATOM 2738 C C . GLN A 1 353 ? 9.706 21.426 -20.263 1.00 90.31 353 GLN A C 1
ATOM 2740 O O . GLN A 1 353 ? 8.861 21.154 -21.115 1.00 90.31 353 GLN A O 1
ATOM 2745 N N . GLU A 1 354 ? 9.823 22.640 -19.722 1.00 91.31 354 GLU A N 1
ATOM 2746 C CA . GLU A 1 354 ? 8.969 23.774 -20.080 1.00 91.31 354 GLU A CA 1
ATOM 2747 C C . GLU A 1 354 ? 9.133 24.178 -21.550 1.00 91.31 354 GLU A C 1
ATOM 2749 O O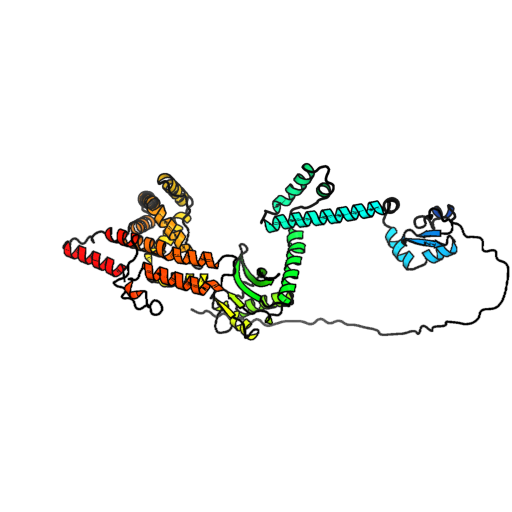 . GLU A 1 354 ? 8.139 24.303 -22.272 1.00 91.31 354 GLU A O 1
ATOM 2754 N N . TYR A 1 355 ? 10.381 24.301 -22.015 1.00 91.38 355 TYR A N 1
ATOM 2755 C CA . TYR A 1 355 ? 10.706 24.672 -23.394 1.00 91.38 355 TYR A CA 1
ATOM 2756 C C . TYR A 1 355 ? 10.122 23.693 -24.423 1.00 91.38 355 TYR A C 1
ATOM 2758 O O . TYR A 1 355 ? 9.576 24.107 -25.442 1.00 91.38 355 TYR A O 1
ATOM 2766 N N . TYR A 1 356 ? 10.191 22.390 -24.139 1.00 89.31 356 TYR A N 1
ATOM 2767 C CA . TYR A 1 356 ? 9.647 21.335 -25.002 1.00 89.31 356 TYR A CA 1
ATOM 2768 C C . TYR A 1 356 ? 8.163 21.022 -24.742 1.00 89.31 356 TYR A C 1
ATOM 2770 O O . TYR A 1 356 ? 7.651 20.016 -25.247 1.00 89.31 356 TYR A O 1
ATOM 2778 N N . HIS A 1 357 ? 7.470 21.856 -23.957 1.00 87.62 357 HIS A N 1
ATOM 2779 C CA . HIS A 1 357 ? 6.060 21.696 -23.587 1.00 87.62 357 HIS A CA 1
ATOM 2780 C C . HIS A 1 357 ? 5.729 20.312 -23.000 1.00 87.62 357 HIS A C 1
ATOM 2782 O O . HIS A 1 357 ? 4.655 19.755 -23.236 1.00 87.62 357 HIS A O 1
ATOM 2788 N N . GLN A 1 358 ? 6.666 19.745 -22.240 1.00 85.38 358 GLN A N 1
ATOM 2789 C CA . GLN A 1 358 ? 6.480 18.503 -21.499 1.00 85.38 358 GLN A CA 1
ATOM 2790 C C . GLN A 1 358 ? 6.035 18.793 -20.065 1.00 85.38 358 GLN A C 1
ATOM 2792 O O . GLN A 1 358 ? 6.297 19.855 -19.501 1.00 85.38 358 GLN A O 1
ATOM 2797 N N . ALA A 1 359 ? 5.357 17.827 -19.445 1.00 80.62 359 ALA A N 1
ATOM 2798 C CA . ALA A 1 359 ? 4.981 17.949 -18.043 1.00 80.62 359 ALA A CA 1
ATOM 2799 C C . ALA A 1 359 ? 6.242 18.002 -17.160 1.00 80.62 359 ALA A C 1
ATOM 2801 O O . ALA A 1 359 ? 7.069 17.088 -17.213 1.00 80.62 359 ALA A O 1
ATOM 2802 N N . GLN A 1 360 ? 6.346 19.033 -16.314 1.00 76.44 360 GLN A N 1
ATOM 2803 C CA . GLN A 1 360 ? 7.430 19.242 -15.343 1.00 76.44 360 GLN A CA 1
ATOM 2804 C C . GLN A 1 360 ? 7.360 18.210 -14.207 1.00 76.44 360 GLN A C 1
ATOM 2806 O O . GLN A 1 360 ? 6.934 18.472 -13.080 1.00 76.44 360 GLN A O 1
ATOM 2811 N N . LEU A 1 361 ? 7.696 16.966 -14.533 1.00 75.44 361 LEU A N 1
ATOM 2812 C CA . LEU A 1 361 ? 7.640 15.842 -13.615 1.00 75.44 361 LEU A CA 1
ATOM 2813 C C . LEU A 1 361 ? 9.045 15.511 -13.134 1.00 75.44 361 LEU A C 1
ATOM 2815 O O . LEU A 1 361 ? 9.932 15.201 -13.929 1.00 75.44 361 LEU A O 1
ATOM 2819 N N . LYS A 1 362 ? 9.212 15.461 -11.810 1.00 80.06 362 LYS A N 1
ATOM 2820 C CA . LYS A 1 362 ? 10.437 14.946 -11.189 1.00 80.06 362 LYS A CA 1
ATOM 2821 C C . LYS A 1 362 ? 10.705 13.511 -11.634 1.00 80.06 362 LYS A C 1
ATOM 2823 O O . LYS A 1 362 ? 9.784 12.690 -11.703 1.00 80.06 362 LYS A O 1
ATOM 2828 N N . MET A 1 363 ? 11.967 13.175 -11.873 1.00 82.31 363 MET A N 1
ATOM 2829 C CA . MET A 1 363 ? 12.347 11.795 -12.165 1.00 82.31 363 MET A CA 1
ATOM 2830 C C . MET A 1 363 ? 12.071 10.900 -10.949 1.00 82.31 363 MET A C 1
ATOM 2832 O O . MET A 1 363 ? 12.363 11.269 -9.813 1.00 82.31 363 MET A O 1
ATOM 2836 N N . ILE A 1 364 ? 11.471 9.728 -11.179 1.00 81.56 364 ILE A N 1
ATOM 2837 C CA . ILE A 1 364 ? 11.185 8.760 -10.111 1.00 81.56 364 ILE A CA 1
ATOM 2838 C C . ILE A 1 364 ? 12.300 7.726 -10.077 1.00 81.56 364 ILE A C 1
ATOM 2840 O O . ILE A 1 364 ? 12.649 7.156 -11.110 1.00 81.56 364 ILE A O 1
ATOM 2844 N N . ASN A 1 365 ? 12.785 7.422 -8.878 1.00 77.94 365 ASN A N 1
ATOM 2845 C CA . ASN A 1 365 ? 13.672 6.291 -8.664 1.00 77.94 365 ASN A CA 1
ATOM 2846 C C . ASN A 1 365 ? 12.885 4.976 -8.531 1.00 77.94 365 ASN A C 1
ATOM 2848 O O . ASN A 1 365 ? 11.935 4.910 -7.744 1.00 77.94 365 ASN A O 1
ATOM 2852 N N . PRO A 1 366 ? 13.279 3.905 -9.242 1.00 73.94 366 PRO A N 1
ATOM 2853 C CA . PRO A 1 366 ? 12.603 2.623 -9.126 1.00 73.94 366 PRO A CA 1
ATOM 2854 C C . PRO A 1 366 ? 12.837 2.014 -7.736 1.00 73.94 366 PRO A C 1
ATOM 2856 O O . PRO A 1 366 ? 13.975 1.866 -7.270 1.00 73.94 366 PRO A O 1
ATOM 2859 N N . SER A 1 367 ? 11.742 1.636 -7.076 1.00 70.94 367 SER A N 1
ATOM 2860 C CA . SER A 1 367 ? 11.777 0.962 -5.777 1.00 70.94 367 SER A CA 1
ATOM 2861 C C . SER A 1 367 ? 12.250 -0.486 -5.922 1.00 70.94 367 SER A C 1
ATOM 2863 O O . SER A 1 367 ? 11.884 -1.172 -6.875 1.00 70.94 367 SER A O 1
ATOM 2865 N N . ARG A 1 368 ? 13.047 -0.969 -4.958 1.00 60.12 368 ARG A N 1
ATOM 2866 C CA . ARG A 1 368 ? 13.440 -2.388 -4.883 1.00 60.12 368 ARG A CA 1
ATOM 2867 C C . ARG A 1 368 ? 12.264 -3.289 -4.496 1.00 60.12 368 ARG A C 1
ATOM 2869 O O . ARG A 1 368 ? 12.163 -4.397 -5.003 1.00 60.12 368 ARG A O 1
ATOM 2876 N N . THR A 1 369 ? 11.385 -2.809 -3.617 1.00 57.53 369 THR A N 1
ATOM 2877 C CA . THR A 1 369 ? 10.267 -3.583 -3.049 1.00 57.53 369 THR A CA 1
ATOM 2878 C C . THR A 1 369 ? 8.957 -3.357 -3.797 1.00 57.53 369 THR A C 1
ATOM 2880 O O . THR A 1 369 ? 8.152 -4.271 -3.941 1.00 57.53 369 THR A O 1
ATOM 2883 N N . ARG A 1 370 ? 8.749 -2.156 -4.347 1.00 65.00 370 ARG A N 1
ATOM 2884 C CA . ARG A 1 370 ? 7.585 -1.812 -5.175 1.00 65.00 370 ARG A CA 1
ATOM 2885 C C . ARG A 1 370 ? 7.985 -1.791 -6.645 1.00 65.00 370 ARG A C 1
ATOM 2887 O O . ARG A 1 370 ? 7.965 -0.739 -7.277 1.00 65.00 370 ARG A O 1
ATOM 2894 N N . TRP A 1 371 ? 8.359 -2.958 -7.177 1.00 68.00 371 TRP A N 1
ATOM 2895 C CA . TRP A 1 371 ? 8.888 -3.117 -8.542 1.00 68.00 371 TRP A CA 1
ATOM 2896 C C . TRP A 1 371 ? 8.037 -2.427 -9.615 1.00 68.00 371 TRP A C 1
ATOM 2898 O O . TRP A 1 371 ? 8.554 -1.863 -10.568 1.00 68.00 371 TRP A O 1
ATOM 2908 N N . LEU A 1 372 ? 6.720 -2.402 -9.438 1.00 69.44 372 LEU A N 1
ATOM 2909 C CA . LEU A 1 372 ? 5.783 -1.828 -10.401 1.00 69.44 372 LEU A CA 1
ATOM 2910 C C . LEU A 1 372 ? 5.802 -0.289 -10.487 1.00 69.44 372 LEU A C 1
ATOM 2912 O O . LEU A 1 372 ? 5.296 0.286 -11.452 1.00 69.44 372 LEU A O 1
ATOM 2916 N N . VAL A 1 373 ? 6.519 0.378 -9.572 1.00 79.25 373 VAL A N 1
ATOM 2917 C CA . VAL A 1 373 ? 6.959 1.779 -9.725 1.00 79.25 373 VAL A CA 1
ATOM 2918 C C . VAL A 1 373 ? 7.900 1.945 -10.930 1.00 79.25 373 VAL A C 1
ATOM 2920 O O . VAL A 1 373 ? 8.050 3.048 -11.444 1.00 79.25 373 VAL A O 1
ATOM 2923 N N . LEU A 1 374 ? 8.472 0.864 -11.466 1.00 84.12 374 LEU A N 1
ATOM 2924 C CA . LEU A 1 374 ? 9.266 0.902 -12.692 1.00 84.12 374 LEU A CA 1
ATOM 2925 C C . LEU A 1 374 ? 8.472 1.425 -13.898 1.00 84.12 374 LEU A C 1
ATOM 2927 O O . LEU A 1 374 ? 9.023 2.173 -14.697 1.00 84.12 374 LEU A O 1
ATOM 2931 N N . HIS A 1 375 ? 7.182 1.098 -14.027 1.00 89.44 375 HIS A N 1
ATOM 2932 C CA . HIS A 1 375 ? 6.369 1.582 -15.148 1.00 89.44 375 HIS A CA 1
ATOM 2933 C C . HIS A 1 375 ? 6.301 3.117 -15.218 1.00 89.44 375 HIS A C 1
ATOM 2935 O O . HIS A 1 375 ? 6.667 3.663 -16.257 1.00 89.44 375 HIS A O 1
ATOM 2941 N N . PRO A 1 376 ? 5.890 3.854 -14.161 1.00 88.00 376 PRO A N 1
ATOM 2942 C CA . PRO A 1 376 ? 5.908 5.312 -14.216 1.00 88.00 376 PRO A CA 1
ATOM 2943 C C . PRO A 1 376 ? 7.323 5.889 -14.393 1.00 88.00 376 PRO A C 1
ATOM 2945 O O . PRO A 1 376 ? 7.444 6.942 -15.014 1.00 88.00 376 PRO A O 1
ATOM 2948 N N . CYS A 1 377 ? 8.391 5.216 -13.936 1.00 89.81 377 CYS A N 1
ATOM 2949 C CA . CYS A 1 377 ? 9.767 5.616 -14.265 1.00 89.81 377 CYS A CA 1
ATOM 2950 C C . CYS A 1 377 ? 10.041 5.536 -15.777 1.00 89.81 377 CYS A C 1
ATOM 2952 O O . CYS A 1 377 ? 10.548 6.491 -16.360 1.00 89.81 377 CYS A O 1
ATOM 2954 N N . VAL A 1 378 ? 9.683 4.413 -16.410 1.00 91.06 378 VAL A N 1
ATOM 2955 C CA . VAL A 1 378 ? 9.852 4.181 -17.854 1.00 91.06 378 VAL A CA 1
ATOM 2956 C C . VAL A 1 378 ? 9.022 5.174 -18.667 1.00 91.06 378 VAL A C 1
ATOM 2958 O O . VAL A 1 378 ? 9.539 5.771 -19.607 1.00 91.06 378 VAL A O 1
ATOM 2961 N N . VAL A 1 379 ? 7.758 5.393 -18.284 1.00 91.06 379 VAL A N 1
ATOM 2962 C CA . VAL A 1 379 ? 6.874 6.376 -18.928 1.00 91.06 379 VAL A CA 1
ATOM 2963 C C . VAL A 1 379 ? 7.488 7.771 -18.858 1.00 91.06 379 VAL A C 1
ATOM 2965 O O . VAL A 1 379 ? 7.658 8.395 -19.898 1.00 91.06 379 VAL A O 1
ATOM 2968 N N . ARG A 1 380 ? 7.910 8.231 -17.669 1.00 90.81 380 ARG A N 1
ATOM 2969 C CA . ARG A 1 380 ? 8.520 9.563 -17.512 1.00 90.81 380 ARG A CA 1
ATOM 2970 C C . ARG A 1 380 ? 9.794 9.720 -18.330 1.00 90.81 380 ARG A C 1
ATOM 2972 O O . ARG A 1 380 ? 9.982 10.774 -18.926 1.00 90.81 380 ARG A O 1
ATOM 2979 N N . LEU A 1 381 ? 10.648 8.697 -18.365 1.00 92.06 381 LEU A N 1
ATOM 2980 C CA . LEU A 1 381 ? 11.891 8.733 -19.132 1.00 92.06 381 LEU A CA 1
ATOM 2981 C C . LEU A 1 381 ? 11.627 8.796 -20.643 1.00 92.06 381 LEU A C 1
ATOM 2983 O O . LEU A 1 381 ? 12.304 9.545 -21.338 1.00 92.06 381 LEU A O 1
ATOM 2987 N N . LEU A 1 382 ? 10.639 8.048 -21.146 1.00 91.88 382 LEU A N 1
ATOM 2988 C CA . LEU A 1 382 ? 10.255 8.075 -22.560 1.00 91.88 382 LEU A CA 1
ATOM 2989 C C . LEU A 1 382 ? 9.580 9.391 -22.956 1.00 91.88 382 LEU A C 1
ATOM 2991 O O . LEU A 1 382 ? 9.947 9.972 -23.973 1.00 91.88 382 LEU A O 1
ATOM 2995 N N . ASP A 1 383 ? 8.637 9.877 -22.150 1.00 90.56 383 ASP A N 1
ATOM 2996 C CA . ASP A 1 383 ? 7.904 11.114 -22.439 1.00 90.56 383 ASP A CA 1
ATOM 2997 C C . ASP A 1 383 ? 8.845 12.339 -22.370 1.00 90.56 383 ASP A C 1
ATOM 2999 O O . ASP A 1 383 ? 8.717 13.273 -23.154 1.00 90.56 383 ASP A O 1
ATOM 3003 N N . ASN A 1 384 ? 9.873 12.298 -21.509 1.00 90.12 384 ASN A N 1
ATOM 3004 C CA . ASN A 1 384 ? 10.908 13.336 -21.406 1.00 90.12 384 ASN A CA 1
ATOM 3005 C C . ASN A 1 384 ? 12.186 13.019 -22.197 1.00 90.12 384 ASN A C 1
ATOM 3007 O O . ASN A 1 384 ? 13.218 13.642 -21.949 1.00 90.12 384 ASN A O 1
ATOM 3011 N N . LYS A 1 385 ? 12.162 12.071 -23.142 1.00 90.69 385 LYS A N 1
ATOM 3012 C CA . LYS A 1 385 ? 13.375 11.635 -23.853 1.00 90.69 385 LYS A CA 1
ATOM 3013 C C . LYS A 1 385 ? 14.112 12.799 -24.522 1.00 90.69 385 LYS A C 1
ATOM 3015 O O . LYS A 1 385 ? 15.323 12.901 -24.362 1.00 90.69 385 LYS A O 1
ATOM 3020 N N . VAL A 1 386 ? 13.390 13.668 -25.233 1.00 92.19 386 VAL A N 1
ATOM 3021 C CA . VAL A 1 386 ? 13.973 14.829 -25.931 1.00 92.19 386 VAL A CA 1
ATOM 3022 C C . VAL A 1 386 ? 14.549 15.850 -24.935 1.00 92.19 386 VAL A C 1
ATOM 3024 O O . VAL A 1 386 ? 15.750 16.101 -25.014 1.00 92.19 386 VAL A O 1
ATOM 3027 N N . PRO A 1 387 ? 13.787 16.353 -23.935 1.00 92.69 387 PRO A N 1
ATOM 3028 C CA . PRO A 1 387 ? 14.349 17.201 -22.880 1.00 92.69 387 PRO A CA 1
ATOM 3029 C C . PRO A 1 387 ? 15.591 16.612 -22.207 1.00 92.69 387 PRO A C 1
ATOM 3031 O O . PRO A 1 387 ? 16.568 17.319 -21.990 1.00 92.69 387 PRO A O 1
ATOM 3034 N N . LEU A 1 388 ? 15.579 15.309 -21.901 1.00 93.00 388 LEU A N 1
ATOM 3035 C CA . LEU A 1 388 ? 16.707 14.626 -21.266 1.00 93.00 388 LEU A CA 1
ATOM 3036 C C . LEU A 1 388 ? 17.930 14.568 -22.186 1.00 93.00 388 LEU A C 1
ATOM 3038 O O . LEU A 1 388 ? 19.045 14.769 -21.716 1.00 93.00 388 LEU A O 1
ATOM 3042 N N . GLN A 1 389 ? 17.750 14.310 -23.483 1.00 93.25 389 GLN A N 1
ATOM 3043 C CA . GLN A 1 389 ? 18.856 14.294 -24.444 1.00 93.25 389 GLN A CA 1
ATOM 3044 C C . GLN A 1 389 ? 19.530 15.666 -24.559 1.00 93.25 389 GLN A C 1
ATOM 3046 O O . GLN A 1 389 ? 20.759 15.735 -24.577 1.00 93.25 389 GLN A O 1
ATOM 3051 N N . GLU A 1 390 ? 18.756 16.748 -24.584 1.00 92.62 390 GLU A N 1
ATOM 3052 C CA . GLU A 1 390 ? 19.296 18.112 -24.626 1.00 92.62 390 GLU A CA 1
ATOM 3053 C C . GLU A 1 390 ? 19.958 18.501 -23.306 1.00 92.62 390 GLU A C 1
ATOM 3055 O O . GLU A 1 390 ? 21.092 18.977 -23.293 1.00 92.62 390 GLU A O 1
ATOM 3060 N N . PHE A 1 391 ? 19.312 18.180 -22.185 1.00 92.75 391 PHE A N 1
ATOM 3061 C CA . PHE A 1 391 ? 19.871 18.352 -20.849 1.00 92.75 391 PHE A CA 1
ATOM 3062 C C . PHE A 1 391 ? 21.232 17.656 -20.702 1.00 92.75 391 PHE A C 1
ATOM 3064 O O . PHE A 1 391 ? 22.205 18.277 -20.278 1.00 92.75 391 PHE A O 1
ATOM 3071 N N . PHE A 1 392 ? 21.337 16.377 -21.076 1.00 93.50 392 PHE A N 1
ATOM 3072 C CA . PHE A 1 392 ? 22.602 15.647 -20.979 1.00 93.50 392 PHE A CA 1
ATOM 3073 C C . PHE A 1 392 ? 23.631 16.115 -22.014 1.00 93.50 392 PHE A C 1
ATOM 3075 O O . PHE A 1 392 ? 24.824 16.055 -21.731 1.00 93.50 392 PHE A O 1
ATOM 3082 N N . THR A 1 393 ? 23.197 16.629 -23.172 1.00 91.94 393 THR A N 1
ATOM 3083 C CA . THR A 1 393 ? 24.097 17.280 -24.139 1.00 91.94 393 THR A CA 1
ATOM 3084 C C . THR A 1 393 ? 24.722 18.531 -23.525 1.00 91.94 393 THR A C 1
ATOM 3086 O O . THR A 1 393 ? 25.941 18.680 -23.571 1.00 91.94 393 THR A O 1
ATOM 3089 N N . LEU A 1 394 ? 23.918 19.381 -22.879 1.00 90.62 394 LEU A N 1
ATOM 3090 C CA . LEU A 1 394 ? 24.402 20.561 -22.166 1.00 90.62 394 LEU A CA 1
ATOM 3091 C C . LEU A 1 394 ? 25.383 20.171 -21.052 1.00 90.62 394 LEU A C 1
ATOM 3093 O O . LEU A 1 394 ? 26.500 20.679 -21.006 1.00 90.62 394 LEU A O 1
ATOM 3097 N N . MET A 1 395 ? 25.008 19.211 -20.201 1.00 89.12 395 MET A N 1
ATOM 3098 C CA . MET A 1 395 ? 25.843 18.765 -19.078 1.00 89.12 395 MET A CA 1
ATOM 3099 C C . MET A 1 395 ? 27.175 18.156 -19.531 1.00 89.12 395 MET A C 1
ATOM 3101 O O . MET A 1 395 ? 28.213 18.435 -18.933 1.00 89.12 395 MET A O 1
ATOM 3105 N N . ALA A 1 396 ? 27.175 17.373 -20.613 1.00 87.19 396 ALA A N 1
ATOM 3106 C CA . ALA A 1 396 ? 28.394 16.789 -21.169 1.00 87.19 396 ALA A CA 1
ATOM 3107 C C . ALA A 1 396 ? 29.353 17.848 -21.751 1.00 87.19 396 ALA A C 1
ATOM 3109 O O . ALA A 1 396 ? 30.569 17.634 -21.760 1.00 87.19 396 ALA A O 1
ATOM 3110 N N . LEU A 1 397 ? 28.824 18.980 -22.235 1.00 84.38 397 LEU A N 1
ATOM 3111 C CA . LEU A 1 397 ? 29.600 20.058 -22.853 1.00 84.38 397 LEU A CA 1
ATOM 3112 C C . LEU A 1 397 ? 30.082 21.110 -21.842 1.00 84.38 397 LEU A C 1
ATOM 3114 O O . LEU A 1 397 ? 31.238 21.530 -21.912 1.00 84.38 397 LEU A O 1
ATOM 3118 N N . GLU A 1 398 ? 29.224 21.535 -20.914 1.00 77.88 398 GLU A N 1
ATOM 3119 C CA . GLU A 1 398 ? 29.484 22.678 -20.027 1.00 77.88 398 GLU A CA 1
ATOM 3120 C C . GLU A 1 398 ? 30.139 22.288 -18.693 1.00 77.88 398 GLU A C 1
ATOM 3122 O O . GLU A 1 398 ? 31.007 23.010 -18.193 1.00 77.88 398 GLU A O 1
ATOM 3127 N N . ASP A 1 399 ? 29.780 21.140 -18.110 1.00 64.75 399 ASP A N 1
ATOM 3128 C CA . ASP A 1 399 ? 30.209 20.762 -16.758 1.00 64.75 399 ASP A CA 1
ATOM 3129 C C . ASP A 1 399 ? 31.461 19.865 -16.825 1.00 64.75 399 ASP A C 1
ATOM 3131 O O . ASP A 1 399 ? 31.397 18.646 -16.722 1.00 64.75 399 ASP A O 1
ATOM 3135 N N . LYS A 1 400 ? 32.637 20.460 -17.082 1.00 61.12 400 LYS A N 1
ATOM 3136 C CA . LYS A 1 400 ? 33.967 19.794 -17.039 1.00 61.12 400 LYS A CA 1
ATOM 3137 C C . LYS A 1 400 ? 34.046 18.403 -17.712 1.00 61.12 400 LYS A C 1
ATOM 3139 O O . LYS A 1 400 ? 34.718 17.519 -17.181 1.00 61.12 400 LYS A O 1
ATOM 3144 N N . LYS A 1 401 ? 33.429 18.203 -18.884 1.00 64.75 401 LYS A N 1
ATOM 3145 C CA . LYS A 1 401 ? 33.354 16.882 -19.544 1.00 64.75 401 LYS A CA 1
ATOM 3146 C C . LYS A 1 401 ? 32.829 15.807 -18.587 1.00 64.75 401 LYS A C 1
ATOM 3148 O O . LYS A 1 401 ? 33.516 14.814 -18.337 1.00 64.75 401 LYS A O 1
ATOM 3153 N N . ASP A 1 402 ? 31.643 16.025 -18.029 1.00 83.12 402 ASP A N 1
ATOM 3154 C CA . ASP A 1 402 ? 30.969 15.033 -17.198 1.00 83.12 402 ASP A CA 1
ATOM 3155 C C . ASP A 1 402 ? 30.802 13.725 -17.995 1.00 83.12 402 ASP A C 1
ATOM 3157 O O . ASP A 1 402 ? 29.945 13.586 -18.873 1.00 83.12 402 ASP A O 1
ATOM 3161 N N . ALA A 1 403 ? 31.694 12.773 -17.716 1.00 86.81 403 ALA A N 1
ATOM 3162 C CA . ALA A 1 403 ? 31.753 11.497 -18.410 1.00 86.81 403 ALA A CA 1
ATOM 3163 C C . ALA A 1 403 ? 30.500 10.654 -18.139 1.00 86.81 403 ALA A C 1
ATOM 3165 O O . ALA A 1 403 ? 30.090 9.883 -19.005 1.00 86.81 403 ALA A O 1
ATOM 3166 N N . GLU A 1 404 ? 29.866 10.827 -16.972 1.00 90.25 404 GLU A N 1
ATOM 3167 C CA . GLU A 1 404 ? 28.603 10.163 -16.662 1.00 90.25 404 GLU A CA 1
ATOM 3168 C C . GLU A 1 404 ? 27.468 10.742 -17.513 1.00 90.25 404 GLU A C 1
ATOM 3170 O O . GLU A 1 404 ? 26.687 9.974 -18.075 1.00 90.25 404 GLU A O 1
ATOM 3175 N N . ALA A 1 405 ? 27.398 12.068 -17.674 1.00 89.75 405 ALA A N 1
ATOM 3176 C CA . ALA A 1 405 ? 26.404 12.703 -18.542 1.00 89.75 405 ALA A CA 1
ATOM 3177 C C . ALA A 1 405 ? 26.536 12.250 -20.006 1.00 89.75 405 ALA A C 1
ATOM 3179 O O . ALA A 1 405 ? 25.529 11.936 -20.643 1.00 89.75 405 ALA A O 1
ATOM 3180 N N . ALA A 1 406 ? 27.769 12.159 -20.520 1.00 90.12 406 ALA A N 1
ATOM 3181 C CA . ALA A 1 406 ? 28.038 11.667 -21.871 1.00 90.12 406 ALA A CA 1
ATOM 3182 C C . ALA A 1 406 ? 27.613 10.196 -22.047 1.00 90.12 406 ALA A C 1
ATOM 3184 O O . ALA A 1 406 ? 26.925 9.861 -23.009 1.00 90.12 406 ALA A O 1
ATOM 3185 N N . GLU A 1 407 ? 27.941 9.327 -21.086 1.00 92.31 407 GLU A N 1
ATOM 3186 C CA . GLU A 1 407 ? 27.530 7.919 -21.129 1.00 92.31 407 GLU A CA 1
ATOM 3187 C C . GLU A 1 407 ? 25.999 7.765 -21.066 1.00 92.31 407 GLU A C 1
ATOM 3189 O O . GLU A 1 407 ? 25.415 6.964 -21.800 1.00 92.31 407 GLU A O 1
ATOM 3194 N N . LEU A 1 408 ? 25.320 8.542 -20.213 1.00 93.19 408 LEU A N 1
ATOM 3195 C CA . LEU A 1 408 ? 23.858 8.526 -20.114 1.00 93.19 408 LEU A CA 1
ATOM 3196 C C . LEU A 1 408 ? 23.192 9.017 -21.401 1.00 93.19 408 LEU A C 1
ATOM 3198 O O . LEU A 1 408 ? 22.176 8.450 -21.811 1.00 93.19 408 LEU A O 1
ATOM 3202 N N . LEU A 1 409 ? 23.776 10.017 -22.063 1.00 93.25 409 LEU A N 1
ATOM 3203 C CA . LEU A 1 409 ? 23.320 10.494 -23.364 1.00 93.25 409 LEU A CA 1
ATOM 3204 C C . LEU A 1 409 ? 23.422 9.404 -24.438 1.00 93.25 409 LEU A C 1
ATOM 3206 O O . LEU A 1 409 ? 22.460 9.186 -25.179 1.00 93.25 409 LEU A O 1
ATOM 3210 N N . ASP A 1 410 ? 24.544 8.684 -24.491 1.00 91.50 410 ASP A N 1
ATOM 3211 C CA . ASP A 1 410 ? 24.745 7.579 -25.434 1.00 91.50 410 ASP A CA 1
ATOM 3212 C C . ASP A 1 410 ? 23.732 6.450 -25.199 1.00 91.50 410 ASP A C 1
ATOM 3214 O O . ASP A 1 410 ? 23.137 5.923 -26.144 1.00 91.50 410 ASP A O 1
ATOM 3218 N N . LEU A 1 411 ? 23.460 6.117 -23.934 1.00 92.25 411 LEU A N 1
ATOM 3219 C CA . LEU A 1 411 ? 22.443 5.129 -23.573 1.00 92.25 411 LEU A CA 1
ATOM 3220 C C . LEU A 1 411 ? 21.019 5.592 -23.938 1.00 92.25 411 LEU A C 1
ATOM 3222 O O . LEU A 1 411 ? 20.228 4.778 -24.413 1.00 92.25 411 LEU A O 1
ATOM 3226 N N . LEU A 1 412 ? 20.688 6.879 -23.768 1.00 91.94 412 LEU A N 1
ATOM 3227 C CA . LEU A 1 412 ? 19.392 7.455 -24.167 1.00 91.94 412 LEU A CA 1
ATOM 3228 C C . LEU A 1 412 ? 19.198 7.503 -25.689 1.00 91.94 412 LEU A C 1
ATOM 3230 O O . LEU A 1 412 ? 18.062 7.470 -26.173 1.00 91.94 412 LEU A O 1
ATOM 3234 N N . ARG A 1 413 ? 20.292 7.616 -26.449 1.00 90.50 413 ARG A N 1
ATOM 3235 C CA . ARG A 1 413 ? 20.291 7.589 -27.920 1.00 90.50 413 ARG A CA 1
ATOM 3236 C C . ARG A 1 413 ? 20.314 6.170 -28.487 1.00 90.50 413 ARG A C 1
ATOM 3238 O O . ARG A 1 413 ? 19.985 5.991 -29.655 1.00 90.50 413 ARG A O 1
ATOM 3245 N N . ASN A 1 414 ? 20.647 5.164 -27.680 1.00 89.25 414 ASN A N 1
ATOM 3246 C CA . ASN A 1 414 ? 20.731 3.783 -28.132 1.00 89.25 414 ASN A CA 1
ATOM 3247 C C . ASN A 1 414 ? 19.338 3.229 -28.536 1.00 89.25 414 ASN A C 1
ATOM 3249 O O . ASN A 1 414 ? 18.443 3.128 -27.686 1.00 89.25 414 ASN A O 1
ATOM 3253 N N . PRO A 1 415 ? 19.144 2.812 -29.803 1.00 87.25 415 PRO A N 1
ATOM 3254 C CA . PRO A 1 415 ? 17.842 2.368 -30.304 1.00 87.25 415 PRO A CA 1
ATOM 3255 C C . PRO A 1 415 ? 17.364 1.055 -29.668 1.00 87.25 415 PRO A C 1
ATOM 3257 O O . PRO A 1 415 ? 16.166 0.871 -29.470 1.00 87.25 415 PRO A O 1
ATOM 3260 N N . ILE A 1 416 ? 18.277 0.171 -29.255 1.00 87.19 416 ILE A N 1
ATOM 3261 C CA . ILE A 1 416 ? 17.940 -1.096 -28.588 1.00 87.19 416 ILE A CA 1
ATOM 3262 C C . ILE A 1 416 ? 17.447 -0.837 -27.166 1.00 87.19 416 ILE A C 1
ATOM 3264 O O . ILE A 1 416 ? 16.481 -1.452 -26.711 1.00 87.19 416 ILE A O 1
ATOM 3268 N N . ILE A 1 417 ? 18.074 0.095 -26.444 1.00 90.25 417 ILE A N 1
ATOM 3269 C CA . ILE A 1 417 ? 17.589 0.505 -25.119 1.00 90.25 417 ILE A CA 1
ATOM 3270 C C . ILE A 1 417 ? 16.220 1.172 -25.253 1.00 90.25 417 ILE A C 1
ATOM 3272 O O . ILE A 1 417 ? 15.312 0.861 -24.484 1.00 90.25 417 ILE A O 1
ATOM 3276 N N . HIS A 1 418 ? 16.040 2.025 -26.262 1.00 91.06 418 HIS A N 1
ATOM 3277 C CA . HIS A 1 418 ? 14.749 2.638 -26.555 1.00 91.06 418 HIS A CA 1
ATOM 3278 C C . HIS A 1 418 ? 13.657 1.592 -26.844 1.00 91.06 418 HIS A C 1
ATOM 3280 O O . HIS A 1 418 ? 12.582 1.656 -26.247 1.00 91.06 418 HIS A O 1
ATOM 3286 N N . ALA A 1 419 ? 13.951 0.585 -27.671 1.00 89.88 419 ALA A N 1
ATOM 3287 C CA . ALA A 1 419 ? 13.051 -0.532 -27.951 1.00 89.88 419 ALA A CA 1
ATOM 3288 C C . ALA A 1 419 ? 12.682 -1.318 -26.675 1.00 89.88 419 ALA A C 1
ATOM 3290 O O . ALA A 1 419 ? 11.506 -1.590 -26.434 1.00 89.88 419 ALA A O 1
ATOM 3291 N N . ASN A 1 420 ? 13.656 -1.604 -25.799 1.00 90.62 420 ASN A N 1
ATOM 3292 C CA . ASN A 1 420 ? 13.405 -2.237 -24.496 1.00 90.62 420 ASN A CA 1
ATOM 3293 C C . ASN A 1 420 ? 12.498 -1.388 -23.589 1.00 90.62 420 ASN A C 1
ATOM 3295 O O . ASN A 1 420 ? 11.610 -1.917 -22.921 1.00 90.62 420 ASN A O 1
ATOM 3299 N N . LEU A 1 421 ? 12.706 -0.070 -23.549 1.00 92.12 421 LEU A N 1
ATOM 3300 C CA . LEU A 1 421 ? 11.881 0.843 -22.755 1.00 92.12 421 LEU A CA 1
ATOM 3301 C C . LEU A 1 421 ? 10.440 0.896 -23.280 1.00 92.12 421 LEU A C 1
ATOM 3303 O O . LEU A 1 421 ? 9.504 0.881 -22.482 1.00 92.12 421 LEU A O 1
ATOM 3307 N N . LEU A 1 422 ? 10.243 0.910 -24.602 1.00 91.69 422 LEU A N 1
ATOM 3308 C CA . LEU A 1 422 ? 8.912 0.851 -25.216 1.00 91.69 422 LEU A CA 1
ATOM 3309 C C . LEU A 1 422 ? 8.197 -0.464 -24.891 1.00 91.69 422 LEU A C 1
ATOM 3311 O O . LEU A 1 422 ? 7.022 -0.446 -24.516 1.00 91.69 422 LEU A O 1
ATOM 3315 N N . PHE A 1 423 ? 8.920 -1.586 -24.950 1.00 90.12 423 PHE A N 1
ATOM 3316 C CA . PHE A 1 423 ? 8.409 -2.881 -24.511 1.00 90.12 423 PHE A CA 1
ATOM 3317 C C . PHE A 1 423 ? 7.981 -2.837 -23.035 1.00 90.12 423 PHE A C 1
ATOM 3319 O O . PHE A 1 423 ? 6.844 -3.174 -22.713 1.00 90.12 423 PHE A O 1
ATOM 3326 N N . LEU A 1 424 ? 8.839 -2.339 -22.136 1.00 90.94 424 LEU A N 1
ATOM 3327 C CA . LEU A 1 424 ? 8.525 -2.208 -20.709 1.00 90.94 424 LEU A CA 1
ATOM 3328 C C . LEU A 1 424 ? 7.320 -1.294 -20.442 1.00 90.94 424 LEU A C 1
ATOM 3330 O O . LEU A 1 424 ? 6.474 -1.644 -19.617 1.00 90.94 424 LEU A O 1
ATOM 3334 N N . LYS A 1 425 ? 7.208 -0.153 -21.142 1.00 91.06 425 LYS A N 1
ATOM 3335 C CA . LYS A 1 425 ? 6.056 0.763 -21.046 1.00 91.06 425 LYS A CA 1
ATOM 3336 C C . LYS A 1 425 ? 4.761 0.013 -21.340 1.00 91.06 425 LYS A C 1
ATOM 3338 O O . LYS A 1 425 ? 3.811 0.094 -20.566 1.00 91.06 425 LYS A O 1
ATOM 3343 N N . TYR A 1 426 ? 4.738 -0.760 -22.421 1.00 89.25 426 TYR A N 1
ATOM 3344 C CA . TYR A 1 426 ? 3.541 -1.479 -22.831 1.00 89.25 426 TYR A CA 1
ATOM 3345 C C . TYR A 1 426 ? 3.240 -2.703 -21.952 1.00 89.25 426 TYR A C 1
ATOM 3347 O O . TYR A 1 426 ? 2.085 -2.911 -21.594 1.00 89.25 426 TYR A O 1
ATOM 3355 N N . THR A 1 427 ? 4.237 -3.496 -21.552 1.00 87.94 427 THR A N 1
ATOM 3356 C CA . THR A 1 427 ? 4.015 -4.719 -20.757 1.00 87.94 427 THR A CA 1
ATOM 3357 C C . THR A 1 427 ? 3.640 -4.402 -19.309 1.00 87.94 427 THR A C 1
ATOM 3359 O O . THR A 1 427 ? 2.680 -4.958 -18.765 1.00 87.94 427 THR A O 1
ATOM 3362 N N . LEU A 1 428 ? 4.371 -3.490 -18.657 1.00 89.06 428 LEU A N 1
ATOM 3363 C CA . LEU A 1 428 ? 4.188 -3.218 -17.228 1.00 89.06 428 LEU A CA 1
ATOM 3364 C C . LEU A 1 428 ? 2.853 -2.524 -16.919 1.00 89.06 428 LEU A C 1
ATOM 3366 O O . LEU A 1 428 ? 2.347 -2.655 -15.803 1.00 89.06 428 LEU A O 1
ATOM 3370 N N . GLN A 1 429 ? 2.233 -1.847 -17.894 1.00 88.06 429 GLN A N 1
ATOM 3371 C CA . GLN A 1 429 ? 0.919 -1.225 -17.701 1.00 88.06 429 GLN A CA 1
ATOM 3372 C C . GLN A 1 429 ? -0.149 -2.253 -17.286 1.00 88.06 429 GLN A C 1
ATOM 3374 O O . GLN A 1 429 ? -1.041 -1.936 -16.500 1.00 88.06 429 GLN A O 1
ATOM 3379 N N . TYR A 1 430 ? -0.068 -3.488 -17.799 1.00 87.25 430 TYR A N 1
ATOM 3380 C CA . TYR A 1 430 ? -1.047 -4.531 -17.503 1.00 87.25 430 TYR A CA 1
ATOM 3381 C C . TYR A 1 430 ? -0.900 -5.029 -16.063 1.00 87.25 430 TYR A C 1
ATOM 3383 O O . TYR A 1 430 ? -1.902 -5.225 -15.378 1.00 87.25 430 TYR A O 1
ATOM 3391 N N . PHE A 1 431 ? 0.340 -5.164 -15.579 1.00 88.00 431 PHE A N 1
ATOM 3392 C CA . PHE A 1 431 ? 0.607 -5.470 -14.173 1.00 88.00 431 PHE A CA 1
ATOM 3393 C C . PHE A 1 431 ? 0.088 -4.356 -13.254 1.00 88.00 431 PHE A C 1
ATOM 3395 O O . PHE A 1 431 ? -0.552 -4.645 -12.248 1.00 88.00 431 PHE A O 1
ATOM 3402 N N . ASN A 1 432 ? 0.280 -3.085 -13.624 1.00 87.25 432 ASN A N 1
ATOM 3403 C CA . ASN A 1 432 ? -0.240 -1.955 -12.849 1.00 87.25 432 ASN A CA 1
ATOM 3404 C C . ASN A 1 432 ? -1.768 -1.929 -12.782 1.00 87.25 432 ASN A C 1
ATOM 3406 O O . ASN A 1 432 ? -2.317 -1.669 -11.716 1.00 87.25 432 ASN A O 1
ATOM 3410 N N . LYS A 1 433 ? -2.458 -2.218 -13.894 1.00 87.94 433 LYS A N 1
ATOM 3411 C CA . LYS A 1 433 ? -3.928 -2.307 -13.924 1.00 87.94 433 LYS A CA 1
ATOM 3412 C C . LYS A 1 433 ? -4.442 -3.416 -13.008 1.00 87.94 433 LYS A C 1
ATOM 3414 O O . LYS A 1 433 ? -5.383 -3.194 -12.254 1.00 87.94 433 LYS A O 1
ATOM 3419 N N . MET A 1 434 ? -3.808 -4.588 -13.052 1.00 87.44 434 MET A N 1
ATOM 3420 C CA . MET A 1 434 ? -4.147 -5.708 -12.173 1.00 87.44 434 MET A CA 1
ATOM 3421 C C . MET A 1 434 ? -3.902 -5.363 -10.698 1.00 87.44 434 MET A C 1
ATOM 3423 O O . MET A 1 434 ? -4.770 -5.606 -9.866 1.00 87.44 434 MET A O 1
ATOM 3427 N N . ASN A 1 435 ? -2.762 -4.750 -10.375 1.00 87.56 435 ASN A N 1
ATOM 3428 C CA . ASN A 1 435 ? -2.465 -4.324 -9.010 1.00 87.56 435 ASN A CA 1
ATOM 3429 C C . ASN A 1 435 ? -3.464 -3.290 -8.496 1.00 87.56 435 ASN A C 1
ATOM 3431 O O . ASN A 1 435 ? -3.989 -3.465 -7.406 1.00 87.56 435 ASN A O 1
ATOM 3435 N N . ALA A 1 436 ? -3.773 -2.263 -9.291 1.00 87.75 436 ALA A N 1
ATOM 3436 C CA . ALA A 1 436 ? -4.761 -1.256 -8.918 1.00 87.75 436 ALA A CA 1
ATOM 3437 C C . ALA A 1 436 ? -6.132 -1.886 -8.621 1.00 87.75 436 ALA A C 1
ATOM 3439 O O . ALA A 1 436 ? -6.788 -1.482 -7.669 1.00 87.75 436 ALA A O 1
ATOM 3440 N N . LEU A 1 437 ? -6.532 -2.912 -9.384 1.00 89.56 437 LEU A N 1
ATOM 3441 C CA . LEU A 1 437 ? -7.790 -3.630 -9.171 1.00 89.56 437 LEU A CA 1
ATOM 3442 C C . LEU A 1 437 ? -7.811 -4.453 -7.873 1.00 89.56 437 LEU A C 1
ATOM 3444 O O . LEU A 1 437 ? -8.852 -4.538 -7.238 1.00 89.56 437 LEU A O 1
ATOM 3448 N N . PHE A 1 438 ? -6.695 -5.073 -7.480 1.00 88.69 438 PHE A N 1
ATOM 3449 C CA . PHE A 1 438 ? -6.614 -5.861 -6.238 1.00 88.69 438 PHE A CA 1
ATOM 3450 C C . PHE A 1 438 ? -6.175 -5.045 -5.013 1.00 88.69 438 PHE A C 1
ATOM 3452 O O . PHE A 1 438 ? -6.080 -5.600 -3.922 1.00 88.69 438 PHE A O 1
ATOM 3459 N N . GLN A 1 439 ? -5.912 -3.748 -5.186 1.00 87.06 439 GLN A N 1
ATOM 3460 C CA . GLN A 1 439 ? -5.648 -2.782 -4.113 1.00 87.06 439 GLN A CA 1
ATOM 3461 C C . GLN A 1 439 ? -6.868 -1.913 -3.783 1.00 87.06 439 GLN A C 1
ATOM 3463 O O . GLN A 1 439 ? -6.768 -1.026 -2.940 1.00 87.06 439 GLN A O 1
ATOM 3468 N N . THR A 1 440 ? -8.006 -2.136 -4.446 1.00 87.44 440 THR A N 1
ATOM 3469 C CA . THR A 1 440 ? -9.265 -1.478 -4.087 1.00 87.44 440 THR A CA 1
ATOM 3470 C C . THR A 1 440 ? -9.741 -1.926 -2.708 1.00 87.44 440 THR A C 1
ATOM 3472 O O . THR A 1 440 ? -9.428 -3.029 -2.268 1.00 87.44 440 THR A O 1
ATOM 3475 N N . GLU A 1 441 ? -10.579 -1.113 -2.072 1.00 82.75 441 GLU A N 1
ATOM 3476 C CA . GLU A 1 441 ? -11.223 -1.458 -0.795 1.00 82.75 441 GLU A CA 1
ATOM 3477 C C . GLU A 1 441 ? -12.260 -2.591 -0.937 1.00 82.75 441 GLU A C 1
ATOM 3479 O O . GLU A 1 441 ? -12.580 -3.275 0.037 1.00 82.75 441 GLU A O 1
ATOM 3484 N N . ASP A 1 442 ? -12.747 -2.831 -2.161 1.00 85.94 442 ASP A N 1
ATOM 3485 C CA . ASP A 1 442 ? -13.709 -3.888 -2.469 1.00 85.94 442 ASP A CA 1
ATOM 3486 C C . ASP A 1 442 ? -13.130 -5.302 -2.288 1.00 85.94 442 ASP A C 1
ATOM 3488 O O . ASP A 1 442 ? -12.003 -5.621 -2.678 1.00 85.94 442 ASP A O 1
ATOM 3492 N N . ILE A 1 443 ? -13.966 -6.218 -1.790 1.00 86.25 443 ILE A N 1
ATOM 3493 C CA . ILE A 1 443 ? -13.596 -7.624 -1.581 1.00 86.25 443 ILE A CA 1
ATOM 3494 C C . ILE A 1 443 ? -13.678 -8.394 -2.908 1.00 86.25 443 ILE A C 1
ATOM 3496 O O . ILE A 1 443 ? -14.727 -8.890 -3.326 1.00 86.25 443 ILE A O 1
ATOM 3500 N N . MET A 1 444 ? -12.529 -8.533 -3.571 1.00 87.38 444 MET A N 1
ATOM 3501 C CA . MET A 1 444 ? -12.439 -8.980 -4.972 1.00 87.38 444 MET A CA 1
ATOM 3502 C C . MET A 1 444 ? -11.885 -10.401 -5.165 1.00 87.38 444 MET A C 1
ATOM 3504 O O . MET A 1 444 ? -11.607 -10.812 -6.293 1.00 87.38 444 MET A O 1
ATOM 3508 N N . ILE A 1 445 ? -11.766 -11.199 -4.096 1.00 86.81 445 ILE A N 1
ATOM 3509 C CA . ILE A 1 445 ? -11.193 -12.559 -4.164 1.00 86.81 445 ILE A CA 1
ATOM 3510 C C . ILE A 1 445 ? -11.922 -13.471 -5.166 1.00 86.81 445 ILE A C 1
ATOM 3512 O O . ILE A 1 445 ? -11.294 -14.259 -5.870 1.00 86.81 445 ILE A O 1
ATOM 3516 N N . HIS A 1 446 ? -13.240 -13.305 -5.303 1.00 89.44 446 HIS A N 1
ATOM 3517 C CA . HIS A 1 446 ? -14.071 -14.062 -6.240 1.00 89.44 446 HIS A CA 1
ATOM 3518 C C . HIS A 1 446 ? -13.714 -13.798 -7.715 1.00 89.44 446 HIS A C 1
ATOM 3520 O O . HIS A 1 446 ? -13.918 -14.671 -8.555 1.00 89.44 446 HIS A O 1
ATOM 3526 N N . LYS A 1 447 ? -13.132 -12.632 -8.032 1.00 91.25 447 LYS A N 1
ATOM 3527 C CA . LYS A 1 447 ? -12.690 -12.270 -9.390 1.00 91.25 447 LYS A CA 1
ATOM 3528 C C . LYS A 1 447 ? -11.254 -12.685 -9.689 1.00 91.25 447 LYS A C 1
ATOM 3530 O O . LYS A 1 447 ? -10.845 -12.622 -10.846 1.00 91.25 447 LYS A O 1
ATOM 3535 N N . LEU A 1 448 ? -10.487 -13.124 -8.685 1.00 90.12 448 LEU A N 1
ATOM 3536 C CA . LEU A 1 448 ? -9.054 -13.394 -8.827 1.00 90.12 448 LEU A CA 1
ATOM 3537 C C . LEU A 1 448 ? -8.751 -14.324 -10.004 1.00 90.12 448 LEU A C 1
ATOM 3539 O O . LEU A 1 448 ? -7.927 -13.998 -10.858 1.00 90.12 448 LEU A O 1
ATOM 3543 N N . LYS A 1 449 ? -9.454 -15.457 -10.080 1.00 89.50 449 LYS A N 1
ATOM 3544 C CA . LYS A 1 449 ? -9.264 -16.450 -11.145 1.00 89.50 449 LYS A CA 1
ATOM 3545 C C . LYS A 1 449 ? -9.579 -15.883 -12.530 1.00 89.50 449 LYS A C 1
ATOM 3547 O O . LYS A 1 449 ? -8.777 -16.036 -13.447 1.00 89.50 449 LYS A O 1
ATOM 3552 N N . GLU A 1 450 ? -10.734 -15.242 -12.684 1.00 90.94 450 GLU A N 1
ATOM 3553 C CA . GLU A 1 450 ? -11.187 -14.691 -13.965 1.00 90.94 450 GLU A CA 1
ATOM 3554 C C . GLU A 1 450 ? -10.248 -13.593 -14.472 1.00 90.94 450 GLU A C 1
ATOM 3556 O O . GLU A 1 450 ? -9.804 -13.638 -15.622 1.00 90.94 450 GLU A O 1
ATOM 3561 N N . VAL A 1 451 ? -9.891 -12.646 -13.601 1.00 90.00 451 VAL A N 1
ATOM 3562 C CA . VAL A 1 451 ? -8.987 -11.538 -13.927 1.00 90.00 451 VAL A CA 1
ATOM 3563 C C . VAL A 1 451 ? -7.603 -12.066 -14.285 1.00 90.00 451 VAL A C 1
ATOM 3565 O O . VAL A 1 451 ? -7.046 -11.647 -15.294 1.00 90.00 451 VAL A O 1
ATOM 3568 N N . SER A 1 452 ? -7.067 -13.023 -13.521 1.00 88.19 452 SER A N 1
ATOM 3569 C CA . SER A 1 452 ? -5.730 -13.587 -13.772 1.00 88.19 452 SER A CA 1
ATOM 3570 C C . SER A 1 452 ? -5.671 -14.332 -15.109 1.00 88.19 452 SER A C 1
ATOM 3572 O O . SER A 1 452 ? -4.720 -14.172 -15.872 1.00 88.19 452 SER A O 1
ATOM 3574 N N . LEU A 1 453 ? -6.709 -15.114 -15.434 1.00 85.94 453 LEU A N 1
ATOM 3575 C CA . LEU A 1 453 ? -6.807 -15.809 -16.719 1.00 85.94 453 LEU A CA 1
ATOM 3576 C C . LEU A 1 453 ? -6.979 -14.835 -17.884 1.00 85.94 453 LEU A C 1
ATOM 3578 O O . LEU A 1 453 ? -6.372 -15.025 -18.936 1.00 85.94 453 LEU A O 1
ATOM 3582 N N . THR A 1 454 ? -7.794 -13.797 -17.709 1.00 86.50 454 THR A N 1
ATOM 3583 C CA . THR A 1 454 ? -7.996 -12.757 -18.726 1.00 86.50 454 THR A CA 1
ATOM 3584 C C . THR A 1 454 ? -6.704 -11.995 -18.983 1.00 86.50 454 THR A C 1
ATOM 3586 O O . THR A 1 454 ? -6.321 -11.805 -20.133 1.00 86.50 454 THR A O 1
ATOM 3589 N N . TYR A 1 455 ? -5.995 -11.630 -17.919 1.00 86.06 455 TYR A N 1
ATOM 3590 C CA . TYR A 1 455 ? -4.689 -10.992 -17.980 1.00 86.06 455 TYR A CA 1
ATOM 3591 C C . TYR A 1 455 ? -3.661 -11.860 -18.720 1.00 86.06 455 TYR A C 1
ATOM 3593 O O . TYR A 1 455 ? -3.012 -11.381 -19.650 1.00 86.06 455 TYR A O 1
ATOM 3601 N N . LEU A 1 456 ? -3.562 -13.149 -18.374 1.00 83.56 456 LEU A N 1
ATOM 3602 C CA . LEU A 1 456 ? -2.658 -14.077 -19.053 1.00 83.56 456 LEU A CA 1
ATOM 3603 C C . LEU A 1 456 ? -3.000 -14.193 -20.544 1.00 83.56 456 LEU A C 1
ATOM 3605 O O . LEU A 1 456 ? -2.114 -14.089 -21.386 1.00 83.56 456 LEU A O 1
ATOM 3609 N N . LYS A 1 457 ? -4.287 -14.335 -20.883 1.00 81.44 457 LYS A N 1
ATOM 3610 C CA . LYS A 1 457 ? -4.748 -14.374 -22.279 1.00 81.44 457 LYS A CA 1
ATOM 3611 C C . LYS A 1 457 ? -4.399 -13.097 -23.039 1.00 81.44 457 LYS A C 1
ATOM 3613 O O . LYS A 1 457 ? -3.951 -13.203 -24.172 1.00 81.44 457 LYS A O 1
ATOM 3618 N N . GLN A 1 458 ? -4.580 -11.921 -22.435 1.00 82.69 458 GLN A N 1
ATOM 3619 C CA . GLN A 1 458 ? -4.235 -10.639 -23.058 1.00 82.69 458 GLN A CA 1
ATOM 3620 C C . GLN A 1 458 ? -2.733 -10.529 -23.325 1.00 82.69 458 GLN A C 1
ATOM 3622 O O . GLN A 1 458 ? -2.338 -10.163 -24.428 1.00 82.69 458 GLN A O 1
ATOM 3627 N N . LEU A 1 459 ? -1.890 -10.899 -22.355 1.00 81.56 459 LEU A N 1
ATOM 3628 C CA . LEU A 1 459 ? -0.445 -10.961 -22.576 1.00 81.56 459 LEU A CA 1
ATOM 3629 C C . LEU A 1 459 ? -0.104 -11.923 -23.718 1.00 81.56 459 LEU A C 1
ATOM 3631 O O . LEU A 1 459 ? 0.603 -11.542 -24.644 1.00 81.56 459 LEU A O 1
ATOM 3635 N N . CYS A 1 460 ? -0.644 -13.142 -23.698 1.00 78.62 460 CYS A N 1
ATOM 3636 C CA . CYS A 1 460 ? -0.410 -14.112 -24.763 1.00 78.62 460 CYS A CA 1
ATOM 3637 C C . CYS A 1 460 ? -0.863 -13.578 -26.129 1.00 78.62 460 CYS A C 1
ATOM 3639 O O . CYS A 1 460 ? -0.113 -13.684 -27.086 1.00 78.62 460 CYS A O 1
ATOM 3641 N N . GLN A 1 461 ? -2.037 -12.955 -26.234 1.00 78.12 461 GLN A N 1
ATOM 3642 C CA . GLN A 1 461 ? -2.547 -12.377 -27.487 1.00 78.12 461 GLN A CA 1
ATOM 3643 C C . GLN A 1 461 ? -1.657 -11.269 -28.051 1.00 78.12 461 GLN A C 1
ATOM 3645 O O . GLN A 1 461 ? -1.579 -11.114 -29.267 1.00 78.12 461 GLN A O 1
ATOM 3650 N N . ASN A 1 462 ? -0.994 -10.508 -27.181 1.00 79.00 462 ASN A N 1
ATOM 3651 C CA . ASN A 1 462 ? -0.127 -9.415 -27.601 1.00 79.00 462 ASN A CA 1
ATOM 3652 C C . ASN A 1 462 ? 1.202 -9.899 -28.186 1.00 79.00 462 ASN A C 1
ATOM 3654 O O . ASN A 1 462 ? 1.764 -9.206 -29.026 1.00 79.00 462 ASN A O 1
ATOM 3658 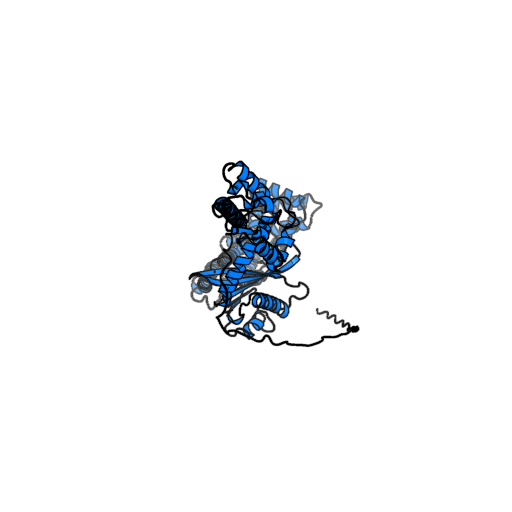N N . TYR A 1 463 ? 1.705 -11.053 -27.738 1.00 78.19 463 TYR A N 1
ATOM 3659 C CA . TYR A 1 463 ? 3.063 -11.508 -28.057 1.00 78.19 463 TYR A CA 1
ATOM 3660 C C . TYR A 1 463 ? 3.110 -12.822 -28.846 1.00 78.19 463 TYR A C 1
ATOM 3662 O O . TYR A 1 463 ? 4.085 -13.089 -29.544 1.00 78.19 463 TYR A O 1
ATOM 3670 N N . MET A 1 464 ? 2.060 -13.641 -28.776 1.00 74.94 464 MET A N 1
ATOM 3671 C CA . MET A 1 464 ? 1.983 -14.960 -29.406 1.00 74.94 464 MET A CA 1
ATOM 3672 C C . MET A 1 464 ? 1.093 -14.933 -30.647 1.00 74.94 464 MET A C 1
ATOM 3674 O O . MET A 1 464 ? 0.109 -14.196 -30.730 1.00 74.94 464 MET A O 1
ATOM 3678 N N . ARG A 1 465 ? 1.401 -15.800 -31.616 1.00 68.06 465 ARG A N 1
ATOM 3679 C CA . ARG A 1 465 ? 0.573 -15.957 -32.816 1.00 68.06 465 ARG A CA 1
ATOM 3680 C C . ARG A 1 465 ? -0.790 -16.585 -32.480 1.00 68.06 465 ARG A C 1
ATOM 3682 O O . ARG A 1 465 ? -0.845 -17.486 -31.637 1.00 68.06 465 ARG A O 1
ATOM 3689 N N . PRO A 1 466 ? -1.875 -16.218 -33.197 1.00 67.00 466 PRO A N 1
ATOM 3690 C CA . PRO A 1 466 ? -3.226 -16.718 -32.925 1.00 67.00 466 PRO A CA 1
ATOM 3691 C C . PRO A 1 466 ? -3.354 -18.243 -32.881 1.00 67.00 466 PRO A C 1
ATOM 3693 O O . PRO A 1 466 ? -4.121 -18.782 -32.088 1.00 67.00 466 PRO A O 1
ATOM 3696 N N . ASN A 1 467 ? -2.554 -18.938 -33.690 1.00 66.38 467 ASN A N 1
ATOM 3697 C CA . ASN A 1 467 ? -2.591 -20.393 -33.832 1.00 66.38 467 ASN A CA 1
ATOM 3698 C C . ASN A 1 467 ? -2.100 -21.146 -32.578 1.00 66.38 467 ASN A C 1
ATOM 3700 O O . ASN A 1 467 ? -2.365 -22.337 -32.456 1.00 66.38 467 ASN A O 1
ATOM 3704 N N . VAL A 1 468 ? -1.414 -20.468 -31.646 1.00 64.06 468 VAL A N 1
ATOM 3705 C CA . VAL A 1 468 ? -0.848 -21.058 -30.412 1.00 64.06 468 VAL A CA 1
ATOM 3706 C C . VAL A 1 468 ? -1.674 -20.698 -29.161 1.00 64.06 468 VAL A C 1
ATOM 3708 O O . VAL A 1 468 ? -1.521 -21.297 -28.099 1.00 64.06 468 VAL A O 1
ATOM 3711 N N . LEU A 1 469 ? -2.629 -19.766 -29.288 1.00 62.50 469 LEU A N 1
ATOM 3712 C CA . LEU A 1 469 ? -3.521 -19.317 -28.209 1.00 62.50 469 LEU A CA 1
ATOM 3713 C C . LEU A 1 469 ? -4.521 -20.357 -27.650 1.00 62.50 469 LEU A C 1
ATOM 3715 O O . LEU A 1 469 ? -4.967 -20.164 -26.517 1.00 62.50 469 LEU A O 1
ATOM 3719 N N . PRO A 1 470 ? -4.922 -21.439 -28.351 1.00 60.59 470 PRO A N 1
ATOM 3720 C CA . PRO A 1 470 ? -5.832 -22.431 -27.764 1.00 60.59 470 PRO A CA 1
ATOM 3721 C C . PRO A 1 470 ? -5.239 -23.184 -26.560 1.00 60.59 470 PRO A C 1
ATOM 3723 O O . PRO A 1 470 ? -5.988 -23.676 -25.718 1.00 60.59 470 PRO A O 1
ATOM 3726 N N . SER A 1 471 ? -3.906 -23.231 -26.446 1.00 56.38 471 SER A N 1
ATOM 3727 C CA . SER A 1 471 ? -3.159 -24.066 -25.493 1.00 56.38 471 SER A CA 1
ATOM 3728 C C . SER A 1 471 ? -2.475 -23.260 -24.381 1.00 56.38 471 SER A C 1
ATOM 3730 O O . SER A 1 471 ? -1.460 -23.690 -23.851 1.00 56.38 471 SER A O 1
ATOM 3732 N N . VAL A 1 472 ? -3.004 -22.090 -23.997 1.00 55.28 472 VAL A N 1
ATOM 3733 C CA . VAL A 1 472 ? -2.370 -21.142 -23.040 1.00 55.28 472 VAL A CA 1
ATOM 3734 C C . VAL A 1 472 ? -2.049 -21.750 -21.659 1.00 55.28 472 VAL A C 1
ATOM 3736 O O . VAL A 1 472 ? -1.258 -21.189 -20.909 1.00 55.28 472 VAL A O 1
ATOM 3739 N N . VAL A 1 473 ? -2.619 -22.908 -21.309 1.00 55.41 473 VAL A N 1
ATOM 3740 C CA . VAL A 1 473 ? -2.286 -23.638 -20.068 1.00 55.41 473 VAL A CA 1
ATOM 3741 C C . VAL A 1 473 ? -0.936 -24.375 -20.169 1.00 55.41 473 VAL A C 1
ATOM 3743 O O . VAL A 1 473 ? -0.283 -24.611 -19.158 1.00 55.41 473 VAL A O 1
ATOM 3746 N N . THR A 1 474 ? -0.485 -24.685 -21.383 1.00 53.69 474 THR A N 1
ATOM 3747 C CA . THR A 1 474 ? 0.782 -25.349 -21.715 1.00 53.69 474 THR A CA 1
ATOM 3748 C C . THR A 1 474 ? 1.524 -24.472 -22.724 1.00 53.69 474 THR A C 1
ATOM 3750 O O . THR A 1 474 ? 1.472 -24.711 -23.928 1.00 53.69 474 THR A O 1
ATOM 3753 N N . ILE A 1 475 ? 2.126 -23.381 -22.245 1.00 54.84 475 ILE A N 1
ATOM 3754 C CA . ILE A 1 475 ? 2.851 -22.421 -23.087 1.00 54.84 475 ILE A CA 1
ATOM 3755 C C . ILE A 1 475 ? 4.159 -23.071 -23.552 1.00 54.84 475 ILE A C 1
ATOM 3757 O O . ILE A 1 475 ? 5.156 -23.027 -22.838 1.00 54.84 475 ILE A O 1
ATOM 3761 N N . ASP A 1 476 ? 4.143 -23.665 -24.741 1.00 52.78 476 ASP A N 1
ATOM 3762 C CA . ASP A 1 476 ? 5.340 -24.092 -25.467 1.00 52.78 476 ASP A CA 1
ATOM 3763 C C . ASP A 1 476 ? 5.337 -23.360 -26.816 1.00 52.78 476 ASP A C 1
ATOM 3765 O O . ASP A 1 476 ? 4.621 -23.731 -27.749 1.00 52.78 476 ASP A O 1
ATOM 3769 N N . VAL A 1 477 ? 6.010 -22.205 -26.866 1.00 57.16 477 VAL A N 1
ATOM 3770 C CA . VAL A 1 477 ? 6.001 -21.293 -28.022 1.00 57.16 477 VAL A CA 1
ATOM 3771 C C . VAL A 1 477 ? 7.430 -21.135 -28.538 1.00 57.16 477 VAL A C 1
ATOM 3773 O O . VAL A 1 477 ? 8.313 -20.818 -27.738 1.00 57.16 477 VAL A O 1
ATOM 3776 N N . PRO A 1 478 ? 7.671 -21.277 -29.854 1.00 58.78 478 PRO A N 1
ATOM 3777 C CA . PRO A 1 478 ? 8.956 -20.934 -30.456 1.00 58.78 478 PRO A CA 1
ATOM 3778 C C . PRO A 1 478 ? 9.261 -19.441 -30.254 1.00 58.78 478 PRO A C 1
ATOM 3780 O O . PRO A 1 478 ? 8.503 -18.577 -30.708 1.00 58.78 478 PRO A O 1
ATOM 3783 N N . LEU A 1 479 ? 10.361 -19.132 -29.562 1.00 58.91 479 LEU A N 1
ATOM 3784 C CA . LEU A 1 479 ? 10.769 -17.760 -29.225 1.00 58.91 479 LEU A CA 1
ATOM 3785 C C . LEU A 1 479 ? 11.056 -16.906 -30.474 1.00 58.91 479 LEU A C 1
ATOM 3787 O O . LEU A 1 479 ? 10.978 -15.682 -30.419 1.00 58.91 479 LEU A O 1
ATOM 3791 N N . GLU A 1 480 ? 11.326 -17.525 -31.627 1.00 57.56 480 GLU A N 1
ATOM 3792 C CA . GLU A 1 480 ? 11.661 -16.813 -32.865 1.00 57.56 480 GLU A CA 1
ATOM 3793 C C . GLU A 1 480 ? 10.472 -16.090 -33.528 1.00 57.56 480 GLU A C 1
ATOM 3795 O O . GLU A 1 480 ? 10.674 -15.285 -34.442 1.00 57.56 480 GLU A O 1
ATOM 3800 N N . GLU A 1 481 ? 9.235 -16.360 -33.099 1.00 61.88 481 GLU A N 1
ATOM 3801 C CA . GLU A 1 481 ? 8.015 -15.889 -33.773 1.00 61.88 481 GLU A CA 1
ATOM 3802 C C . GLU A 1 481 ? 7.201 -14.846 -32.987 1.00 61.88 481 GLU A C 1
ATOM 3804 O O . GLU A 1 481 ? 6.081 -14.507 -33.389 1.00 61.88 481 GLU A O 1
ATOM 3809 N N . VAL A 1 482 ? 7.761 -14.330 -31.891 1.00 69.31 482 VAL A N 1
ATOM 3810 C CA . VAL A 1 482 ? 7.098 -13.411 -30.957 1.00 69.31 482 VAL A CA 1
ATOM 3811 C C . VAL A 1 482 ? 6.991 -11.998 -31.549 1.00 69.31 482 VAL A C 1
ATOM 3813 O O . VAL A 1 482 ? 7.982 -11.414 -31.989 1.00 69.31 482 VAL A O 1
ATOM 3816 N N . TYR A 1 483 ? 5.782 -11.429 -31.555 1.00 75.44 483 TYR A N 1
ATOM 3817 C CA . TYR A 1 483 ? 5.534 -10.038 -31.958 1.00 75.44 483 TYR A CA 1
ATOM 3818 C C . TYR A 1 483 ? 5.703 -9.112 -30.754 1.00 75.44 483 TYR A C 1
ATOM 3820 O O . TYR A 1 483 ? 5.008 -9.292 -29.768 1.00 75.44 483 TYR A O 1
ATOM 3828 N N . LEU A 1 484 ? 6.586 -8.110 -30.811 1.00 77.44 484 LEU A N 1
ATOM 3829 C CA . LEU A 1 484 ? 6.931 -7.293 -29.631 1.00 77.44 484 LEU A CA 1
ATOM 3830 C C . LEU A 1 484 ? 6.158 -5.967 -29.521 1.00 77.44 484 LEU A C 1
ATOM 3832 O O . LEU A 1 484 ? 6.406 -5.175 -28.611 1.00 77.44 484 LEU A O 1
ATOM 3836 N N . GLY A 1 485 ? 5.192 -5.741 -30.414 1.00 78.31 485 GLY A N 1
ATOM 3837 C CA . GLY A 1 485 ? 4.359 -4.540 -30.443 1.00 78.31 485 GLY A CA 1
ATOM 3838 C C . GLY A 1 485 ? 4.831 -3.485 -31.453 1.00 78.31 485 GLY A C 1
ATOM 3839 O O . GLY A 1 485 ? 6.006 -3.438 -31.816 1.00 78.31 485 GLY A O 1
ATOM 3840 N N . PRO A 1 486 ? 3.932 -2.592 -3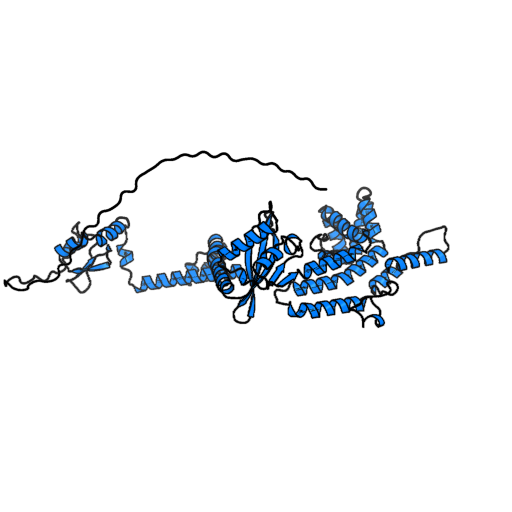1.906 1.00 79.44 486 PRO A N 1
ATOM 3841 C CA . PRO A 1 486 ? 4.186 -1.720 -33.054 1.00 79.44 486 PRO A CA 1
ATOM 3842 C C . PRO A 1 486 ? 5.305 -0.706 -32.798 1.00 79.44 486 PRO A C 1
ATOM 3844 O O . PRO A 1 486 ? 6.150 -0.517 -33.663 1.00 79.44 486 PRO A O 1
ATOM 3847 N N . GLY A 1 487 ? 5.361 -0.114 -31.599 1.00 81.50 487 GLY A N 1
ATOM 3848 C CA . GLY A 1 487 ? 6.415 0.845 -31.249 1.00 81.50 487 GLY A CA 1
ATOM 3849 C C . GLY A 1 487 ? 7.802 0.205 -31.141 1.00 81.50 487 GLY A C 1
ATOM 3850 O O . GLY A 1 487 ? 8.798 0.837 -31.477 1.00 81.50 487 GLY A O 1
ATOM 3851 N N . VAL A 1 488 ? 7.878 -1.061 -30.717 1.00 84.06 488 VAL A N 1
ATOM 3852 C CA . VAL A 1 488 ? 9.142 -1.811 -30.702 1.00 84.06 488 VAL A CA 1
ATOM 3853 C C . VAL A 1 488 ? 9.565 -2.126 -32.133 1.00 84.06 488 VAL A C 1
ATOM 3855 O O . VAL A 1 488 ? 10.699 -1.852 -32.499 1.00 84.06 488 VAL A O 1
ATOM 3858 N N . GLU A 1 489 ? 8.651 -2.627 -32.967 1.00 83.75 489 GLU A N 1
ATOM 3859 C CA . GLU A 1 489 ? 8.936 -2.912 -34.380 1.00 83.75 489 GLU A CA 1
ATOM 3860 C C . GLU A 1 489 ? 9.343 -1.659 -35.171 1.00 83.75 489 GLU A C 1
ATOM 3862 O O . GLU A 1 489 ? 10.163 -1.749 -36.079 1.00 83.75 489 GLU A O 1
ATOM 3867 N N . GLU A 1 490 ? 8.799 -0.489 -34.836 1.00 85.00 490 GLU A N 1
ATOM 3868 C CA . GLU A 1 490 ? 9.236 0.793 -35.395 1.00 85.00 490 GLU A CA 1
ATOM 3869 C C . GLU A 1 490 ? 10.649 1.154 -34.919 1.00 85.00 490 GLU A C 1
ATOM 3871 O O . GLU A 1 490 ? 11.533 1.355 -35.747 1.00 85.00 490 GLU A O 1
ATOM 3876 N N . ALA A 1 491 ? 10.912 1.097 -33.610 1.00 84.44 491 ALA A N 1
ATOM 3877 C CA . ALA A 1 491 ? 12.238 1.381 -33.058 1.00 84.44 491 ALA A CA 1
ATOM 3878 C C . ALA A 1 491 ? 13.335 0.426 -33.571 1.00 84.44 491 ALA A C 1
ATOM 3880 O O . ALA A 1 491 ? 14.489 0.828 -33.708 1.00 84.44 491 ALA A O 1
ATOM 3881 N N . LEU A 1 492 ? 12.996 -0.833 -33.873 1.00 83.81 492 LEU A N 1
ATOM 3882 C CA . LEU A 1 492 ? 13.933 -1.803 -34.451 1.00 83.81 492 LEU A CA 1
ATOM 3883 C C . LEU A 1 492 ? 14.306 -1.474 -35.907 1.00 83.81 492 LEU A C 1
ATOM 3885 O O . LEU A 1 492 ? 15.399 -1.837 -36.343 1.00 83.81 492 LEU A O 1
ATOM 3889 N N . LYS A 1 493 ? 13.441 -0.778 -36.661 1.00 81.56 493 LYS A N 1
ATOM 3890 C CA . LYS A 1 493 ? 13.766 -0.302 -38.022 1.00 81.56 493 LYS A CA 1
ATOM 3891 C C . LYS A 1 493 ? 14.791 0.827 -38.000 1.00 81.56 493 LYS A C 1
ATOM 3893 O O . LYS A 1 493 ? 15.597 0.916 -38.924 1.00 81.56 493 LYS A O 1
ATOM 3898 N N . ASP A 1 494 ? 14.786 1.621 -36.934 1.00 79.75 494 ASP A N 1
ATOM 3899 C CA . ASP A 1 494 ? 15.693 2.753 -36.737 1.00 79.75 494 ASP A CA 1
ATOM 3900 C C . ASP A 1 494 ? 17.092 2.333 -36.256 1.00 79.75 494 ASP A C 1
ATOM 3902 O O . ASP A 1 494 ? 17.955 3.187 -36.047 1.00 79.75 494 ASP A O 1
ATOM 3906 N N . ILE A 1 495 ? 17.354 1.030 -36.080 1.00 80.62 495 ILE A N 1
ATOM 3907 C CA . ILE A 1 495 ? 18.696 0.542 -35.750 1.00 80.62 495 ILE A CA 1
ATOM 3908 C C . ILE A 1 495 ? 19.629 0.815 -36.947 1.00 80.62 495 ILE A C 1
ATOM 3910 O O . ILE A 1 495 ? 19.426 0.246 -38.032 1.00 80.62 495 ILE A O 1
ATOM 3914 N N . PRO A 1 496 ? 20.666 1.662 -36.778 1.00 78.25 496 PRO A N 1
ATOM 3915 C CA . PRO A 1 496 ? 21.603 1.972 -37.847 1.00 78.25 496 PRO A CA 1
ATOM 3916 C C . PRO A 1 496 ? 22.455 0.745 -38.191 1.00 78.25 496 PRO A C 1
ATOM 3918 O O . PRO A 1 496 ? 22.619 -0.171 -37.386 1.00 78.25 496 PRO A O 1
ATOM 3921 N N . LEU A 1 497 ? 23.020 0.720 -39.401 1.00 78.94 497 LEU A N 1
ATOM 3922 C CA . LEU A 1 497 ? 23.992 -0.313 -39.756 1.00 78.94 497 LEU A CA 1
ATOM 3923 C C . LEU A 1 497 ? 25.231 -0.198 -38.849 1.00 78.94 497 LEU A C 1
ATOM 3925 O O . LEU A 1 497 ? 25.665 0.924 -38.569 1.00 78.94 497 LEU A O 1
ATOM 3929 N N . PRO A 1 498 ? 25.822 -1.324 -38.405 1.00 78.81 498 PRO A N 1
ATOM 3930 C CA . PRO A 1 498 ? 27.067 -1.292 -37.651 1.00 78.81 498 PRO A CA 1
ATOM 3931 C C . PRO A 1 498 ? 28.149 -0.536 -38.428 1.00 78.81 498 PRO A C 1
ATOM 3933 O O . PRO A 1 498 ? 28.307 -0.734 -39.632 1.00 78.81 498 PRO A O 1
ATOM 3936 N N . ASN A 1 499 ? 28.907 0.322 -37.748 1.00 76.38 499 ASN A N 1
ATOM 3937 C CA . ASN A 1 499 ? 30.018 1.034 -38.371 1.00 76.38 499 ASN A CA 1
ATOM 3938 C C . ASN A 1 499 ? 31.276 0.153 -38.341 1.00 76.38 499 ASN A C 1
ATOM 3940 O O . ASN A 1 499 ? 32.057 0.214 -37.393 1.00 76.38 499 ASN A O 1
ATOM 3944 N N . ASP A 1 500 ? 31.430 -0.704 -39.353 1.00 79.81 500 ASP A N 1
ATOM 3945 C CA . ASP A 1 500 ? 32.604 -1.562 -39.538 1.00 79.81 500 ASP A CA 1
ATOM 3946 C C . ASP A 1 500 ? 33.185 -1.340 -40.948 1.00 79.81 500 ASP A C 1
ATOM 3948 O O . ASP A 1 500 ? 32.664 -1.894 -41.923 1.00 79.81 500 ASP A O 1
ATOM 3952 N N . PRO A 1 501 ? 34.253 -0.526 -41.085 1.00 75.81 501 PRO A N 1
ATOM 3953 C CA . PRO A 1 501 ? 34.836 -0.192 -42.384 1.00 75.81 501 PRO A CA 1
ATOM 3954 C C . PRO A 1 501 ? 35.458 -1.401 -43.106 1.00 75.81 501 PRO A C 1
ATOM 3956 O O . PRO A 1 501 ? 35.804 -1.290 -44.279 1.00 75.81 501 PRO A O 1
ATOM 3959 N N . GLY A 1 502 ? 35.596 -2.554 -42.438 1.00 79.56 502 GLY A N 1
ATOM 3960 C CA . GLY A 1 502 ? 36.092 -3.798 -43.028 1.00 79.56 502 GLY A CA 1
ATOM 3961 C C . GLY A 1 502 ? 35.016 -4.694 -43.652 1.00 79.56 502 GLY A C 1
ATOM 3962 O O . GLY A 1 502 ? 35.355 -5.776 -44.135 1.00 79.56 502 GLY A O 1
ATOM 3963 N N . LYS A 1 503 ? 33.732 -4.303 -43.635 1.00 82.50 503 LYS A N 1
ATOM 3964 C CA . LYS A 1 503 ? 32.614 -5.159 -44.071 1.00 82.50 503 LYS A CA 1
ATOM 3965 C C . LYS A 1 503 ? 31.793 -4.561 -45.205 1.00 82.50 503 LYS A C 1
ATOM 3967 O O . LYS A 1 503 ? 31.575 -3.359 -45.289 1.00 82.50 503 LYS A O 1
ATOM 3972 N N . SER A 1 504 ? 31.302 -5.441 -46.076 1.00 84.25 504 SER A N 1
ATOM 3973 C CA . SER A 1 504 ? 30.361 -5.079 -47.141 1.00 84.25 504 SER A CA 1
ATOM 3974 C C . SER A 1 504 ? 28.983 -4.723 -46.580 1.00 84.25 504 SER A C 1
ATOM 3976 O O . SER A 1 504 ? 28.575 -5.225 -45.533 1.00 84.25 504 SER A O 1
ATOM 3978 N N . GLU A 1 505 ? 28.214 -3.930 -47.323 1.00 81.12 505 GLU A N 1
ATOM 3979 C CA . GLU A 1 505 ? 26.849 -3.533 -46.954 1.00 81.12 505 GLU A CA 1
ATOM 3980 C C . GLU A 1 505 ? 25.938 -4.740 -46.651 1.00 81.12 505 GLU A C 1
ATOM 3982 O O . GLU A 1 505 ? 25.200 -4.735 -45.667 1.00 81.12 505 GLU A O 1
ATOM 3987 N N . ILE A 1 506 ? 26.064 -5.833 -47.416 1.00 81.75 506 ILE A N 1
ATOM 3988 C CA . ILE A 1 506 ? 25.322 -7.085 -47.184 1.00 81.75 506 ILE A CA 1
ATOM 3989 C C . ILE A 1 506 ? 25.674 -7.695 -45.818 1.00 81.75 506 ILE A C 1
ATOM 3991 O O . ILE A 1 506 ? 24.787 -8.141 -45.088 1.00 81.75 506 ILE A O 1
ATOM 3995 N N . GLN A 1 507 ? 26.957 -7.697 -45.446 1.00 79.62 507 GLN A N 1
ATOM 3996 C CA . GLN A 1 507 ? 27.411 -8.203 -44.148 1.00 79.62 507 GLN A CA 1
ATOM 3997 C C . GLN A 1 507 ? 26.937 -7.306 -42.996 1.00 79.62 507 GLN A C 1
ATOM 3999 O O . GLN A 1 507 ? 26.546 -7.823 -41.950 1.00 79.62 507 GLN A O 1
ATOM 4004 N N . LEU A 1 508 ? 26.910 -5.984 -43.188 1.00 82.25 508 LEU A N 1
ATOM 4005 C CA . LEU A 1 508 ? 26.381 -5.037 -42.201 1.00 82.25 508 LEU A CA 1
ATOM 4006 C C . LEU A 1 508 ? 24.872 -5.230 -41.977 1.00 82.25 508 LEU A C 1
ATOM 4008 O O . LEU A 1 508 ? 24.413 -5.252 -40.834 1.00 82.25 508 LEU A O 1
ATOM 4012 N N . VAL A 1 509 ? 24.103 -5.458 -43.048 1.00 81.12 509 VAL A N 1
ATOM 4013 C CA . VAL A 1 509 ? 22.667 -5.781 -42.964 1.00 81.12 509 VAL A CA 1
ATOM 4014 C C . VAL A 1 509 ? 22.441 -7.106 -42.231 1.00 81.12 509 VAL A C 1
ATOM 4016 O O . VAL A 1 509 ? 21.560 -7.190 -41.375 1.00 81.12 509 VAL A O 1
ATOM 4019 N N . GLN A 1 510 ? 23.246 -8.136 -42.514 1.00 80.25 510 GLN A N 1
ATOM 4020 C CA . GLN A 1 510 ? 23.175 -9.417 -41.801 1.00 80.25 510 GLN A CA 1
ATOM 4021 C C . GLN A 1 510 ? 23.479 -9.264 -40.307 1.00 80.25 510 GLN A C 1
ATOM 4023 O O . GLN A 1 510 ? 22.788 -9.859 -39.483 1.00 80.25 510 GLN A O 1
ATOM 4028 N N . MET A 1 511 ? 24.467 -8.444 -39.944 1.00 79.31 511 MET A N 1
ATOM 4029 C CA . MET A 1 511 ? 24.787 -8.160 -38.543 1.00 79.31 511 MET A CA 1
ATOM 4030 C C . MET A 1 511 ? 23.632 -7.465 -37.819 1.00 79.31 511 MET A C 1
ATOM 4032 O O . MET A 1 511 ? 23.247 -7.925 -36.746 1.00 79.31 511 MET A O 1
ATOM 4036 N N . ARG A 1 512 ? 23.021 -6.438 -38.425 1.00 81.88 512 ARG A N 1
ATOM 4037 C CA . ARG A 1 512 ? 21.823 -5.784 -37.870 1.00 81.88 512 ARG A CA 1
ATOM 4038 C C . ARG A 1 512 ? 20.670 -6.776 -37.695 1.00 81.88 512 ARG A C 1
ATOM 4040 O O . ARG A 1 512 ? 20.023 -6.802 -36.654 1.00 81.88 512 ARG A O 1
ATOM 4047 N N . ASN A 1 513 ? 20.421 -7.625 -38.693 1.00 80.69 513 ASN A N 1
ATOM 4048 C CA . ASN A 1 513 ? 19.360 -8.631 -38.613 1.00 80.69 513 ASN A CA 1
ATOM 4049 C C . ASN A 1 513 ? 19.632 -9.669 -37.510 1.00 80.69 513 ASN A C 1
ATOM 4051 O O . ASN A 1 513 ? 18.697 -10.106 -36.843 1.00 80.69 513 ASN A O 1
ATOM 4055 N N . ASN A 1 514 ? 20.897 -10.033 -37.280 1.00 80.81 514 ASN A N 1
ATOM 4056 C CA . ASN A 1 514 ? 21.289 -10.900 -36.168 1.00 80.81 514 ASN A CA 1
ATOM 4057 C C . ASN A 1 514 ? 21.110 -10.214 -34.808 1.00 80.81 514 ASN A C 1
ATOM 4059 O O . ASN A 1 514 ? 20.692 -10.869 -33.857 1.00 80.81 514 ASN A O 1
ATOM 4063 N N . GLU A 1 515 ? 21.379 -8.912 -34.704 1.00 79.31 515 GLU A N 1
ATOM 4064 C CA . GLU A 1 515 ? 21.145 -8.129 -33.485 1.00 79.31 515 GLU A CA 1
ATOM 4065 C C . GLU A 1 515 ? 19.647 -8.023 -33.165 1.00 79.31 515 GLU A C 1
ATOM 4067 O O . GLU A 1 515 ? 19.238 -8.294 -32.038 1.00 79.31 515 GLU A O 1
ATOM 4072 N N . ILE A 1 516 ? 18.808 -7.770 -34.176 1.00 79.50 516 ILE A N 1
ATOM 4073 C CA . ILE A 1 516 ? 17.342 -7.810 -34.051 1.00 79.50 516 ILE A CA 1
ATOM 4074 C C . ILE A 1 516 ? 16.864 -9.209 -33.645 1.00 79.50 516 ILE A C 1
ATOM 4076 O O . ILE A 1 516 ? 16.007 -9.346 -32.774 1.00 79.50 516 ILE A O 1
ATOM 4080 N N . LYS A 1 517 ? 17.425 -10.265 -34.247 1.00 78.25 517 LYS A N 1
ATOM 4081 C CA . LYS A 1 517 ? 17.099 -11.648 -33.880 1.00 78.25 517 LYS A CA 1
ATOM 4082 C C . LYS A 1 517 ? 17.488 -11.946 -32.430 1.00 78.25 517 LYS A C 1
ATOM 4084 O O . LYS A 1 517 ? 16.712 -12.571 -31.723 1.00 78.25 517 LYS A O 1
ATOM 4089 N N . THR A 1 518 ? 18.649 -11.467 -31.988 1.00 79.50 518 THR A N 1
ATOM 4090 C CA . THR A 1 518 ? 19.127 -11.613 -30.604 1.00 79.50 518 THR A CA 1
ATOM 4091 C C . THR A 1 518 ? 18.264 -10.826 -29.623 1.00 79.50 518 THR A C 1
ATOM 4093 O O . THR A 1 518 ? 18.063 -11.284 -28.514 1.00 79.50 518 THR A O 1
ATOM 4096 N N . PHE A 1 519 ? 17.734 -9.667 -30.019 1.00 79.75 519 PHE A N 1
ATOM 4097 C CA . PHE A 1 519 ? 16.793 -8.895 -29.204 1.00 79.75 519 PHE A CA 1
ATOM 4098 C C . PHE A 1 519 ? 15.437 -9.596 -29.028 1.00 79.75 519 PHE A C 1
ATOM 4100 O O . PHE A 1 519 ? 14.781 -9.409 -28.007 1.00 79.75 519 PHE A O 1
ATOM 4107 N N . ARG A 1 520 ? 14.992 -10.358 -30.036 1.00 74.25 520 ARG A N 1
ATOM 4108 C CA . ARG A 1 520 ? 13.721 -11.100 -29.989 1.00 74.25 520 ARG A CA 1
ATOM 4109 C C . ARG A 1 520 ? 13.786 -12.379 -29.147 1.00 74.25 520 ARG A C 1
ATOM 4111 O O . ARG A 1 520 ? 12.745 -12.791 -28.643 1.00 74.25 520 ARG A O 1
ATOM 4118 N N . LEU A 1 521 ? 14.965 -12.993 -29.047 1.00 69.12 521 LEU A N 1
ATOM 4119 C CA . LEU A 1 521 ? 15.249 -14.164 -28.207 1.00 69.12 521 LEU A CA 1
ATOM 4120 C C . LEU A 1 521 ? 15.458 -13.749 -26.747 1.00 69.12 521 LEU A C 1
ATOM 4122 O O . LEU A 1 521 ? 14.995 -14.505 -25.862 1.00 69.12 521 LEU A O 1
#

Radius of gyration: 41.27 Å; chains: 1; bounding box: 90×61×130 Å

pLDDT: mean 79.22, std 19.74, range [22.73, 97.44]

Foldseek 3Di:
DDDDDDDDDDDDDDDDDDDDDDDDDDDDDDDDDDDDDDDDDDDDDPPDQQFADPCLCVDPLRHPQWADDPPDRQWIAGNLQRDTWGNDPVRSVVVCPDPSNVVSVVVVPPDPDCVVVVPDPPVVVVVVVVLVVVLVVVLLVVLVVCVVVVNDLQCQQVVLVVLCVVCVPDPSSVPHDDHSVNSVCSVVVPVVVVVLLVVLVQLQPAAKAWEWEWDQDPVRWIWIWIWIWTDDPNDTAIGTNDTQTADPVDPALVRVLVSVVVSNVVSVRDLQSHQEYEYEPDCQDDNPPRHVVVVSCVRHVNYYYDYDPLQVLLVVVVVVCVPPPPLLLVLLQLLLCVQVVDPVSLVLLQVLCVVVVHPSDRQDHQDPRNNLVVLVSLVVCLSCLPSLLVSLVCCCPPVPNPVSSVVSNVCSPQLLSVLVSVLCNVLSVLSVVVSVVVPDSDDCPVCPVVSVVVSLLVVCVQWPDPVQSVPSVDDDGDLQRTDSDDSSVVSLVVRDFDPDPVDDPVVSVVVSVVVVSVSSD